Protein AF-A0A535IHQ9-F1 (afdb_monomer_lite)

Foldseek 3Di:
DDDDDDDDDDDDDDDDDDDDDDDDDDDDDDDDDDDDDDDDDDDPPPPDDPPPFAALVRQQVVLQVPFAAADKDKDFLVVLAQFFFAAFDFFQAWVVNAKWFQAFAKFAALVQQQAFFRKAFADEEFEAPGADPDAHDHRHIHGYHHNTHRHHPGFEGDHCVQWPNDRGMIGGHGGDHGNPRIDGTRPPHHGGDRPDGGQDGHHPVNSVVCVSRPCSMGMGGDAWEEEEEEEEPQEDDPPDDHDVSHDYDPLSVLLQVVSVVSVHHYDYQYYFYLDLVSVLVSVVVRVVTLAYEYEALLDPDPSNNPQVSQVVQFDWPDQAHQAPPAGGWTWTWGQDPVGTRIYIYTYNQRQNRVVCCLSRVQLSSCNNSSHPPRFFDKDKAFEAAKFFDDARHWYWAFWAADPVRRHIYGLPDRDSNPNVSNVSGQWTFTHDRHDRMDHGRDITMIGGNDPDDAAWKKKKWKKKKWKFFDPVLLVCQVVQVQPQGNLQVQLFVQLQVQLQCLCVPPPPDDRFDWPDWGWDWDRDNGTIMIMIMTIGGGSDYSHSSNLRSNVRSNVSSCVSCCVPTVPIDIGRTGIAWMADDPVGIDGDD

pLDDT: mean 87.18, std 18.91, range [25.48, 98.56]

Structure (mmCIF, N/CA/C/O backbone):
data_AF-A0A535IHQ9-F1
#
_entry.id   AF-A0A535IHQ9-F1
#
loop_
_atom_site.group_PDB
_atom_site.id
_atom_site.type_symbol
_atom_site.label_atom_id
_atom_site.label_alt_id
_atom_site.label_comp_id
_atom_site.label_asym_id
_atom_site.label_entity_id
_atom_site.label_seq_id
_atom_site.pdbx_PDB_ins_code
_atom_site.Cartn_x
_atom_site.Cartn_y
_atom_site.Cartn_z
_atom_site.occupancy
_atom_site.B_iso_or_equiv
_atom_site.auth_seq_id
_atom_site.auth_comp_id
_atom_site.auth_asym_id
_atom_site.auth_atom_id
_atom_site.pdbx_PDB_model_num
ATOM 1 N N . MET A 1 1 ? 28.008 -57.875 -1.494 1.00 35.19 1 MET A N 1
ATOM 2 C CA . MET A 1 1 ? 27.522 -58.321 -2.818 1.00 35.19 1 MET A CA 1
ATOM 3 C C . MET A 1 1 ? 26.692 -57.169 -3.356 1.00 35.19 1 MET A C 1
ATOM 5 O O . MET A 1 1 ? 25.655 -56.901 -2.782 1.00 35.19 1 MET A O 1
ATOM 9 N N . GLY A 1 2 ? 27.202 -56.251 -4.168 1.00 35.19 2 GLY A N 1
ATOM 10 C CA . GLY A 1 2 ? 27.721 -56.382 -5.535 1.00 35.19 2 GLY A CA 1
ATOM 11 C C . GLY A 1 2 ? 26.873 -55.397 -6.362 1.00 35.19 2 GLY A C 1
ATOM 12 O O . GLY A 1 2 ? 25.687 -55.282 -6.105 1.00 35.19 2 GLY A O 1
ATOM 13 N N . GLY A 1 3 ? 27.349 -54.578 -7.283 1.00 28.75 3 GLY A N 1
ATOM 14 C CA . GLY A 1 3 ? 28.657 -54.309 -7.848 1.00 28.75 3 GLY A CA 1
ATOM 15 C C . GLY A 1 3 ? 28.449 -53.149 -8.831 1.00 28.75 3 GLY A C 1
ATOM 16 O O . GLY A 1 3 ? 27.380 -53.005 -9.419 1.00 28.75 3 GLY A O 1
ATOM 17 N N . ARG A 1 4 ? 29.459 -52.289 -8.955 1.00 33.19 4 ARG A N 1
ATOM 18 C CA . ARG A 1 4 ? 29.530 -51.179 -9.914 1.00 33.19 4 ARG A CA 1
ATOM 19 C C . ARG A 1 4 ? 29.460 -51.688 -11.360 1.00 33.19 4 ARG A C 1
ATOM 21 O O . ARG A 1 4 ? 30.088 -52.696 -11.665 1.00 33.19 4 ARG A O 1
ATOM 28 N N . ALA A 1 5 ? 28.886 -50.895 -12.263 1.00 31.58 5 ALA A N 1
ATOM 29 C CA . ALA A 1 5 ? 29.270 -50.908 -13.674 1.00 31.58 5 ALA A CA 1
ATOM 30 C C . ALA A 1 5 ? 29.293 -49.475 -14.219 1.00 31.58 5 ALA A C 1
ATOM 32 O O . ALA A 1 5 ? 28.275 -48.795 -14.304 1.00 31.58 5 ALA A O 1
ATOM 33 N N . ALA A 1 6 ? 30.504 -49.022 -14.532 1.00 31.72 6 ALA A N 1
ATOM 34 C CA . ALA A 1 6 ? 30.798 -47.788 -15.234 1.00 31.72 6 ALA A CA 1
ATOM 35 C C . ALA A 1 6 ? 30.804 -48.062 -16.742 1.00 31.72 6 ALA A C 1
ATOM 37 O O . ALA A 1 6 ? 31.390 -49.054 -17.171 1.00 31.72 6 ALA A O 1
ATOM 38 N N . ALA A 1 7 ? 30.243 -47.159 -17.544 1.00 31.38 7 ALA A N 1
ATOM 39 C CA . ALA A 1 7 ? 30.438 -47.146 -18.989 1.00 31.38 7 ALA A CA 1
ATOM 40 C C . ALA A 1 7 ? 31.041 -45.797 -19.400 1.00 31.38 7 ALA A C 1
ATOM 42 O O . ALA A 1 7 ? 30.392 -44.755 -19.375 1.00 31.38 7 ALA A O 1
ATOM 43 N N . ARG A 1 8 ? 32.336 -45.838 -19.727 1.00 29.61 8 ARG A N 1
ATOM 44 C CA . ARG A 1 8 ? 33.086 -44.774 -20.398 1.00 29.61 8 ARG A CA 1
ATOM 45 C C . ARG A 1 8 ? 32.792 -44.852 -21.896 1.00 29.61 8 ARG A C 1
ATOM 47 O O . ARG A 1 8 ? 32.992 -45.911 -22.480 1.00 29.61 8 ARG A O 1
ATOM 54 N N . ALA A 1 9 ? 32.468 -43.726 -22.522 1.00 31.23 9 ALA A N 1
ATOM 55 C CA . ALA A 1 9 ? 32.582 -43.552 -23.966 1.00 31.23 9 ALA A CA 1
ATOM 56 C C . ALA A 1 9 ? 33.555 -42.398 -24.252 1.00 31.23 9 ALA A C 1
ATOM 58 O O . ALA A 1 9 ? 33.323 -41.253 -23.874 1.00 31.23 9 ALA A O 1
ATOM 59 N N . ARG A 1 10 ? 34.688 -42.735 -24.878 1.00 29.06 10 ARG A N 1
ATOM 60 C CA . ARG A 1 10 ? 35.610 -41.810 -25.549 1.00 29.06 10 ARG A CA 1
ATOM 61 C C . ARG A 1 10 ? 35.273 -41.835 -27.039 1.00 29.06 10 ARG A C 1
ATOM 63 O O . ARG A 1 10 ? 35.223 -42.928 -27.588 1.00 29.06 10 ARG A O 1
ATOM 70 N N . CYS A 1 11 ? 35.167 -40.676 -27.683 1.00 25.48 11 CYS A N 1
ATOM 71 C CA . CYS A 1 11 ? 35.679 -40.423 -29.040 1.00 25.48 11 CYS A CA 1
ATOM 72 C C . CYS A 1 11 ? 35.602 -38.911 -29.315 1.00 25.48 11 CYS A C 1
ATOM 74 O O . CYS A 1 11 ? 34.559 -38.310 -29.114 1.00 25.48 11 CYS A O 1
ATOM 76 N N . VAL A 1 12 ? 36.736 -38.219 -29.450 1.00 29.20 12 VAL A N 1
ATOM 77 C CA . VAL A 1 12 ? 37.518 -37.928 -30.676 1.00 29.20 12 VAL A CA 1
ATOM 78 C C . VAL A 1 12 ? 37.310 -36.455 -31.037 1.00 29.20 12 VAL A C 1
ATOM 80 O O . VAL A 1 12 ? 36.273 -36.045 -31.540 1.00 29.20 12 VAL A O 1
ATOM 83 N N . ALA A 1 13 ? 38.331 -35.658 -30.721 1.00 27.78 13 ALA A N 1
ATOM 84 C CA . ALA A 1 13 ? 38.450 -34.265 -31.114 1.00 27.78 13 ALA A CA 1
ATOM 85 C C . ALA A 1 13 ? 39.011 -34.183 -32.539 1.00 27.78 13 ALA A C 1
ATOM 87 O O . ALA A 1 13 ? 40.063 -34.757 -32.824 1.00 27.78 13 ALA A O 1
ATOM 88 N N . VAL A 1 14 ? 38.340 -33.426 -33.405 1.00 30.55 14 VAL A N 1
ATOM 89 C CA . VAL A 1 14 ? 38.831 -33.052 -34.736 1.00 30.55 14 VAL A CA 1
ATOM 90 C C . VAL A 1 14 ? 39.041 -31.538 -34.750 1.00 30.55 14 VAL A C 1
ATOM 92 O O . VAL A 1 14 ? 38.105 -30.763 -34.581 1.00 30.55 14 VAL A O 1
ATOM 95 N N . ARG A 1 15 ? 40.301 -31.119 -34.916 1.00 32.75 15 ARG A N 1
ATOM 96 C CA . ARG A 1 15 ? 40.694 -29.743 -35.262 1.00 32.75 15 ARG A CA 1
ATOM 97 C C . ARG A 1 15 ? 40.452 -29.499 -36.754 1.00 32.75 15 ARG A C 1
ATOM 99 O O . ARG A 1 15 ? 40.685 -30.415 -37.542 1.00 32.75 15 ARG A O 1
ATOM 106 N N . PRO A 1 16 ? 40.247 -28.233 -37.150 1.00 33.19 16 PRO A N 1
ATOM 107 C CA . PRO A 1 16 ? 40.935 -27.736 -38.333 1.00 33.19 16 PRO A CA 1
ATOM 108 C C . PRO A 1 16 ? 41.734 -26.445 -38.087 1.00 33.19 16 PRO A C 1
ATOM 110 O O . PRO A 1 16 ? 41.298 -25.464 -37.494 1.00 33.19 16 PRO A O 1
ATOM 113 N N . THR A 1 17 ? 42.969 -26.562 -38.554 1.00 29.91 17 THR A N 1
ATOM 114 C CA . THR A 1 17 ? 43.944 -25.626 -39.128 1.00 29.91 17 THR A CA 1
ATOM 115 C C . THR A 1 17 ? 43.605 -24.149 -39.390 1.00 29.91 17 THR A C 1
ATOM 117 O O . THR A 1 17 ? 42.585 -23.785 -39.964 1.00 29.91 17 THR A O 1
ATOM 120 N N . ARG A 1 18 ? 44.630 -23.335 -39.087 1.00 30.34 18 ARG A N 1
ATOM 121 C CA . ARG A 1 18 ? 44.902 -21.946 -39.497 1.00 30.34 18 ARG A CA 1
ATOM 122 C C . ARG A 1 18 ? 44.836 -21.725 -41.017 1.00 30.34 18 ARG A C 1
ATOM 124 O O . ARG A 1 18 ? 45.355 -22.539 -41.773 1.00 30.34 18 ARG A O 1
ATOM 131 N N . GLY A 1 19 ? 44.394 -20.533 -41.418 1.00 27.16 19 GLY A N 1
ATOM 132 C CA . GLY A 1 19 ? 44.641 -19.942 -42.736 1.00 27.16 19 GLY A CA 1
ATOM 133 C C . GLY A 1 19 ? 44.672 -18.415 -42.636 1.00 27.16 19 GLY A C 1
ATOM 134 O O . GLY A 1 19 ? 43.667 -17.790 -42.318 1.00 27.16 19 GLY A O 1
ATOM 135 N N . ALA A 1 20 ? 45.849 -17.828 -42.840 1.00 28.66 20 ALA A N 1
ATOM 136 C CA . ALA A 1 20 ? 46.103 -16.392 -42.824 1.00 28.66 20 ALA A CA 1
ATOM 137 C C . ALA A 1 20 ? 45.880 -15.776 -44.214 1.00 28.66 20 ALA A C 1
ATOM 139 O O . ALA A 1 20 ? 46.268 -16.379 -45.210 1.00 28.66 20 ALA A O 1
ATOM 140 N N . ALA A 1 21 ? 45.383 -14.538 -44.283 1.00 30.48 21 ALA A N 1
ATOM 141 C CA . ALA A 1 21 ? 45.615 -13.664 -45.434 1.00 30.48 21 ALA A CA 1
ATOM 142 C C . ALA A 1 21 ? 45.602 -12.189 -45.006 1.00 30.48 21 ALA A C 1
ATOM 144 O O . ALA A 1 21 ? 44.576 -11.583 -44.717 1.00 30.48 21 ALA A O 1
ATOM 145 N N . ARG A 1 22 ? 46.813 -11.641 -44.958 1.00 28.25 22 ARG A N 1
ATOM 146 C CA . ARG A 1 22 ? 47.191 -10.257 -44.683 1.00 28.25 22 ARG A CA 1
ATOM 147 C C . ARG A 1 22 ? 47.140 -9.491 -46.011 1.00 28.25 22 ARG A C 1
ATOM 149 O O . ARG A 1 22 ? 47.763 -9.932 -46.973 1.00 28.25 22 ARG A O 1
ATOM 156 N N . ARG A 1 23 ? 46.468 -8.338 -46.079 1.00 31.03 23 ARG A N 1
ATOM 157 C CA . ARG A 1 23 ? 46.669 -7.360 -47.165 1.00 31.03 23 ARG A CA 1
ATOM 158 C C . ARG A 1 23 ? 46.984 -5.988 -46.582 1.00 31.03 23 ARG A C 1
ATOM 160 O O . ARG A 1 23 ? 46.152 -5.354 -45.947 1.00 31.03 23 ARG A O 1
ATOM 167 N N . GLN A 1 24 ? 48.231 -5.578 -46.801 1.00 27.89 24 GLN A N 1
ATOM 168 C CA . GLN A 1 24 ? 48.733 -4.220 -46.640 1.00 27.89 24 GLN A CA 1
ATOM 169 C C . GLN A 1 24 ? 48.151 -3.329 -47.744 1.00 27.89 24 GLN A C 1
ATOM 171 O O . GLN A 1 24 ? 48.174 -3.719 -48.912 1.00 27.89 24 GLN A O 1
ATOM 176 N N . ARG A 1 25 ? 47.734 -2.108 -47.399 1.00 30.19 25 ARG A N 1
ATOM 177 C CA . ARG A 1 25 ? 47.840 -0.959 -48.303 1.00 30.19 25 ARG A CA 1
ATOM 178 C C . ARG A 1 25 ? 48.413 0.246 -47.553 1.00 30.19 25 ARG A C 1
ATOM 180 O O . ARG A 1 25 ? 47.956 0.628 -46.483 1.00 30.19 25 ARG A O 1
ATOM 187 N N . THR A 1 26 ? 49.510 0.689 -48.144 1.00 29.59 26 THR A N 1
ATOM 188 C CA . THR A 1 26 ? 50.309 1.912 -48.069 1.00 29.59 26 THR A CA 1
ATOM 189 C C . THR A 1 26 ? 49.689 3.159 -47.429 1.00 29.59 26 THR A C 1
ATOM 191 O O . THR A 1 26 ? 48.573 3.561 -47.736 1.00 29.59 26 THR A O 1
ATOM 194 N N . ARG A 1 27 ? 50.511 3.799 -46.583 1.00 27.56 27 ARG A N 1
ATOM 195 C CA . ARG A 1 27 ? 50.400 5.185 -46.111 1.00 27.56 27 ARG A CA 1
ATOM 196 C C . ARG A 1 27 ? 51.002 6.126 -47.157 1.00 27.56 27 ARG A C 1
ATOM 198 O O . ARG A 1 27 ? 52.147 5.912 -47.542 1.00 27.56 27 ARG A O 1
ATOM 205 N N . GLU A 1 28 ? 50.304 7.207 -47.477 1.00 29.30 28 GLU A N 1
ATOM 206 C CA . GLU A 1 28 ? 50.919 8.459 -47.924 1.00 29.30 28 GLU A CA 1
ATOM 207 C C . GLU A 1 28 ? 50.597 9.558 -46.910 1.00 29.30 28 GLU A C 1
ATOM 209 O O . GLU A 1 28 ? 49.537 9.578 -46.286 1.00 29.30 28 GLU A O 1
ATOM 214 N N . ARG A 1 29 ? 51.605 10.393 -46.671 1.00 27.22 29 ARG A N 1
ATOM 215 C CA . ARG A 1 29 ? 51.699 11.424 -45.640 1.00 27.22 29 ARG A CA 1
ATOM 216 C C . ARG A 1 29 ? 51.641 12.768 -46.364 1.00 27.22 29 ARG A C 1
ATOM 218 O O . ARG A 1 29 ? 52.508 13.022 -47.193 1.00 27.22 29 ARG A O 1
ATOM 225 N N . THR A 1 30 ? 50.725 13.642 -45.975 1.00 29.36 30 THR A N 1
ATOM 226 C CA . THR A 1 30 ? 50.836 15.087 -46.214 1.00 29.36 30 THR A CA 1
ATOM 227 C C . THR A 1 30 ? 50.338 15.836 -44.981 1.00 29.36 30 THR A C 1
ATOM 229 O O . THR A 1 30 ? 49.521 15.348 -44.205 1.00 29.36 30 THR A O 1
ATOM 232 N N . THR A 1 31 ? 50.990 16.960 -44.737 1.00 29.39 31 THR A N 1
ATOM 233 C CA . THR A 1 31 ? 51.220 17.654 -43.466 1.00 29.39 31 THR A CA 1
ATOM 234 C C . THR A 1 31 ? 50.299 18.858 -43.241 1.00 29.39 31 THR A C 1
ATOM 236 O O . THR A 1 31 ? 50.109 19.615 -44.184 1.00 29.39 31 THR A O 1
ATOM 239 N N . GLY A 1 32 ? 49.900 19.094 -41.975 1.00 26.98 32 GLY A N 1
ATOM 240 C CA . GLY A 1 32 ? 49.427 20.380 -41.399 1.00 26.98 32 GLY A CA 1
ATOM 241 C C . GLY A 1 32 ? 48.005 20.807 -41.804 1.00 26.98 32 GLY A C 1
ATOM 242 O O . GLY A 1 32 ? 47.636 20.633 -42.950 1.00 26.98 32 GLY A O 1
ATOM 243 N N . THR A 1 33 ? 47.115 21.361 -40.972 1.00 27.50 33 THR A N 1
ATOM 244 C CA . THR A 1 33 ? 47.187 22.036 -39.660 1.00 27.50 33 THR A CA 1
ATOM 245 C C . THR A 1 33 ? 45.757 22.186 -39.090 1.00 27.50 33 THR A C 1
ATOM 247 O O . THR A 1 33 ? 44.824 22.362 -39.861 1.00 27.50 33 THR A O 1
ATOM 250 N N . ASN A 1 34 ? 45.651 22.222 -37.754 1.00 28.62 34 ASN A N 1
ATOM 251 C CA . ASN A 1 34 ? 44.597 22.797 -36.892 1.00 28.62 34 ASN A CA 1
ATOM 252 C C . ASN A 1 34 ? 43.174 22.192 -36.811 1.00 28.62 34 ASN A C 1
ATOM 254 O O . ASN A 1 34 ? 42.307 22.438 -37.635 1.00 28.62 34 ASN A O 1
ATOM 258 N N . VAL A 1 35 ? 42.981 21.472 -35.696 1.00 38.12 35 VAL A N 1
ATOM 259 C CA . VAL A 1 35 ? 41.893 21.524 -34.693 1.00 38.12 35 VAL A CA 1
ATOM 260 C C . VAL A 1 35 ? 40.561 22.163 -35.117 1.00 38.12 35 VAL A C 1
ATOM 262 O O . VAL A 1 35 ? 40.419 23.377 -35.057 1.00 38.12 35 VAL A O 1
ATOM 265 N N . ASP A 1 36 ? 39.558 21.319 -35.372 1.00 29.98 36 ASP A N 1
ATOM 266 C CA . ASP A 1 36 ? 38.150 21.619 -35.099 1.00 29.98 36 ASP A CA 1
ATOM 267 C C . ASP A 1 36 ? 37.391 20.320 -34.780 1.00 29.98 36 ASP A C 1
ATOM 269 O O . ASP A 1 36 ? 37.625 19.263 -35.366 1.00 29.98 36 ASP A O 1
ATOM 273 N N . SER A 1 37 ? 36.523 20.385 -33.774 1.00 32.34 37 SER A N 1
ATOM 274 C CA . SER A 1 37 ? 35.766 19.267 -33.208 1.00 32.34 37 SER A CA 1
ATOM 275 C C . SER A 1 37 ? 34.711 18.730 -34.186 1.00 32.34 37 SER A C 1
ATOM 277 O O . SER A 1 37 ? 33.672 19.362 -34.395 1.00 32.34 37 SER A O 1
ATOM 279 N N . GLU A 1 38 ? 34.949 17.549 -34.760 1.00 28.08 38 GLU A N 1
ATOM 280 C CA . GLU A 1 38 ? 34.026 16.902 -35.697 1.00 28.08 38 GLU A CA 1
ATOM 281 C C . GLU A 1 38 ? 32.800 16.283 -35.004 1.00 28.08 38 GLU A C 1
ATOM 283 O O . GLU A 1 38 ? 32.883 15.419 -34.127 1.00 28.08 38 GLU A O 1
ATOM 288 N N . ARG A 1 39 ? 31.630 16.731 -35.472 1.00 33.38 39 ARG A N 1
ATOM 289 C CA . ARG A 1 39 ? 30.311 16.125 -35.277 1.00 33.38 39 ARG A CA 1
ATOM 290 C C . ARG A 1 39 ? 30.298 14.694 -35.821 1.00 33.38 39 ARG A C 1
ATOM 292 O O . ARG A 1 39 ? 30.749 14.446 -36.935 1.00 33.38 39 ARG A O 1
ATOM 299 N N . MET A 1 40 ? 29.676 13.775 -35.083 1.00 29.56 40 MET A N 1
ATOM 300 C CA . MET A 1 40 ? 29.355 12.443 -35.601 1.00 29.56 40 MET A CA 1
ATOM 301 C C . MET A 1 40 ? 28.367 12.519 -36.783 1.00 29.56 40 MET A C 1
ATOM 303 O O . MET A 1 40 ? 27.430 13.323 -36.738 1.00 29.56 40 MET A O 1
ATOM 307 N N . PRO A 1 41 ? 28.522 11.673 -37.818 1.00 30.28 41 PRO A N 1
ATOM 308 C CA . PRO A 1 41 ? 27.682 11.718 -39.007 1.00 30.28 41 PRO A CA 1
ATOM 309 C C . PRO A 1 41 ? 26.279 11.155 -38.740 1.00 30.28 41 PRO A C 1
ATOM 311 O O . PRO A 1 41 ? 26.104 10.027 -38.279 1.00 30.28 41 PRO A O 1
ATOM 314 N N . THR A 1 42 ? 25.260 11.937 -39.093 1.00 37.62 42 THR A N 1
ATOM 315 C CA . THR A 1 42 ? 23.876 11.482 -39.252 1.00 37.62 42 THR A CA 1
ATOM 316 C C . THR A 1 42 ? 23.776 10.608 -40.501 1.00 37.62 42 THR A C 1
ATOM 318 O O . THR A 1 42 ? 23.919 11.105 -41.616 1.00 37.62 42 THR A O 1
ATOM 321 N N . SER A 1 43 ? 23.539 9.306 -40.330 1.00 29.44 43 SER A N 1
ATOM 322 C CA . SER A 1 43 ? 23.306 8.395 -41.458 1.00 29.44 43 SER A CA 1
ATOM 323 C C . SER A 1 43 ? 21.946 8.678 -42.133 1.00 29.44 43 SER A C 1
ATOM 325 O O . SER A 1 43 ? 20.922 8.715 -41.440 1.00 29.44 43 SER A O 1
ATOM 327 N N . PRO A 1 44 ? 21.892 8.849 -43.470 1.00 33.81 44 PRO A N 1
ATOM 328 C CA . PRO A 1 44 ? 20.682 9.161 -44.227 1.00 33.81 44 PRO A CA 1
ATOM 329 C C . PRO A 1 44 ? 19.927 7.887 -44.650 1.00 33.81 44 PRO A C 1
ATOM 331 O O . PRO A 1 44 ? 19.829 7.564 -45.829 1.00 33.81 44 PRO A O 1
ATOM 334 N N . SER A 1 45 ? 19.357 7.170 -43.678 1.00 31.02 45 SER A N 1
ATOM 335 C CA . SER A 1 45 ? 18.345 6.117 -43.927 1.00 31.02 45 SER A CA 1
ATOM 336 C C . SER A 1 45 ? 17.010 6.392 -43.205 1.00 31.02 45 SER A C 1
ATOM 338 O O . SER A 1 45 ? 16.051 5.631 -43.278 1.00 31.02 45 SER A O 1
ATOM 340 N N . ALA A 1 46 ? 16.895 7.550 -42.549 1.00 35.06 46 ALA A N 1
ATOM 341 C CA . ALA A 1 46 ? 15.720 7.980 -41.788 1.00 35.06 46 ALA A CA 1
ATOM 342 C C . ALA A 1 46 ? 14.643 8.688 -42.642 1.00 35.06 46 ALA A C 1
ATOM 344 O O . ALA A 1 46 ? 14.051 9.669 -42.199 1.00 35.06 46 ALA A O 1
ATOM 345 N N . ALA A 1 47 ? 14.394 8.230 -43.873 1.00 31.00 47 ALA A N 1
ATOM 346 C CA . ALA A 1 47 ? 13.468 8.903 -44.793 1.00 31.00 47 ALA A CA 1
ATOM 347 C C . ALA A 1 47 ? 12.565 7.948 -45.594 1.00 31.00 47 ALA A C 1
ATOM 349 O O . ALA A 1 47 ? 12.309 8.169 -46.777 1.00 31.00 47 ALA A O 1
ATOM 350 N N . LYS A 1 48 ? 12.029 6.901 -44.954 1.00 25.91 48 LYS A N 1
ATOM 351 C CA . LYS A 1 48 ? 10.839 6.197 -45.459 1.00 25.91 48 LYS A CA 1
ATOM 352 C C . LYS A 1 48 ? 9.804 6.030 -44.345 1.00 25.91 48 LYS A C 1
ATOM 354 O O . LYS A 1 48 ? 10.024 5.289 -43.398 1.00 25.91 48 LYS A O 1
ATOM 359 N N . ALA A 1 49 ? 8.705 6.773 -44.508 1.00 30.52 49 ALA A N 1
ATOM 360 C CA . ALA A 1 49 ? 7.463 6.774 -43.733 1.00 30.52 49 ALA A CA 1
ATOM 361 C C . ALA A 1 49 ? 7.632 6.925 -42.210 1.00 30.52 49 ALA A C 1
ATOM 363 O O . ALA A 1 49 ? 7.569 5.958 -41.456 1.00 30.52 49 ALA A O 1
ATOM 364 N N . ALA A 1 50 ? 7.775 8.169 -41.740 1.00 35.47 50 ALA A N 1
ATOM 365 C CA . ALA A 1 50 ? 7.512 8.490 -40.343 1.00 35.47 50 ALA A CA 1
ATOM 366 C C . ALA A 1 50 ? 6.012 8.300 -40.070 1.00 35.47 50 ALA A C 1
ATOM 368 O O . ALA A 1 50 ? 5.221 9.237 -40.168 1.00 35.47 50 ALA A O 1
ATOM 369 N N . THR A 1 51 ? 5.610 7.079 -39.727 1.00 48.91 51 THR A N 1
ATOM 370 C CA . THR A 1 51 ? 4.416 6.877 -38.913 1.00 48.91 51 THR A CA 1
ATOM 371 C C . THR A 1 51 ? 4.635 7.736 -37.671 1.00 48.91 51 THR A C 1
ATOM 373 O O . THR A 1 51 ? 5.577 7.491 -36.915 1.00 48.91 51 THR A O 1
ATOM 376 N N . LYS A 1 52 ? 3.864 8.819 -37.521 1.00 71.44 52 LYS A N 1
ATOM 377 C CA . LYS A 1 52 ? 3.953 9.721 -36.366 1.00 71.44 52 LYS A CA 1
ATOM 378 C C . LYS A 1 52 ? 3.903 8.854 -35.101 1.00 71.44 52 LYS A C 1
ATOM 380 O O . LYS A 1 52 ? 2.922 8.140 -34.903 1.00 71.44 52 LYS A O 1
ATOM 385 N N . LEU A 1 53 ? 4.989 8.840 -34.320 1.00 83.19 53 LEU A N 1
ATOM 386 C CA . LEU A 1 53 ? 5.060 8.062 -33.080 1.00 83.19 53 LEU A CA 1
ATOM 387 C C . LEU A 1 53 ? 3.906 8.483 -32.171 1.00 83.19 53 LEU A C 1
ATOM 389 O O . LEU A 1 53 ? 3.607 9.673 -32.080 1.00 83.19 53 LEU A O 1
ATOM 393 N N . LEU A 1 54 ? 3.284 7.516 -31.497 1.00 92.12 54 LEU A N 1
ATOM 394 C CA . LEU A 1 54 ? 2.241 7.820 -30.524 1.00 92.12 54 LEU A CA 1
ATOM 395 C C . LEU A 1 54 ? 2.844 8.590 -29.354 1.00 92.12 54 LEU A C 1
ATOM 397 O O . LEU A 1 54 ? 3.882 8.192 -28.811 1.00 92.12 54 LEU A O 1
ATOM 401 N N . SER A 1 55 ? 2.180 9.666 -28.949 1.00 94.94 55 SER A N 1
ATOM 402 C CA . SER A 1 55 ? 2.479 10.318 -27.677 1.00 94.94 55 SER A CA 1
ATOM 403 C C . SER A 1 55 ? 2.158 9.385 -26.504 1.00 94.94 55 SER A C 1
ATOM 405 O O . SER A 1 55 ? 1.420 8.402 -26.628 1.00 94.94 55 SER A O 1
ATOM 407 N N . VAL A 1 56 ? 2.709 9.705 -25.333 1.00 95.12 56 VAL A N 1
ATOM 408 C CA . VAL A 1 56 ? 2.460 8.957 -24.089 1.00 95.12 56 VAL A CA 1
ATOM 409 C C . VAL A 1 56 ? 0.966 8.897 -23.758 1.00 95.12 56 VAL A C 1
ATOM 411 O O . VAL A 1 56 ? 0.459 7.832 -23.412 1.00 95.12 56 VAL A O 1
ATOM 414 N N . ASP A 1 57 ? 0.252 10.014 -23.912 1.00 95.38 57 ASP A N 1
ATOM 415 C CA . ASP A 1 57 ? -1.167 10.102 -23.559 1.00 95.38 57 ASP A CA 1
ATOM 416 C C . ASP A 1 57 ? -2.059 9.362 -24.574 1.00 95.38 57 ASP A C 1
ATOM 418 O O . ASP A 1 57 ? -3.016 8.691 -24.176 1.00 95.38 57 ASP A O 1
ATOM 422 N N . GLU A 1 58 ? -1.725 9.399 -25.872 1.00 96.25 58 GLU A N 1
ATOM 423 C CA . GLU A 1 58 ? -2.419 8.610 -26.904 1.00 96.25 58 GLU A CA 1
ATOM 424 C C . GLU A 1 58 ? -2.228 7.106 -26.685 1.00 96.25 58 GLU A C 1
ATOM 426 O O . GLU A 1 58 ? -3.202 6.353 -26.728 1.00 96.25 58 GLU A O 1
ATOM 431 N N . ALA A 1 59 ? -0.994 6.663 -26.423 1.00 96.50 59 ALA A N 1
ATOM 432 C CA . ALA A 1 59 ? -0.694 5.257 -26.171 1.00 96.50 59 ALA A CA 1
ATOM 433 C C . ALA A 1 59 ? -1.429 4.741 -24.926 1.00 96.50 59 ALA A C 1
ATOM 435 O O . ALA A 1 59 ? -2.085 3.700 -24.981 1.00 96.50 59 ALA A O 1
ATOM 436 N N . LEU A 1 60 ? -1.394 5.499 -23.824 1.00 97.00 60 LEU A N 1
ATOM 437 C CA . LEU A 1 60 ? -2.107 5.141 -22.599 1.00 97.00 60 LEU A CA 1
ATOM 438 C C . LEU A 1 60 ? -3.623 5.086 -22.819 1.00 97.00 60 LEU A C 1
ATOM 440 O O . LEU A 1 60 ? -4.272 4.142 -22.371 1.00 97.00 60 LEU A O 1
ATOM 444 N N . SER A 1 61 ? -4.190 6.050 -23.547 1.00 97.12 61 SER A N 1
ATOM 445 C CA . SER A 1 61 ? -5.624 6.068 -23.861 1.00 97.12 61 SER A CA 1
ATOM 446 C C . SER A 1 61 ? -6.047 4.862 -24.706 1.00 97.12 61 SER A C 1
ATOM 448 O O . SER A 1 61 ? -7.083 4.259 -24.426 1.00 97.12 61 SER A O 1
ATOM 450 N N . ARG A 1 62 ? -5.235 4.471 -25.700 1.00 97.06 62 ARG A N 1
ATOM 451 C CA . ARG A 1 62 ? -5.474 3.279 -26.536 1.00 97.06 62 ARG A CA 1
ATOM 452 C C . ARG A 1 62 ? -5.371 1.972 -25.762 1.00 97.06 62 ARG A C 1
ATOM 454 O O . ARG A 1 62 ? -6.183 1.081 -25.983 1.00 97.06 62 ARG A O 1
ATOM 461 N N . ILE A 1 63 ? -4.399 1.858 -24.857 1.00 97.94 63 ILE A N 1
ATOM 462 C CA . ILE A 1 63 ? -4.294 0.705 -23.956 1.00 97.94 63 ILE A CA 1
ATOM 463 C C . ILE A 1 63 ? -5.560 0.631 -23.105 1.00 97.94 63 ILE A C 1
ATOM 465 O O . ILE A 1 63 ? -6.277 -0.366 -23.118 1.00 97.94 63 ILE A O 1
ATOM 469 N N . LEU A 1 64 ? -5.874 1.711 -22.384 1.00 97.81 64 LEU A N 1
ATOM 470 C CA . LEU A 1 64 ? -6.975 1.704 -21.431 1.00 97.81 64 LEU A CA 1
ATOM 471 C C . LEU A 1 64 ? -8.328 1.482 -22.109 1.00 97.81 64 LEU A C 1
ATOM 473 O O . LEU A 1 64 ? -9.179 0.858 -21.486 1.00 97.81 64 LEU A O 1
ATOM 477 N N . SER A 1 65 ? -8.559 1.928 -23.346 1.00 97.19 65 SER A N 1
ATOM 478 C CA . SER A 1 65 ? -9.825 1.667 -24.051 1.00 97.19 65 SER A CA 1
ATOM 479 C C . SER A 1 65 ? -10.064 0.180 -24.346 1.00 97.19 65 SER A C 1
ATOM 481 O O . SER A 1 65 ? -11.218 -0.240 -24.418 1.00 97.19 65 SER A O 1
ATOM 483 N N . GLN A 1 66 ? -8.997 -0.616 -24.453 1.00 96.12 66 GLN A N 1
ATOM 484 C CA . GLN A 1 66 ? -9.053 -2.056 -24.726 1.00 96.12 66 GLN A CA 1
ATOM 485 C C . GLN A 1 66 ? -9.130 -2.897 -23.443 1.00 96.12 66 GLN A C 1
ATOM 487 O O . GLN A 1 66 ? -9.633 -4.018 -23.461 1.00 96.12 66 GLN A O 1
ATOM 492 N N . ILE A 1 67 ? -8.715 -2.337 -22.303 1.00 97.31 67 ILE A N 1
ATOM 493 C CA . ILE A 1 67 ? -8.797 -3.006 -21.003 1.00 97.31 67 ILE A CA 1
ATOM 494 C C . ILE A 1 67 ? -10.185 -2.847 -20.369 1.00 97.31 67 ILE A C 1
ATOM 496 O O . ILE A 1 67 ? -10.696 -1.731 -20.212 1.00 97.31 67 ILE A O 1
ATOM 500 N N . LYS A 1 68 ? -10.763 -3.969 -19.926 1.00 95.25 68 LYS A N 1
ATOM 501 C CA . LYS A 1 68 ? -12.028 -4.043 -19.181 1.00 95.25 68 LYS A CA 1
ATOM 502 C C . LYS A 1 68 ? -11.784 -4.544 -17.749 1.00 95.25 68 LYS A C 1
ATOM 504 O O . LYS A 1 68 ? -10.853 -5.325 -17.557 1.00 95.25 68 LYS A O 1
ATOM 509 N N . PRO A 1 69 ? -12.594 -4.116 -16.760 1.00 96.88 69 PRO A N 1
ATOM 510 C CA . PRO A 1 69 ? -12.602 -4.748 -15.447 1.00 96.88 69 PRO A CA 1
ATOM 511 C C . PRO A 1 69 ? -12.895 -6.244 -15.563 1.00 96.88 69 PRO A C 1
ATOM 513 O O . PRO A 1 69 ? -13.729 -6.647 -16.378 1.00 96.88 69 PRO A O 1
ATOM 516 N N . LEU A 1 70 ? -12.216 -7.039 -14.746 1.00 97.00 70 LEU A N 1
ATOM 517 C CA . LEU A 1 70 ? -12.469 -8.463 -14.604 1.00 97.00 70 LEU A CA 1
ATOM 518 C C . LEU A 1 70 ? -13.803 -8.699 -13.896 1.00 97.00 70 LEU A C 1
ATOM 520 O O . LEU A 1 70 ? -14.363 -7.813 -13.232 1.00 97.00 70 LEU A O 1
ATOM 524 N N . GLU A 1 71 ? -14.295 -9.921 -14.057 1.00 96.25 71 GLU A N 1
ATOM 525 C CA . GLU A 1 71 ? -15.475 -10.423 -13.381 1.00 96.25 71 GLU A CA 1
ATOM 526 C C . GLU A 1 71 ? -15.360 -10.293 -11.859 1.00 96.25 71 GLU A C 1
ATOM 528 O O . GLU A 1 71 ? -14.275 -10.198 -11.271 1.00 96.25 71 GLU A O 1
ATOM 533 N N . THR A 1 72 ? -16.516 -10.257 -11.214 1.00 98.06 72 THR A N 1
ATOM 534 C CA . THR A 1 72 ? -16.609 -10.142 -9.768 1.00 98.06 72 THR A CA 1
ATOM 535 C C . THR A 1 72 ? -16.537 -11.519 -9.116 1.00 98.06 72 THR A C 1
ATOM 537 O O . THR A 1 72 ? -16.859 -12.541 -9.721 1.00 98.06 72 THR A O 1
ATOM 540 N N . THR A 1 73 ? -16.093 -11.552 -7.866 1.00 97.06 73 THR A N 1
ATOM 541 C CA . THR A 1 73 ? -16.009 -12.758 -7.045 1.00 97.06 73 THR A CA 1
ATOM 542 C C . THR A 1 73 ? -16.351 -12.416 -5.603 1.00 97.06 73 THR A C 1
ATOM 544 O O . THR A 1 73 ? -16.042 -11.324 -5.125 1.00 97.06 73 THR A O 1
ATOM 547 N N . GLU A 1 74 ? -16.949 -13.359 -4.883 1.00 97.56 74 GLU A N 1
ATOM 548 C CA . GLU A 1 74 ? -17.094 -13.238 -3.435 1.00 97.56 74 GLU A CA 1
ATOM 549 C C . GLU A 1 74 ? -15.795 -13.623 -2.729 1.00 97.56 74 GLU A C 1
ATOM 551 O O . GLU A 1 74 ? -15.221 -14.681 -2.999 1.00 97.56 74 GLU A O 1
ATOM 556 N N . ALA A 1 75 ? -15.377 -12.810 -1.763 1.00 93.88 75 ALA A N 1
ATOM 557 C CA . ALA A 1 75 ? -14.224 -13.081 -0.911 1.00 93.88 75 ALA A CA 1
ATOM 558 C C . ALA A 1 75 ? -14.599 -12.952 0.576 1.00 93.88 75 ALA A C 1
ATOM 560 O O . ALA A 1 75 ? -15.462 -12.136 0.917 1.00 93.88 75 ALA A O 1
ATOM 561 N N . PRO A 1 76 ? -13.968 -13.728 1.478 1.00 96.31 76 PRO A N 1
ATOM 562 C CA . PRO A 1 76 ? -13.996 -13.442 2.910 1.00 96.31 76 PRO A CA 1
ATOM 563 C C . PRO A 1 76 ? -13.541 -12.006 3.189 1.00 96.31 76 PRO A C 1
ATOM 565 O O . PRO A 1 76 ? -12.615 -11.514 2.544 1.00 96.31 76 PRO A O 1
ATOM 568 N N . LEU A 1 77 ? -14.169 -11.340 4.161 1.00 95.06 77 LEU A N 1
ATOM 569 C CA . LEU A 1 77 ? -13.980 -9.905 4.385 1.00 95.06 77 LEU A CA 1
ATOM 570 C C . LEU A 1 77 ? -12.501 -9.501 4.528 1.00 95.06 77 LEU A C 1
ATOM 572 O O . LEU A 1 77 ? -12.048 -8.584 3.852 1.00 95.06 77 LEU A O 1
ATOM 576 N N . LEU A 1 78 ? -11.726 -10.201 5.363 1.00 88.69 78 LEU A N 1
ATOM 577 C CA . LEU A 1 78 ? -10.307 -9.874 5.566 1.00 88.69 78 LEU A CA 1
ATOM 578 C C . LEU A 1 78 ? -9.447 -10.129 4.318 1.00 88.69 78 LEU A C 1
ATOM 580 O O . LEU A 1 78 ? -8.511 -9.376 4.055 1.00 88.69 78 LEU A O 1
ATOM 584 N N . GLU A 1 79 ? -9.774 -11.150 3.524 1.00 86.69 79 GLU A N 1
ATOM 585 C CA . GLU A 1 79 ? -9.070 -11.457 2.270 1.00 86.69 79 GLU A CA 1
ATOM 586 C C . GLU A 1 79 ? -9.367 -10.423 1.171 1.00 86.69 79 GLU A C 1
ATOM 588 O O . GLU A 1 79 ? -8.584 -10.260 0.232 1.00 86.69 79 GLU A O 1
ATOM 593 N N . ALA A 1 80 ? -10.465 -9.675 1.311 1.00 92.19 80 ALA A N 1
ATOM 594 C CA . ALA A 1 80 ? -10.856 -8.606 0.403 1.00 92.19 80 ALA A CA 1
ATOM 595 C C . ALA A 1 80 ? -10.054 -7.300 0.592 1.00 92.19 80 ALA A C 1
ATOM 597 O O . ALA A 1 80 ? -10.231 -6.367 -0.194 1.00 92.19 80 ALA A O 1
ATOM 598 N N . LEU A 1 81 ? -9.152 -7.215 1.583 1.00 89.50 81 LEU A N 1
ATOM 599 C CA . LEU A 1 81 ? -8.293 -6.044 1.800 1.00 89.50 81 LEU A CA 1
ATOM 600 C C . LEU A 1 81 ? -7.518 -5.678 0.523 1.00 89.50 81 LEU A C 1
ATOM 602 O O . LEU A 1 81 ? -6.804 -6.500 -0.045 1.00 89.50 81 LEU A O 1
ATOM 606 N N . GLY A 1 82 ? -7.631 -4.426 0.090 1.00 85.50 82 GLY A N 1
ATOM 607 C CA . GLY A 1 82 ? -7.006 -3.887 -1.118 1.00 85.50 82 GLY A CA 1
ATOM 608 C C . GLY A 1 82 ? -7.789 -4.137 -2.410 1.00 85.50 82 GLY A C 1
ATOM 609 O O . GLY A 1 82 ? -7.443 -3.551 -3.432 1.00 85.50 82 GLY A O 1
ATOM 610 N N . SER A 1 83 ? -8.843 -4.957 -2.382 1.00 93.38 83 SER A N 1
ATOM 611 C CA . SER A 1 83 ? -9.712 -5.198 -3.539 1.00 93.38 83 SER A CA 1
ATOM 612 C C . SER A 1 83 ? -10.737 -4.071 -3.718 1.00 93.38 83 SER A C 1
ATOM 614 O O . SER A 1 83 ? -10.975 -3.267 -2.811 1.00 93.38 83 SER A O 1
ATOM 616 N N . VAL A 1 84 ? -11.358 -4.008 -4.898 1.00 96.06 84 VAL A N 1
ATOM 617 C CA . VAL A 1 84 ? -12.398 -3.020 -5.211 1.00 96.06 84 VAL A CA 1
ATOM 618 C C . VAL A 1 84 ? -13.780 -3.633 -5.044 1.00 96.06 84 VAL A C 1
ATOM 620 O O . VAL A 1 84 ? -14.082 -4.649 -5.669 1.00 96.06 84 VAL A O 1
ATOM 623 N N . LEU A 1 85 ? -14.621 -2.993 -4.234 1.00 97.62 85 LEU A N 1
ATOM 624 C CA . LEU A 1 85 ? -15.998 -3.402 -3.984 1.00 97.62 85 LEU A CA 1
ATOM 625 C C . LEU A 1 85 ? -16.829 -3.327 -5.272 1.00 97.62 85 LEU A C 1
ATOM 627 O O . LEU A 1 85 ? -16.824 -2.304 -5.957 1.00 97.62 85 LEU A O 1
ATOM 631 N N . ALA A 1 86 ? -17.541 -4.399 -5.606 1.00 97.38 86 ALA A N 1
ATOM 632 C CA . ALA A 1 86 ? -18.325 -4.478 -6.838 1.00 97.38 86 ALA A CA 1
ATOM 633 C C . ALA A 1 86 ? -19.768 -3.969 -6.682 1.00 97.38 86 ALA A C 1
ATOM 635 O O . ALA A 1 86 ? -20.420 -3.623 -7.669 1.00 97.38 86 ALA A O 1
ATOM 636 N N . GLU A 1 87 ? -20.258 -3.907 -5.447 1.00 96.06 87 GLU A N 1
ATOM 637 C CA . GLU A 1 87 ? -21.649 -3.618 -5.100 1.00 96.06 87 GLU A CA 1
ATOM 638 C C . GLU A 1 87 ? -21.712 -2.523 -4.030 1.00 96.06 87 GLU A C 1
ATOM 640 O O . GLU A 1 87 ? -20.747 -2.292 -3.309 1.00 96.06 87 GLU A O 1
ATOM 645 N N . ASP A 1 88 ? -22.833 -1.813 -3.938 1.00 97.00 88 ASP A N 1
ATOM 646 C CA . ASP A 1 88 ? -23.055 -0.882 -2.830 1.00 97.00 88 ASP A CA 1
ATOM 647 C C . ASP A 1 88 ? -23.318 -1.693 -1.548 1.00 97.00 88 ASP A C 1
ATOM 649 O O . ASP A 1 88 ? -24.109 -2.635 -1.563 1.00 97.00 88 ASP A O 1
ATOM 653 N N . ALA A 1 89 ? -22.681 -1.326 -0.436 1.00 96.19 89 ALA A N 1
ATOM 654 C CA . ALA A 1 89 ? -22.943 -1.916 0.872 1.00 96.19 89 ALA A CA 1
ATOM 655 C C . ALA A 1 89 ? -23.834 -0.974 1.683 1.00 96.19 89 ALA A C 1
ATOM 657 O O . ALA A 1 89 ? -23.483 0.192 1.895 1.00 96.19 89 ALA A O 1
ATOM 658 N N . ALA A 1 90 ? -24.980 -1.484 2.128 1.00 95.31 90 ALA A N 1
ATOM 659 C CA . ALA A 1 90 ? -25.927 -0.750 2.953 1.00 95.31 90 ALA A CA 1
ATOM 660 C C . ALA A 1 90 ? -25.971 -1.323 4.371 1.00 95.31 90 ALA A C 1
ATOM 662 O O . ALA A 1 90 ? -25.908 -2.538 4.547 1.00 95.31 90 ALA A O 1
ATOM 663 N N . ALA A 1 91 ? -26.093 -0.458 5.375 1.00 94.81 91 ALA A N 1
ATOM 664 C CA . ALA A 1 91 ? -26.149 -0.891 6.765 1.00 94.81 91 ALA A CA 1
ATOM 665 C C . ALA A 1 91 ? -27.453 -1.655 7.061 1.00 94.81 91 ALA A C 1
ATOM 667 O O . ALA A 1 91 ? -28.549 -1.155 6.796 1.00 94.81 91 ALA A O 1
ATOM 668 N N . ASP A 1 92 ? -27.347 -2.848 7.652 1.00 92.06 92 ASP A N 1
ATOM 669 C CA . ASP A 1 92 ? -28.507 -3.659 8.057 1.00 92.06 92 ASP A CA 1
ATOM 670 C C . ASP A 1 92 ? -29.238 -3.049 9.267 1.00 92.06 92 ASP A C 1
ATOM 672 O O . ASP A 1 92 ? -30.453 -3.175 9.421 1.00 92.06 92 ASP A O 1
ATOM 676 N N . ARG A 1 93 ? -28.504 -2.323 10.110 1.00 92.12 93 ARG A N 1
ATOM 677 C CA . ARG A 1 93 ? -28.981 -1.705 11.346 1.00 92.12 93 ARG A CA 1
ATOM 678 C C . ARG A 1 93 ? -28.261 -0.387 11.615 1.00 92.12 93 ARG A C 1
ATOM 680 O O . ARG A 1 93 ? -27.271 -0.050 10.977 1.00 92.12 93 ARG A O 1
ATOM 687 N N . ASN A 1 94 ? -28.744 0.331 12.620 1.00 94.38 94 ASN A N 1
ATOM 688 C CA . ASN A 1 94 ? -28.046 1.492 13.153 1.00 94.38 94 ASN A CA 1
ATOM 689 C C . ASN A 1 94 ? -26.716 1.088 13.811 1.00 94.38 94 ASN A C 1
ATOM 691 O O . ASN A 1 94 ? -26.667 0.119 14.569 1.00 94.38 94 ASN A O 1
ATOM 695 N N . VAL A 1 95 ? -25.663 1.872 13.602 1.00 92.75 95 VAL A N 1
ATOM 696 C CA . VAL A 1 95 ? -24.397 1.767 14.333 1.00 92.75 95 VAL A CA 1
ATOM 697 C C . VAL A 1 95 ? -24.163 3.098 15.059 1.00 92.75 95 VAL A C 1
ATOM 699 O O . VAL A 1 95 ? -24.112 4.137 14.403 1.00 92.75 95 VAL A O 1
ATOM 702 N N . PRO A 1 96 ? -24.098 3.112 16.404 1.00 92.62 96 PRO A N 1
ATOM 703 C CA . PRO A 1 96 ? -24.489 2.023 17.301 1.00 92.62 96 PRO A CA 1
ATOM 704 C C . PRO A 1 96 ? -26.006 1.724 17.218 1.00 92.62 96 PRO A C 1
ATOM 706 O O . PRO A 1 96 ? -26.786 2.597 16.836 1.00 92.62 96 PRO A O 1
ATOM 709 N N . PRO A 1 97 ? -26.460 0.516 17.599 1.00 91.88 97 PRO A N 1
ATOM 710 C CA . PRO A 1 97 ? -27.863 0.104 17.436 1.00 91.88 97 PRO A CA 1
ATOM 711 C C . PRO A 1 97 ? -28.833 0.745 18.435 1.00 91.88 97 PRO A C 1
ATOM 713 O O . PRO A 1 97 ? -30.037 0.784 18.194 1.00 91.88 97 PRO A O 1
ATOM 716 N N . PHE A 1 98 ? -28.321 1.259 19.547 1.00 93.31 98 PHE A N 1
ATOM 717 C CA . PHE A 1 98 ? -29.087 1.880 20.622 1.00 93.31 98 PHE A CA 1
ATOM 718 C C . PHE A 1 98 ? -28.297 3.043 21.224 1.00 93.31 98 PHE A C 1
ATOM 720 O O . PHE A 1 98 ? -27.082 3.156 21.029 1.00 93.31 98 PHE A O 1
ATOM 727 N N . ARG A 1 99 ? -28.994 3.886 21.994 1.00 96.00 99 ARG A N 1
ATOM 728 C CA . ARG A 1 99 ? -28.354 4.928 22.801 1.00 96.00 99 ARG A CA 1
ATOM 729 C C . ARG A 1 99 ? -27.436 4.271 23.825 1.00 96.00 99 ARG A C 1
ATOM 731 O O . ARG A 1 99 ? -27.884 3.382 24.545 1.00 96.00 99 ARG A O 1
ATOM 738 N N . ASN A 1 100 ? -26.174 4.679 23.891 1.00 96.38 100 ASN A N 1
ATOM 739 C CA . ASN A 1 100 ? -25.202 4.084 24.810 1.00 96.38 100 ASN A CA 1
ATOM 740 C C . ASN A 1 100 ? -24.291 5.127 25.453 1.00 96.38 100 ASN A C 1
ATOM 742 O O . ASN A 1 100 ? -24.226 6.277 25.013 1.00 96.38 100 ASN A O 1
ATOM 746 N N . SER A 1 101 ? -23.602 4.708 26.510 1.00 96.94 101 SER A N 1
ATOM 747 C CA . SER A 1 101 ? -22.658 5.568 27.213 1.00 96.94 101 SER A CA 1
ATOM 748 C C . SER A 1 101 ? -21.366 5.779 26.420 1.00 96.94 101 SER A C 1
ATOM 750 O O . SER A 1 101 ? -20.713 4.817 26.014 1.00 96.94 101 SER A O 1
ATOM 752 N N . ALA A 1 102 ? -20.940 7.031 26.260 1.00 95.81 102 ALA A N 1
ATOM 753 C CA . ALA A 1 102 ? -19.643 7.369 25.672 1.00 95.81 102 ALA A CA 1
ATOM 754 C C . ALA A 1 102 ? -18.473 7.246 26.667 1.00 95.81 102 ALA A C 1
ATOM 756 O O . ALA A 1 102 ? -17.322 7.254 26.236 1.00 95.81 102 ALA A O 1
ATOM 757 N N . MET A 1 103 ? -18.767 7.174 27.970 1.00 95.94 103 MET A N 1
ATOM 758 C CA . MET A 1 103 ? -17.796 7.225 29.068 1.00 95.94 103 MET A CA 1
ATOM 759 C C . MET A 1 103 ? -18.189 6.265 30.199 1.00 95.94 103 MET A C 1
ATOM 761 O O . MET A 1 103 ? -19.346 5.860 30.313 1.00 95.94 103 MET A O 1
ATOM 765 N N . ASP A 1 104 ? -17.253 5.952 31.090 1.00 97.19 104 ASP A N 1
ATOM 766 C CA . ASP A 1 104 ? -17.577 5.302 32.361 1.00 97.19 104 ASP A CA 1
ATOM 767 C C . ASP A 1 104 ? -18.109 6.346 33.350 1.00 97.19 104 ASP A C 1
ATOM 769 O O . ASP A 1 104 ? -17.565 7.450 33.455 1.00 97.19 104 ASP A O 1
ATOM 773 N N . GLY A 1 105 ? -19.165 6.016 34.093 1.00 97.56 105 GLY A N 1
ATOM 774 C CA . GLY A 1 105 ? -19.770 6.971 35.014 1.00 97.56 105 GLY A CA 1
ATOM 775 C C . GLY A 1 105 ? -21.154 6.582 35.514 1.00 97.56 105 GLY A C 1
ATOM 776 O O . GLY A 1 105 ? -21.376 5.444 35.929 1.00 97.56 105 GLY A O 1
ATOM 777 N N . TYR A 1 106 ? -22.077 7.543 35.496 1.00 98.12 106 TYR A N 1
ATOM 778 C CA . TYR A 1 106 ? -23.431 7.412 36.028 1.00 98.12 106 TYR A CA 1
ATOM 779 C C . TYR A 1 106 ? -24.459 7.910 35.012 1.00 98.12 106 TYR A C 1
ATOM 781 O O . TYR A 1 106 ? -24.450 9.082 34.640 1.00 98.12 106 TYR A O 1
ATOM 789 N N . ALA A 1 107 ? -25.353 7.020 34.580 1.00 98.00 107 ALA A N 1
ATOM 790 C CA . ALA A 1 107 ? -26.532 7.368 33.803 1.00 98.00 107 ALA A CA 1
ATOM 791 C C . ALA A 1 107 ? -27.558 8.038 34.721 1.00 98.00 107 ALA A C 1
ATOM 793 O O . ALA A 1 107 ? -27.953 7.468 35.743 1.00 98.00 107 ALA A O 1
ATOM 794 N N . VAL A 1 108 ? -27.961 9.251 34.355 1.00 97.94 108 VAL A N 1
ATOM 795 C CA . VAL A 1 108 ? -28.809 10.134 35.159 1.00 97.94 108 VAL A CA 1
ATOM 796 C C . VAL A 1 108 ? -29.845 10.838 34.286 1.00 97.94 108 VAL A C 1
ATOM 798 O O . VAL A 1 108 ? -29.757 10.861 33.051 1.00 97.94 108 VAL A O 1
ATOM 801 N N . ARG A 1 109 ? -30.813 11.476 34.943 1.00 98.00 109 ARG A N 1
ATOM 802 C CA . ARG A 1 109 ? -31.615 12.538 34.336 1.00 98.00 109 ARG A CA 1
ATOM 803 C C . ARG A 1 109 ? -30.809 13.831 34.357 1.00 98.00 109 ARG A C 1
ATOM 805 O O . ARG A 1 109 ? -30.384 14.281 35.417 1.00 98.00 109 ARG A O 1
ATOM 812 N N . GLY A 1 110 ? -30.623 14.463 33.207 1.00 96.31 110 GLY A N 1
ATOM 813 C CA . GLY A 1 110 ? -29.837 15.689 33.072 1.00 96.31 110 GLY A CA 1
ATOM 814 C C . GLY A 1 110 ? -30.385 16.847 33.907 1.00 96.31 110 GLY A C 1
ATOM 815 O O . GLY A 1 110 ? -29.615 17.683 34.372 1.00 96.31 110 GLY A O 1
ATOM 816 N N . SER A 1 111 ? -31.700 16.861 34.163 1.00 96.31 111 SER A N 1
ATOM 817 C CA . SER A 1 111 ? -32.355 17.820 35.064 1.00 96.31 111 SER A CA 1
ATOM 818 C C . SER A 1 111 ? -31.831 17.772 36.498 1.00 96.31 111 SER A C 1
ATOM 820 O O . SER A 1 111 ? -31.899 18.779 37.198 1.00 96.31 111 SER A O 1
ATOM 822 N N . ASP A 1 112 ? -31.299 16.628 36.930 1.00 95.81 112 ASP A N 1
ATOM 823 C CA . ASP A 1 112 ? -30.902 16.395 38.319 1.00 95.81 112 ASP A CA 1
ATOM 824 C C . ASP A 1 112 ? -29.437 16.801 38.568 1.00 95.81 112 ASP A C 1
ATOM 826 O O . ASP A 1 112 ? -28.992 16.857 39.713 1.00 95.81 112 ASP A O 1
ATOM 830 N N . VAL A 1 113 ? -28.682 17.110 37.503 1.00 95.06 113 VAL A N 1
ATOM 831 C CA . VAL A 1 113 ? -27.225 17.350 37.541 1.00 95.06 113 VAL A CA 1
ATOM 832 C C . VAL A 1 113 ? -26.793 18.672 36.892 1.00 95.06 113 VAL A C 1
ATOM 834 O O . VAL A 1 113 ? -25.611 18.885 36.609 1.00 95.06 113 VAL A O 1
ATOM 837 N N . GLY A 1 114 ? -27.737 19.597 36.692 1.00 85.69 114 GLY A N 1
ATOM 838 C CA . GLY A 1 114 ? -27.470 20.935 36.146 1.00 85.69 114 GLY A CA 1
ATOM 839 C C . GLY A 1 114 ? -26.610 21.832 37.051 1.00 85.69 114 GLY A C 1
ATOM 840 O O . GLY A 1 114 ? -26.049 22.823 36.585 1.00 85.69 114 GLY A O 1
ATOM 841 N N . SER A 1 115 ? -26.451 21.472 38.328 1.00 85.06 115 SER A N 1
ATOM 842 C CA . SER A 1 115 ? -25.610 22.160 39.316 1.00 85.06 115 SER A CA 1
ATOM 843 C C . SER A 1 115 ? -24.688 21.178 40.042 1.00 85.06 115 SER A C 1
ATOM 845 O O . SER A 1 115 ? -25.069 20.038 40.304 1.00 85.06 115 SER A O 1
ATOM 847 N N . ALA A 1 116 ? -23.490 21.631 40.416 1.00 88.69 116 ALA A N 1
ATOM 848 C CA . ALA A 1 116 ? -22.586 20.850 41.258 1.00 88.69 116 ALA A CA 1
ATOM 849 C C . ALA A 1 116 ? -23.184 20.610 42.660 1.00 88.69 116 ALA A C 1
ATOM 851 O O . ALA A 1 116 ? -23.945 21.432 43.169 1.00 88.69 116 ALA A O 1
ATOM 852 N N . GLY A 1 117 ? -22.816 19.493 43.288 1.00 90.62 117 GLY A N 1
ATOM 853 C CA . GLY A 1 117 ? -23.248 19.097 44.631 1.00 90.62 117 GLY A CA 1
ATOM 854 C C . GLY A 1 117 ? -24.515 18.236 44.684 1.00 90.62 117 GLY A C 1
ATOM 855 O O . GLY A 1 117 ? -24.931 17.858 45.779 1.00 90.62 117 GLY A O 1
ATOM 856 N N . ALA A 1 118 ? -25.125 17.902 43.541 1.00 94.06 118 ALA A N 1
ATOM 857 C CA . ALA A 1 118 ? -26.268 16.991 43.493 1.00 94.06 118 ALA A CA 1
ATOM 858 C C . ALA A 1 118 ? -25.897 15.611 44.066 1.00 94.06 118 ALA A C 1
ATOM 860 O O . ALA A 1 118 ? -24.820 15.086 43.781 1.00 94.06 118 ALA A O 1
ATOM 861 N N . ARG A 1 119 ? -26.790 15.023 44.871 1.00 96.75 119 ARG A N 1
ATOM 862 C CA . ARG A 1 119 ? -26.620 13.684 45.453 1.00 96.75 119 ARG A CA 1
ATOM 863 C C . ARG A 1 119 ? -27.710 12.768 44.925 1.00 96.75 119 ARG A C 1
ATOM 865 O O . ARG A 1 119 ? -28.887 13.066 45.111 1.00 96.75 119 ARG A O 1
ATOM 872 N N . LEU A 1 120 ? -27.312 11.679 44.276 1.00 97.62 120 LEU A N 1
ATOM 873 C CA . LEU A 1 120 ? -28.221 10.752 43.608 1.00 97.62 120 LEU A CA 1
ATOM 874 C C . LEU A 1 120 ? -28.063 9.346 44.175 1.00 97.62 120 LEU A C 1
ATOM 876 O O . LEU A 1 120 ? -26.943 8.875 44.387 1.00 97.62 120 LEU A O 1
ATOM 880 N N . ARG A 1 121 ? -29.182 8.656 44.401 1.00 98.25 121 ARG A N 1
ATOM 881 C CA . ARG A 1 121 ? -29.170 7.269 44.873 1.00 98.25 121 ARG A CA 1
ATOM 882 C C . ARG A 1 121 ? -28.755 6.347 43.735 1.00 98.25 121 ARG A C 1
ATOM 884 O O . ARG A 1 121 ? -29.397 6.335 42.691 1.00 98.25 121 ARG A O 1
ATOM 891 N N . VAL A 1 122 ? -27.727 5.539 43.952 1.00 97.69 122 VAL A N 1
ATOM 892 C CA . VAL A 1 122 ? -27.273 4.554 42.971 1.00 97.69 122 VAL A CA 1
ATOM 893 C C . VAL A 1 122 ? -28.153 3.314 43.084 1.00 97.69 122 VAL A C 1
ATOM 895 O O . VAL A 1 122 ? -28.138 2.621 44.098 1.00 97.69 122 VAL A O 1
ATOM 898 N N . VAL A 1 123 ? -28.960 3.053 42.057 1.00 96.81 123 VAL A N 1
ATOM 899 C CA . VAL A 1 123 ? -30.004 2.011 42.086 1.00 96.81 123 VAL A CA 1
ATOM 900 C C . VAL A 1 123 ? -29.667 0.765 41.270 1.00 96.81 123 VAL A C 1
ATOM 902 O O . VAL A 1 123 ? -30.441 -0.194 41.260 1.00 96.81 123 VAL A O 1
ATOM 905 N N . GLY A 1 124 ? -28.509 0.755 40.615 1.00 94.62 124 GLY A N 1
ATOM 906 C CA . GLY A 1 124 ? -28.030 -0.385 39.846 1.00 94.62 124 GLY A CA 1
ATOM 907 C C . GLY A 1 124 ? -26.725 -0.095 39.118 1.00 94.62 124 GLY A C 1
ATOM 908 O O . GLY A 1 124 ? -26.146 0.993 39.237 1.00 94.62 124 GLY A O 1
ATOM 909 N N . SER A 1 125 ? -26.279 -1.078 38.340 1.00 95.00 125 SER A N 1
ATOM 910 C CA . SER A 1 125 ? -25.140 -0.944 37.442 1.00 95.00 125 SER A CA 1
ATOM 911 C C . SER A 1 125 ? -25.380 -1.660 36.112 1.00 95.00 125 SER A C 1
ATOM 913 O O . SER A 1 125 ? -26.030 -2.700 36.069 1.00 95.00 125 SER A O 1
ATOM 915 N N . VAL A 1 126 ? -24.851 -1.105 35.020 1.00 94.94 126 VAL A N 1
ATOM 916 C CA . VAL A 1 126 ? -24.948 -1.689 33.675 1.00 94.94 126 VAL A CA 1
ATOM 917 C C . VAL A 1 126 ? -23.560 -1.734 33.046 1.00 94.94 126 VAL A C 1
ATOM 919 O O . VAL A 1 126 ? -22.919 -0.705 32.817 1.00 94.94 126 VAL A O 1
ATOM 922 N N . ALA A 1 127 ? -23.092 -2.952 32.779 1.00 91.94 127 ALA A N 1
ATOM 923 C CA . ALA A 1 127 ? -21.848 -3.213 32.065 1.00 91.94 127 ALA A CA 1
ATOM 924 C C . ALA A 1 127 ? -22.075 -3.273 30.544 1.00 91.94 127 ALA A C 1
ATOM 926 O O . ALA A 1 127 ? -23.193 -3.497 30.074 1.00 91.94 127 ALA A O 1
ATOM 927 N N . ALA A 1 128 ? -21.005 -3.119 29.761 1.00 84.94 128 ALA A N 1
ATOM 928 C CA . ALA A 1 128 ? -21.067 -3.341 28.319 1.00 84.94 128 ALA A CA 1
ATOM 929 C C . ALA A 1 128 ? -21.518 -4.784 28.014 1.00 84.94 128 ALA A C 1
ATOM 931 O O . ALA A 1 128 ? -21.009 -5.740 28.597 1.00 84.94 128 ALA A O 1
ATOM 932 N N . GLY A 1 129 ? -22.490 -4.935 27.111 1.00 85.62 129 GLY A N 1
ATOM 933 C CA . GLY A 1 129 ? -23.095 -6.228 26.769 1.00 85.62 129 GLY A CA 1
ATOM 934 C C . GLY A 1 129 ? -24.253 -6.673 27.674 1.00 85.62 129 GLY A C 1
ATOM 935 O O . GLY A 1 129 ? -24.912 -7.655 27.345 1.00 85.62 129 GLY A O 1
ATOM 936 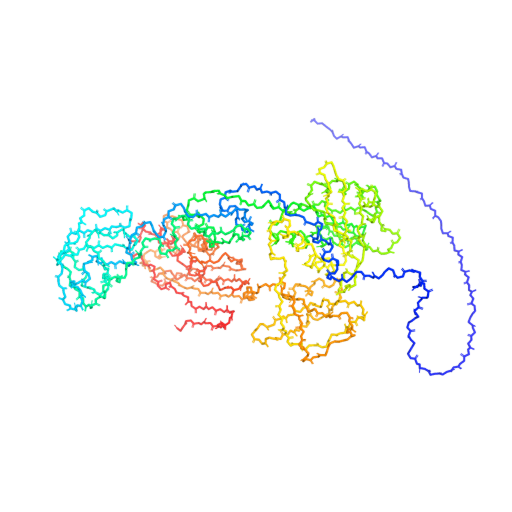N N . ALA A 1 130 ? -24.541 -5.956 28.766 1.00 90.50 130 ALA A N 1
ATOM 937 C CA . ALA A 1 130 ? -25.734 -6.170 29.586 1.00 90.50 130 ALA A CA 1
ATOM 938 C C . ALA A 1 130 ? -26.879 -5.237 29.159 1.00 90.50 130 ALA A C 1
ATOM 940 O O . ALA A 1 130 ? -26.649 -4.166 28.598 1.00 90.50 130 ALA A O 1
ATOM 941 N N . VAL A 1 131 ? -28.117 -5.638 29.448 1.00 89.44 131 VAL A N 1
ATOM 942 C CA . VAL A 1 131 ? -29.309 -4.802 29.254 1.00 89.44 131 VAL A CA 1
ATOM 943 C C . VAL A 1 131 ? -29.693 -4.191 30.604 1.00 89.44 131 VAL A C 1
ATOM 945 O O . VAL A 1 131 ? -29.720 -4.930 31.589 1.00 89.44 131 VAL A O 1
ATOM 948 N N . PRO A 1 132 ? -29.986 -2.879 30.678 1.00 90.56 132 PRO A N 1
ATOM 949 C CA . PRO A 1 132 ? -30.549 -2.276 31.880 1.00 90.56 132 PRO A CA 1
ATOM 950 C C . PRO A 1 132 ? -31.843 -2.983 32.300 1.00 90.56 132 PRO A C 1
ATOM 952 O O . PRO A 1 132 ? -32.763 -3.128 31.499 1.00 90.56 132 PRO A O 1
ATOM 955 N N . ASP A 1 133 ? -31.927 -3.398 33.559 1.00 91.00 133 ASP A N 1
ATOM 956 C CA . ASP A 1 133 ? -33.109 -4.027 34.163 1.00 91.00 133 ASP A CA 1
ATOM 957 C C . ASP A 1 133 ? -33.977 -3.027 34.947 1.00 91.00 133 ASP A C 1
ATOM 959 O O . ASP A 1 133 ? -35.076 -3.357 35.399 1.00 91.00 133 ASP A O 1
ATOM 963 N N . ARG A 1 134 ? -33.494 -1.788 35.100 1.00 93.00 134 ARG A N 1
ATOM 964 C CA . ARG A 1 134 ? -34.157 -0.707 35.833 1.00 93.00 134 ARG A CA 1
ATOM 965 C C . ARG A 1 134 ? -34.127 0.609 35.064 1.00 93.00 134 ARG A C 1
ATOM 967 O O . ARG A 1 134 ? -33.154 0.934 34.386 1.00 93.00 134 ARG A O 1
ATOM 974 N N . ARG A 1 135 ? -35.196 1.385 35.236 1.00 96.25 135 ARG A N 1
ATOM 975 C CA . ARG A 1 135 ? -35.296 2.791 34.831 1.00 96.25 135 ARG A CA 1
ATOM 976 C C . ARG A 1 135 ? -34.533 3.682 35.819 1.00 96.25 135 ARG A C 1
ATOM 978 O O . ARG A 1 135 ? -34.421 3.330 36.990 1.00 96.25 135 ARG A O 1
ATOM 985 N N . VAL A 1 136 ? -34.059 4.837 35.360 1.00 97.44 136 VAL A N 1
ATOM 986 C CA . VAL A 1 136 ? -33.581 5.933 36.213 1.00 97.44 136 VAL A CA 1
ATOM 987 C C . VAL A 1 136 ? -34.721 6.922 36.467 1.00 97.44 136 VAL A C 1
ATOM 989 O O . VAL A 1 136 ? -35.193 7.585 35.536 1.00 97.44 136 VAL A O 1
ATOM 992 N N . ASP A 1 137 ? -35.155 7.037 37.723 1.00 97.44 137 ASP A N 1
ATOM 993 C CA . ASP A 1 137 ? -36.133 8.040 38.155 1.00 97.44 137 ASP A CA 1
ATOM 994 C C . ASP A 1 137 ? -35.465 9.308 38.730 1.00 97.44 137 ASP A C 1
ATOM 996 O O . ASP A 1 137 ? -34.244 9.455 38.729 1.00 97.44 137 ASP A O 1
ATOM 1000 N N . ALA A 1 138 ? -36.273 10.290 39.152 1.00 97.06 138 ALA A N 1
ATOM 1001 C CA . ALA A 1 138 ? -35.766 11.542 39.727 1.00 97.06 138 ALA A CA 1
ATOM 1002 C C . ALA A 1 138 ? -34.912 11.283 40.979 1.00 97.06 138 ALA A C 1
ATOM 1004 O O . ALA A 1 138 ? -35.357 10.592 41.896 1.00 97.06 138 ALA A O 1
ATOM 1005 N N . GLY A 1 139 ? -33.726 11.887 41.048 1.00 96.69 139 GLY A N 1
ATOM 1006 C CA . GLY A 1 139 ? -32.813 11.722 42.180 1.00 96.69 139 GLY A CA 1
ATOM 1007 C C . GLY A 1 139 ? -32.089 10.372 42.208 1.00 96.69 139 GLY A C 1
ATOM 1008 O O . GLY A 1 139 ? -31.449 10.041 43.209 1.00 96.69 139 GLY A O 1
ATOM 1009 N N . GLU A 1 140 ? -32.183 9.583 41.137 1.00 98.06 140 GLU A N 1
ATOM 1010 C CA . GLU A 1 140 ? -31.518 8.290 41.005 1.00 98.06 140 GLU A CA 1
ATOM 1011 C C . GLU A 1 140 ? -30.398 8.329 39.961 1.00 98.06 140 GLU A C 1
ATOM 1013 O O . GLU A 1 140 ? -30.360 9.170 39.062 1.00 98.06 140 GLU A O 1
ATOM 1018 N N . ALA A 1 141 ? -29.469 7.390 40.089 1.00 97.88 141 ALA A N 1
ATOM 1019 C CA . ALA A 1 141 ? -28.379 7.163 39.160 1.00 97.88 141 ALA A CA 1
ATOM 1020 C C . ALA A 1 141 ? -28.165 5.659 38.965 1.00 97.88 141 ALA A C 1
ATOM 1022 O O . ALA A 1 141 ? -28.325 4.863 39.892 1.00 97.88 141 ALA A O 1
ATOM 1023 N N . ILE A 1 142 ? -27.741 5.256 37.773 1.00 98.12 142 ILE A N 1
ATOM 1024 C CA . ILE A 1 142 ? -27.260 3.896 37.508 1.00 98.12 142 ILE A CA 1
ATOM 1025 C C . ILE A 1 142 ? -25.803 3.988 37.086 1.00 98.12 142 ILE A C 1
ATOM 1027 O O . ILE A 1 142 ? -25.468 4.722 36.158 1.00 98.12 142 ILE A O 1
ATOM 1031 N N . ARG A 1 143 ? -24.923 3.241 37.753 1.00 97.44 143 ARG A N 1
ATOM 1032 C CA . ARG A 1 143 ? -23.508 3.204 37.376 1.00 97.44 143 ARG A CA 1
ATOM 1033 C C . ARG A 1 143 ? -23.371 2.518 36.019 1.00 97.44 143 ARG A C 1
ATOM 1035 O O . ARG A 1 143 ? -23.840 1.399 35.846 1.00 97.44 143 ARG A O 1
ATOM 1042 N N . ILE A 1 144 ? -22.739 3.161 35.054 1.00 97.56 144 ILE A N 1
ATOM 1043 C CA . ILE A 1 144 ? -22.724 2.705 33.665 1.00 97.56 144 ILE A CA 1
ATOM 1044 C C . ILE A 1 144 ? -21.298 2.662 33.124 1.00 97.56 144 ILE A C 1
ATOM 1046 O O . ILE A 1 144 ? -20.489 3.545 33.406 1.00 97.56 144 ILE A O 1
ATOM 1050 N N . MET A 1 145 ? -20.989 1.613 32.365 1.00 96.31 145 MET A N 1
ATOM 1051 C CA . MET A 1 145 ? -19.722 1.485 31.644 1.00 96.31 145 MET A CA 1
ATOM 1052 C C . MET A 1 145 ? -19.851 1.990 30.204 1.00 96.31 145 MET A C 1
ATOM 1054 O O . MET A 1 145 ? -20.932 1.986 29.612 1.00 96.31 145 MET A O 1
ATOM 1058 N N . THR A 1 146 ? -18.730 2.377 29.614 1.00 95.56 146 THR A N 1
ATOM 1059 C CA . THR A 1 146 ? -18.620 2.801 28.218 1.00 95.56 146 THR A CA 1
ATOM 1060 C C . THR A 1 146 ? -19.170 1.722 27.282 1.00 95.56 146 THR A C 1
ATOM 1062 O O . THR A 1 146 ? -18.845 0.542 27.402 1.00 95.56 146 THR A O 1
ATOM 1065 N N . GLY A 1 147 ? -20.018 2.123 26.335 1.00 93.69 147 GLY A N 1
ATOM 1066 C CA . GLY A 1 147 ? -20.677 1.241 25.371 1.00 93.69 147 GLY A CA 1
ATOM 1067 C C . GLY A 1 147 ? -21.913 0.506 25.902 1.00 93.69 147 GLY A C 1
ATOM 1068 O O . GLY A 1 147 ? -22.628 -0.104 25.107 1.00 93.69 147 GLY A O 1
ATOM 1069 N N . ALA A 1 148 ? -22.212 0.575 27.204 1.00 96.31 148 ALA A N 1
ATOM 1070 C CA . ALA A 1 148 ? -23.427 -0.017 27.754 1.00 96.31 148 ALA A CA 1
ATOM 1071 C C . ALA A 1 148 ? -24.689 0.732 27.272 1.00 96.31 148 ALA A C 1
ATOM 1073 O O . ALA A 1 148 ? -24.650 1.965 27.162 1.00 96.31 148 ALA A O 1
ATOM 1074 N N . PRO A 1 149 ? -25.804 0.024 26.995 1.00 96.81 149 PRO A N 1
ATOM 1075 C CA . PRO A 1 149 ? -27.070 0.659 26.647 1.00 96.81 149 PRO A CA 1
ATOM 1076 C C . PRO A 1 149 ? -27.520 1.624 27.742 1.00 96.81 149 PRO A C 1
ATOM 1078 O O . PRO A 1 149 ? -27.425 1.318 28.932 1.00 96.81 149 PRO A O 1
ATOM 1081 N N . LEU A 1 150 ? -28.022 2.787 27.336 1.00 96.81 150 LEU A N 1
ATOM 1082 C CA . LEU A 1 150 ? -28.521 3.779 28.274 1.00 96.81 150 LEU A CA 1
ATOM 1083 C C . LEU A 1 150 ? -29.857 3.292 28.879 1.00 96.81 150 LEU A C 1
ATOM 1085 O O . LEU A 1 150 ? -30.760 2.962 28.108 1.00 96.81 150 LEU A O 1
ATOM 1089 N N . PRO A 1 151 ? -30.006 3.249 30.217 1.00 96.81 151 PRO A N 1
ATOM 1090 C CA . PRO A 1 151 ? -31.259 2.885 30.868 1.00 96.81 151 PRO A CA 1
ATOM 1091 C C . PRO A 1 151 ? -32.406 3.828 30.507 1.00 96.81 151 PRO A C 1
ATOM 1093 O O . PRO A 1 151 ? -32.198 5.025 30.284 1.00 96.81 151 PRO A O 1
ATOM 1096 N N . ASP A 1 152 ? -33.632 3.311 30.538 1.00 95.69 152 ASP A N 1
ATOM 1097 C CA . ASP A 1 152 ? -34.822 4.143 30.385 1.00 95.69 152 ASP A CA 1
ATOM 1098 C C . ASP A 1 152 ? -34.844 5.261 31.435 1.00 95.69 152 ASP A C 1
ATOM 1100 O O . ASP A 1 152 ? -34.392 5.097 32.567 1.00 95.69 152 ASP A O 1
ATOM 1104 N N . GLY A 1 153 ? -35.386 6.421 31.067 1.00 95.44 153 GLY A N 1
ATOM 1105 C CA . GLY A 1 153 ? -35.433 7.595 31.944 1.00 95.44 153 GLY A CA 1
ATOM 1106 C C . GLY A 1 153 ? -34.131 8.395 32.006 1.00 95.44 153 GLY A C 1
ATOM 1107 O O . GLY A 1 153 ? -34.206 9.594 32.258 1.00 95.44 153 GLY A O 1
ATOM 1108 N N . ALA A 1 154 ? -32.974 7.803 31.689 1.00 97.25 154 ALA A N 1
ATOM 1109 C CA . ALA A 1 154 ? -31.721 8.540 31.585 1.00 97.25 154 ALA A CA 1
ATOM 1110 C C . ALA A 1 154 ? -31.576 9.248 30.226 1.00 97.25 154 ALA A C 1
ATOM 1112 O O . ALA A 1 154 ? -31.938 8.742 29.154 1.00 97.25 154 ALA A O 1
ATOM 1113 N N . ASP A 1 155 ? -30.994 10.443 30.268 1.00 97.19 155 ASP A N 1
ATOM 1114 C CA . ASP A 1 155 ? -30.658 11.226 29.079 1.00 97.19 155 ASP A CA 1
ATOM 1115 C C . ASP A 1 155 ? -29.220 11.747 29.066 1.00 97.19 155 ASP A C 1
ATOM 1117 O O . ASP A 1 155 ? -28.778 12.256 28.040 1.00 97.19 155 ASP A O 1
ATOM 1121 N N . THR A 1 156 ? -28.490 11.572 30.167 1.00 97.81 156 THR A N 1
ATOM 1122 C CA . THR A 1 156 ? -27.171 12.156 30.398 1.00 97.81 156 THR A CA 1
ATOM 1123 C C . THR A 1 156 ? -26.291 11.148 31.128 1.00 97.81 156 THR A C 1
ATOM 1125 O O . THR A 1 156 ? -26.779 10.403 31.980 1.00 97.81 156 THR A O 1
ATOM 1128 N N . VAL A 1 157 ? -24.994 11.131 30.823 1.00 98.25 157 VAL A N 1
ATOM 1129 C CA . VAL A 1 157 ? -23.997 10.386 31.597 1.00 98.25 157 VAL A CA 1
ATOM 1130 C C . VAL A 1 157 ? -23.022 11.367 32.235 1.00 98.25 157 VAL A C 1
ATOM 1132 O O . VAL A 1 157 ? -22.348 12.127 31.541 1.00 98.25 157 VAL A O 1
ATOM 1135 N N . VAL A 1 158 ? -22.922 11.335 33.564 1.00 98.00 158 VAL A N 1
ATOM 1136 C CA . VAL A 1 158 ? -21.857 12.037 34.291 1.00 98.00 158 VAL A CA 1
ATOM 1137 C C . VAL A 1 158 ? -20.652 11.115 34.360 1.00 98.00 158 VAL A C 1
ATOM 1139 O O . VAL A 1 158 ? -20.760 10.006 34.880 1.00 98.00 158 VAL A O 1
ATOM 1142 N N . ARG A 1 159 ? -19.512 11.558 33.832 1.00 97.50 159 ARG A N 1
ATOM 1143 C CA . ARG A 1 159 ? -18.258 10.795 33.867 1.00 97.50 159 ARG A CA 1
ATOM 1144 C C . ARG A 1 159 ? -17.798 10.561 35.307 1.00 97.50 159 ARG A C 1
ATOM 1146 O O . ARG A 1 159 ? -17.975 11.427 36.161 1.00 97.50 159 ARG A O 1
ATOM 1153 N N . VAL A 1 160 ? -17.197 9.405 35.580 1.00 97.12 160 VAL A N 1
ATOM 1154 C CA . VAL A 1 160 ? -16.807 9.005 36.944 1.00 97.12 160 VAL A CA 1
ATOM 1155 C C . VAL A 1 160 ? -15.899 10.033 37.632 1.00 97.12 160 VAL A C 1
ATOM 1157 O O . VAL A 1 160 ? -16.016 10.245 38.836 1.00 97.12 160 VAL A O 1
ATOM 1160 N N . GLU A 1 161 ? -15.048 10.728 36.876 1.00 97.12 161 GLU A N 1
ATOM 1161 C CA . GLU A 1 161 ? -14.112 11.734 37.391 1.00 97.12 161 GLU A CA 1
ATOM 1162 C C . GLU A 1 161 ? -14.792 13.031 37.852 1.00 97.12 161 GLU A C 1
ATOM 1164 O O . GLU A 1 161 ? -14.198 13.791 38.613 1.00 97.12 161 GLU A O 1
ATOM 1169 N N . ASP A 1 162 ? -16.034 13.271 37.426 1.00 97.00 162 ASP A N 1
ATOM 1170 C CA . ASP A 1 162 ? -16.871 14.391 37.873 1.00 97.00 162 ASP A CA 1
ATOM 1171 C C . ASP A 1 162 ? -17.802 13.968 39.034 1.00 97.00 162 ASP A C 1
ATOM 1173 O O . ASP A 1 162 ? -18.846 14.580 39.282 1.00 97.00 162 ASP A O 1
ATOM 1177 N N . THR A 1 163 ? -17.424 12.915 39.768 1.00 96.44 163 THR A N 1
ATOM 1178 C CA . THR A 1 163 ? -18.156 12.387 40.928 1.00 96.44 163 THR A CA 1
ATOM 1179 C C . THR A 1 163 ? -17.223 11.990 42.075 1.00 96.44 163 THR A C 1
ATOM 1181 O O . THR A 1 163 ? -16.004 11.963 41.920 1.00 96.44 163 THR A O 1
ATOM 1184 N N . ASP A 1 164 ? -17.790 11.642 43.231 1.00 95.94 164 ASP A N 1
ATOM 1185 C CA . ASP A 1 164 ? -17.082 10.987 44.343 1.00 95.94 164 ASP A CA 1
ATOM 1186 C C . ASP A 1 164 ? -16.961 9.454 44.192 1.00 95.94 164 ASP A C 1
ATOM 1188 O O . ASP A 1 164 ? -16.453 8.784 45.092 1.00 95.94 164 ASP A O 1
ATOM 1192 N N . ASN A 1 165 ? -17.412 8.893 43.060 1.00 95.69 165 ASN A N 1
ATOM 1193 C CA . ASN A 1 165 ? -17.430 7.459 42.757 1.00 95.69 165 ASN A CA 1
ATOM 1194 C C . ASN A 1 165 ? -18.228 6.609 43.777 1.00 95.69 165 ASN A C 1
ATOM 1196 O O . ASN A 1 165 ? -17.935 5.428 43.988 1.00 95.69 165 ASN A O 1
ATOM 1200 N N . GLY A 1 166 ? -19.242 7.198 44.421 1.00 94.94 166 GLY A N 1
ATOM 1201 C CA . GLY A 1 166 ? -20.093 6.509 45.389 1.00 94.94 166 GLY A CA 1
ATOM 1202 C C . GLY A 1 166 ? -20.905 5.344 44.800 1.00 94.94 166 GLY A C 1
ATOM 1203 O O . GLY A 1 166 ? -21.313 5.360 43.636 1.00 94.94 166 GLY A O 1
ATOM 1204 N N . THR A 1 167 ? -21.138 4.302 45.604 1.00 93.50 167 THR A N 1
ATOM 1205 C CA . THR A 1 167 ? -21.781 3.045 45.161 1.00 93.50 167 THR A CA 1
ATOM 1206 C C . THR A 1 167 ? -23.237 2.886 45.585 1.00 93.50 167 THR A C 1
ATOM 1208 O O . THR A 1 167 ? -23.967 2.157 44.927 1.00 93.50 167 THR A O 1
ATOM 1211 N N . GLU A 1 168 ? -23.660 3.550 46.661 1.00 95.62 168 GLU A N 1
ATOM 1212 C CA . GLU A 1 168 ? -25.063 3.597 47.118 1.00 95.62 168 GLU A CA 1
ATOM 1213 C C . GLU A 1 168 ? -25.674 4.988 46.914 1.00 95.62 168 GLU A C 1
ATOM 1215 O O . GLU A 1 168 ? -26.856 5.145 46.610 1.00 95.62 168 GLU A O 1
ATOM 1220 N N . MET A 1 169 ? -24.843 6.016 47.065 1.00 97.06 169 MET A N 1
ATOM 1221 C CA . MET A 1 169 ? -25.164 7.418 46.859 1.00 97.06 169 MET A CA 1
ATOM 1222 C C . MET A 1 169 ? -23.953 8.050 46.189 1.00 97.06 169 MET A C 1
ATOM 1224 O O . MET A 1 169 ? -22.849 7.900 46.707 1.00 97.06 169 MET A O 1
ATOM 1228 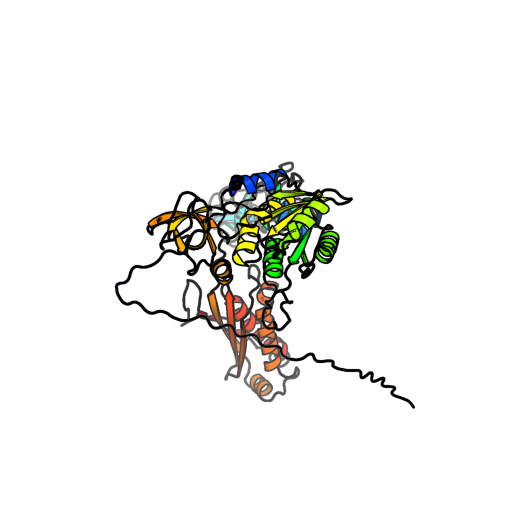N N . VAL A 1 170 ? -24.150 8.730 45.067 1.00 97.62 170 VAL A N 1
ATOM 1229 C CA . VAL A 1 170 ? -23.084 9.424 44.341 1.00 97.62 170 VAL A CA 1
ATOM 1230 C C . VAL A 1 170 ? -23.272 10.928 44.467 1.00 97.62 170 VAL A C 1
ATOM 1232 O O . VAL A 1 170 ? -24.389 11.434 44.330 1.00 97.62 170 VAL A O 1
ATOM 1235 N N . THR A 1 171 ? -22.183 11.644 44.730 1.00 97.62 171 THR A N 1
ATOM 1236 C CA . THR A 1 171 ? -22.150 13.107 44.718 1.00 97.62 171 THR A CA 1
ATOM 1237 C C . THR A 1 171 ? -21.539 13.590 43.412 1.00 97.62 171 THR A C 1
ATOM 1239 O O . THR A 1 171 ? -20.412 13.234 43.073 1.00 97.62 171 THR A O 1
ATOM 1242 N N . ILE A 1 172 ? -22.271 14.433 42.691 1.00 97.38 172 ILE A N 1
ATOM 1243 C CA . ILE A 1 172 ? -21.823 15.046 41.443 1.00 97.38 172 ILE A CA 1
ATOM 1244 C C . ILE A 1 172 ? -20.976 16.274 41.779 1.00 97.38 172 ILE A C 1
ATOM 1246 O O . ILE A 1 172 ? -21.479 17.252 42.332 1.00 97.38 172 ILE A O 1
ATOM 1250 N N . THR A 1 173 ? -19.682 16.239 41.471 1.00 96.56 173 THR A N 1
ATOM 1251 C CA . THR A 1 173 ? -18.736 17.303 41.852 1.00 96.56 173 THR A CA 1
ATOM 1252 C C . THR A 1 173 ? -18.694 18.441 40.833 1.00 96.56 173 THR A C 1
ATOM 1254 O O . THR A 1 173 ? -18.317 19.562 41.180 1.00 96.56 173 THR A O 1
ATOM 1257 N N . ARG A 1 174 ? -19.146 18.193 39.596 1.00 94.75 174 ARG A N 1
ATOM 1258 C CA . ARG A 1 174 ? -19.249 19.186 38.519 1.00 94.75 174 ARG A CA 1
ATOM 1259 C C . ARG A 1 174 ? -20.586 19.067 37.788 1.00 94.75 174 ARG A C 1
ATOM 1261 O O . ARG A 1 174 ? -21.028 17.965 37.481 1.00 94.75 174 ARG A O 1
ATOM 1268 N N . SER A 1 175 ? -21.223 20.199 37.483 1.00 93.88 175 SER A N 1
ATOM 1269 C CA . SER A 1 175 ? -22.452 20.200 36.681 1.00 93.88 175 SER A CA 1
ATOM 1270 C C . SER A 1 175 ? -22.220 19.573 35.305 1.00 93.88 175 SER A C 1
ATOM 1272 O O . SER A 1 175 ? -21.187 19.794 34.672 1.00 93.88 175 SER A O 1
ATOM 1274 N N . THR A 1 176 ? -23.197 18.802 34.833 1.00 94.44 176 THR A N 1
ATOM 1275 C CA . THR A 1 176 ? -23.134 18.125 33.533 1.00 94.44 176 THR A CA 1
ATOM 1276 C C . THR A 1 176 ? -24.328 18.553 32.679 1.00 94.44 176 THR A C 1
ATOM 1278 O O . THR A 1 176 ? -25.467 18.358 33.102 1.00 94.44 176 THR A O 1
ATOM 1281 N N . PRO A 1 177 ? -24.109 19.151 31.491 1.00 95.50 177 PRO A N 1
ATOM 1282 C CA . PRO A 1 177 ? -25.203 19.512 30.594 1.00 95.50 177 PRO A CA 1
ATOM 1283 C C . PRO A 1 177 ? -26.046 18.301 30.182 1.00 95.50 177 PRO A C 1
ATOM 1285 O O . PRO A 1 177 ? -25.523 17.204 29.979 1.00 95.50 177 PRO A O 1
ATOM 1288 N N . THR A 1 178 ? -27.349 18.514 30.002 1.00 96.69 178 THR A N 1
ATOM 1289 C CA . THR A 1 178 ? -28.265 17.470 29.531 1.00 96.69 178 THR A CA 1
ATOM 1290 C C . THR A 1 178 ? -27.831 16.919 28.171 1.00 96.69 178 THR A C 1
ATOM 1292 O O . THR A 1 178 ? -27.479 17.686 27.275 1.00 96.69 178 THR A O 1
ATOM 1295 N N . GLY A 1 179 ? -27.865 15.595 28.002 1.00 95.06 179 GLY A N 1
ATOM 1296 C CA . GLY A 1 179 ? -27.474 14.920 26.759 1.00 95.06 179 GLY A CA 1
ATOM 1297 C C . GLY A 1 179 ? -25.988 14.571 26.657 1.00 95.06 179 GLY A C 1
ATOM 1298 O O . GLY A 1 179 ? -25.582 13.909 25.701 1.00 95.06 179 GLY A O 1
ATOM 1299 N N . MET A 1 180 ? -25.159 14.999 27.613 1.00 96.69 180 MET A N 1
ATOM 1300 C CA . MET A 1 180 ? -23.714 14.774 27.553 1.00 96.69 180 MET A CA 1
ATOM 1301 C C . MET A 1 180 ? -23.331 13.306 27.729 1.00 96.69 180 MET A C 1
ATOM 1303 O O . MET A 1 180 ? -23.963 12.563 28.478 1.00 96.69 180 MET A O 1
ATOM 1307 N N . ALA A 1 181 ? -22.251 12.922 27.039 1.00 96.12 181 ALA A N 1
ATOM 1308 C CA . ALA A 1 181 ? -21.669 11.579 27.049 1.00 96.12 181 ALA A CA 1
ATOM 1309 C C . ALA A 1 181 ? -22.659 10.449 26.691 1.00 96.12 181 ALA A C 1
ATOM 1311 O O . ALA A 1 181 ? -22.468 9.299 27.085 1.00 96.12 181 ALA A O 1
ATOM 1312 N N . VAL A 1 182 ? -23.680 10.764 25.888 1.00 96.81 182 VAL A N 1
ATOM 1313 C CA . VAL A 1 182 ? -24.607 9.791 25.302 1.00 96.81 182 VAL A CA 1
ATOM 1314 C C . VAL A 1 182 ? -24.407 9.747 23.793 1.00 96.81 182 VAL A C 1
ATOM 1316 O O . VAL A 1 182 ? -24.605 10.750 23.109 1.00 96.81 182 VAL A O 1
ATOM 1319 N N . ARG A 1 183 ? -24.070 8.566 23.275 1.00 96.62 183 ARG A N 1
ATOM 1320 C CA . ARG A 1 183 ? -24.080 8.286 21.836 1.00 96.62 183 ARG A CA 1
ATOM 1321 C C . ARG A 1 183 ? -25.491 7.956 21.389 1.00 96.62 183 ARG A C 1
ATOM 1323 O O . ARG A 1 183 ? -26.177 7.183 22.062 1.00 96.62 183 ARG A O 1
ATOM 1330 N N . GLN A 1 184 ? -25.935 8.530 20.278 1.00 95.81 184 GLN A N 1
ATOM 1331 C CA . GLN A 1 184 ? -27.260 8.253 19.729 1.00 95.81 184 GLN A CA 1
ATOM 1332 C C . GLN A 1 184 ? -27.242 6.993 18.864 1.00 95.81 184 GLN A C 1
ATOM 1334 O O . GLN A 1 184 ? -26.232 6.645 18.254 1.00 95.81 184 GLN A O 1
ATOM 1339 N N . ALA A 1 185 ? -28.385 6.310 18.790 1.00 94.38 185 ALA A N 1
ATOM 1340 C CA . ALA A 1 185 ? -28.539 5.203 17.858 1.00 94.38 185 ALA A CA 1
ATOM 1341 C C . ALA A 1 185 ? -28.382 5.716 16.418 1.00 94.38 185 ALA A C 1
ATOM 1343 O O . ALA A 1 185 ? -29.056 6.666 16.021 1.00 94.38 185 ALA A O 1
ATOM 1344 N N . GLY A 1 186 ? -27.510 5.075 15.645 1.00 93.44 186 GLY A N 1
ATOM 1345 C CA . GLY A 1 186 ? -27.257 5.415 14.246 1.00 93.44 186 GLY A CA 1
ATOM 1346 C C . GLY A 1 186 ? -26.552 6.754 14.041 1.00 93.44 186 GLY A C 1
ATOM 1347 O O . GLY A 1 186 ? -26.762 7.396 13.012 1.00 93.44 186 GLY A O 1
ATOM 1348 N N . GLU A 1 187 ? -25.774 7.214 15.027 1.00 93.06 187 GLU A N 1
ATOM 1349 C CA . GLU A 1 187 ? -24.944 8.415 14.871 1.00 93.06 187 GLU A CA 1
ATOM 1350 C C . GLU A 1 187 ? -23.760 8.210 13.915 1.00 93.06 187 GLU A C 1
ATOM 1352 O O . GLU A 1 187 ? -23.319 9.185 13.313 1.00 93.06 187 GLU A O 1
ATOM 1357 N N . ASP A 1 188 ? -23.271 6.970 13.776 1.00 90.25 188 ASP A N 1
ATOM 1358 C CA . ASP A 1 188 ? -22.224 6.599 12.816 1.00 90.25 188 ASP A CA 1
ATOM 1359 C C . ASP A 1 188 ? -22.862 6.149 11.496 1.00 90.25 188 ASP A C 1
ATOM 1361 O O . ASP A 1 188 ? -22.668 6.790 10.468 1.00 90.25 188 ASP A O 1
ATOM 1365 N N . LEU A 1 189 ? -23.707 5.107 11.534 1.00 93.50 189 LEU A N 1
ATOM 1366 C CA . LEU A 1 189 ? -24.383 4.558 10.349 1.00 93.50 189 LEU A CA 1
ATOM 1367 C C . LEU A 1 189 ? -25.875 4.374 10.614 1.00 93.50 189 LEU A C 1
ATOM 1369 O O . LEU A 1 189 ? -26.256 3.822 11.650 1.00 93.50 189 LEU A O 1
ATOM 1373 N N . ARG A 1 190 ? -26.734 4.771 9.673 1.00 94.38 190 ARG A N 1
ATOM 1374 C CA . ARG A 1 190 ? -28.183 4.541 9.780 1.00 94.38 190 ARG A CA 1
ATOM 1375 C C . ARG A 1 190 ? -28.607 3.294 9.018 1.00 94.38 190 ARG A C 1
ATOM 1377 O O . ARG A 1 190 ? -28.123 3.036 7.923 1.00 94.38 190 ARG A O 1
ATOM 1384 N N . SER A 1 191 ? -29.568 2.549 9.560 1.00 94.31 191 SER A N 1
ATOM 1385 C CA . SER A 1 191 ? -30.157 1.404 8.854 1.00 94.31 191 SER A CA 1
ATOM 1386 C C . SER A 1 191 ? -30.672 1.821 7.467 1.00 94.31 191 SER A C 1
ATOM 1388 O O . SER A 1 191 ? -31.360 2.835 7.328 1.00 94.31 191 SER A O 1
ATOM 1390 N N . GLY A 1 192 ? -30.307 1.049 6.442 1.00 93.50 192 GLY A N 1
ATOM 1391 C CA . GLY A 1 192 ? -30.633 1.299 5.036 1.00 93.50 192 GLY A CA 1
ATOM 1392 C C . GLY A 1 192 ? -29.735 2.318 4.325 1.00 93.50 192 GLY A C 1
ATOM 1393 O O . GLY A 1 192 ? -29.844 2.473 3.109 1.00 93.50 192 GLY A O 1
ATOM 1394 N N . GLU A 1 193 ? -28.838 3.006 5.032 1.00 95.06 193 GLU A N 1
ATOM 1395 C CA . GLU A 1 193 ? -27.876 3.923 4.423 1.00 95.06 193 GLU A CA 1
ATOM 1396 C C . GLU A 1 193 ? -26.816 3.155 3.629 1.00 95.06 193 GLU A C 1
ATOM 1398 O O . GLU A 1 193 ? -26.260 2.173 4.118 1.00 95.06 193 GLU A O 1
ATOM 1403 N N . VAL A 1 194 ? -26.497 3.621 2.417 1.00 96.25 194 VAL A N 1
ATOM 1404 C CA . VAL A 1 194 ? -25.370 3.093 1.637 1.00 96.25 194 VAL A CA 1
ATOM 1405 C C . VAL A 1 194 ? -24.067 3.679 2.173 1.00 96.25 194 VAL A C 1
ATOM 1407 O O . VAL A 1 194 ? -23.711 4.812 1.845 1.00 96.25 194 VAL A O 1
ATOM 1410 N N . VAL A 1 195 ? -23.355 2.884 2.969 1.00 95.25 195 VAL A N 1
ATOM 1411 C CA . VAL A 1 195 ? -22.144 3.294 3.695 1.00 95.25 195 VAL A CA 1
ATOM 1412 C C . VAL A 1 195 ? -20.888 3.199 2.836 1.00 95.25 195 VAL A C 1
ATOM 1414 O O . VAL A 1 195 ? -19.952 3.977 3.003 1.00 95.25 195 VAL A O 1
ATOM 1417 N N . LEU A 1 196 ? -20.872 2.277 1.869 1.00 95.75 196 LEU A N 1
ATOM 1418 C CA . LEU A 1 196 ? -19.803 2.145 0.884 1.00 95.75 196 LEU A CA 1
ATOM 1419 C C . LEU A 1 196 ? -20.398 1.946 -0.502 1.00 95.75 196 LEU A C 1
ATOM 1421 O O . LEU A 1 196 ? -21.305 1.145 -0.700 1.00 95.75 196 LEU A O 1
ATOM 1425 N N . ARG A 1 197 ? -19.874 2.691 -1.475 1.00 95.75 197 ARG A N 1
ATOM 1426 C CA . ARG A 1 197 ? -20.291 2.594 -2.875 1.00 95.75 197 ARG A CA 1
ATOM 1427 C C . ARG A 1 197 ? -19.431 1.587 -3.625 1.00 95.75 197 ARG A C 1
ATOM 1429 O O . ARG A 1 197 ? -18.225 1.492 -3.377 1.00 95.75 197 ARG A O 1
ATOM 1436 N N . ARG A 1 198 ? -20.016 0.932 -4.626 1.00 95.88 198 ARG A N 1
ATOM 1437 C CA . ARG A 1 198 ? -19.277 0.185 -5.646 1.00 95.88 198 ARG A CA 1
ATOM 1438 C C . ARG A 1 198 ? -18.146 1.043 -6.219 1.00 95.88 198 ARG A C 1
ATOM 1440 O O . ARG A 1 198 ? -18.301 2.248 -6.440 1.00 95.88 198 ARG A O 1
ATOM 1447 N N . GLY A 1 199 ? -17.000 0.425 -6.471 1.00 92.88 199 GLY A N 1
ATOM 1448 C CA . GLY A 1 199 ? -15.770 1.105 -6.875 1.00 92.88 199 GLY A CA 1
ATOM 1449 C C . GLY A 1 199 ? -14.900 1.593 -5.708 1.00 92.88 199 GLY A C 1
ATOM 1450 O O . GLY A 1 199 ? -13.809 2.112 -5.957 1.00 92.88 199 GLY A O 1
ATOM 1451 N N . ALA A 1 200 ? -15.335 1.437 -4.451 1.00 92.75 200 ALA A N 1
ATOM 1452 C CA . ALA A 1 200 ? -14.506 1.722 -3.283 1.00 92.75 200 ALA A CA 1
ATOM 1453 C C . ALA A 1 200 ? -13.371 0.694 -3.140 1.00 92.75 200 ALA A C 1
ATOM 1455 O O . ALA A 1 200 ? -13.593 -0.511 -3.237 1.00 92.75 200 ALA A O 1
ATOM 1456 N N . VAL A 1 201 ? -12.152 1.174 -2.878 1.00 91.69 201 VAL A N 1
ATOM 1457 C CA . VAL A 1 201 ? -11.013 0.317 -2.516 1.00 91.69 201 VAL A CA 1
ATOM 1458 C C . VAL A 1 201 ? -11.109 0.000 -1.030 1.00 91.69 201 VAL A C 1
ATOM 1460 O O . VAL A 1 201 ? -11.155 0.920 -0.212 1.00 91.69 201 VAL A O 1
ATOM 1463 N N . LEU A 1 202 ? -11.104 -1.281 -0.679 1.00 90.44 202 LEU A N 1
ATOM 1464 C CA . LEU A 1 202 ? -11.256 -1.721 0.703 1.00 90.44 202 LEU A CA 1
ATOM 1465 C C . LEU A 1 202 ? -9.939 -1.567 1.474 1.00 90.44 202 LEU A C 1
ATOM 1467 O O . LEU A 1 202 ? -9.028 -2.376 1.317 1.00 90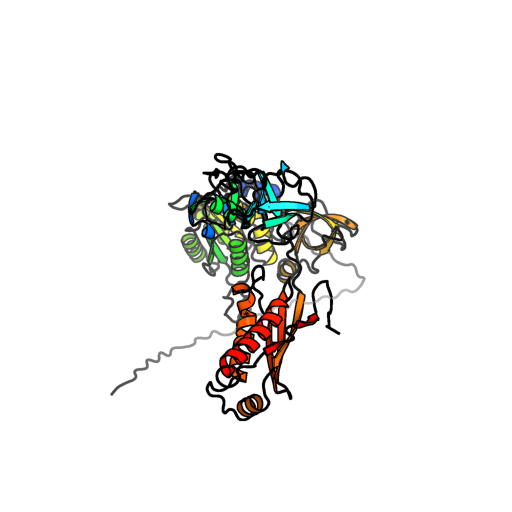.44 202 LEU A O 1
ATOM 1471 N N . ARG A 1 203 ? -9.814 -0.533 2.313 1.00 90.50 203 ARG A N 1
ATOM 1472 C CA . ARG A 1 203 ? -8.706 -0.382 3.276 1.00 90.50 203 ARG A CA 1
ATOM 1473 C C . ARG A 1 203 ? -9.164 -0.876 4.649 1.00 90.50 203 ARG A C 1
ATOM 1475 O O . ARG A 1 203 ? -10.309 -1.275 4.824 1.00 90.50 203 ARG A O 1
ATOM 1482 N N . ALA A 1 204 ? -8.288 -0.806 5.650 1.00 86.12 204 ALA A N 1
ATOM 1483 C CA . ALA A 1 204 ? -8.610 -1.244 7.011 1.00 86.12 204 ALA A CA 1
ATOM 1484 C C . ALA A 1 204 ? -9.900 -0.606 7.571 1.00 86.12 204 ALA A C 1
ATOM 1486 O O . ALA A 1 204 ? -10.691 -1.294 8.211 1.00 86.12 204 ALA A O 1
ATOM 1487 N N . ALA A 1 205 ? -10.1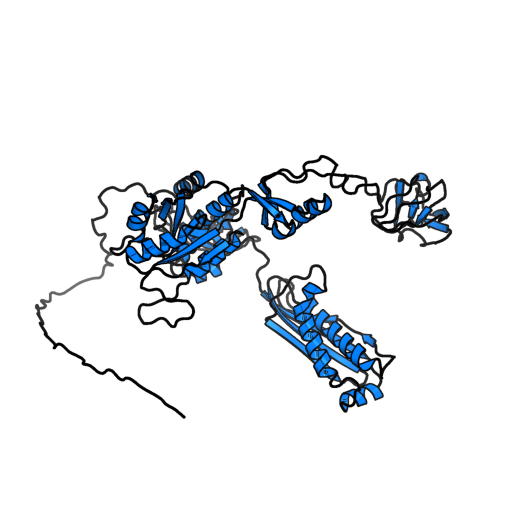39 0.680 7.288 1.00 87.12 205 ALA A N 1
ATOM 1488 C CA . ALA A 1 205 ? -11.348 1.378 7.723 1.00 87.12 205 ALA A CA 1
ATOM 1489 C C . ALA A 1 205 ? -12.609 0.840 7.029 1.00 87.12 205 ALA A C 1
ATOM 1491 O O . ALA A 1 205 ? -13.573 0.501 7.706 1.00 87.12 205 ALA A O 1
ATOM 1492 N N . GLU A 1 206 ? -12.591 0.699 5.699 1.00 93.25 206 GLU A N 1
ATOM 1493 C CA . GLU A 1 206 ? -13.718 0.133 4.946 1.00 93.25 206 GLU A CA 1
ATOM 1494 C C . GLU A 1 206 ? -14.029 -1.306 5.377 1.00 93.25 206 GLU A C 1
ATOM 1496 O O . GLU A 1 206 ? -15.194 -1.667 5.520 1.00 93.25 206 GLU A O 1
ATOM 1501 N N . ILE A 1 207 ? -12.996 -2.109 5.646 1.00 94.19 207 ILE A N 1
ATOM 1502 C CA . ILE A 1 207 ? -13.147 -3.452 6.215 1.00 94.19 207 ILE A CA 1
ATOM 1503 C C . ILE A 1 207 ? -13.847 -3.397 7.581 1.00 94.19 207 ILE A C 1
ATOM 1505 O O . ILE A 1 207 ? -14.773 -4.167 7.818 1.00 94.19 207 ILE A O 1
ATOM 1509 N N . GLY A 1 208 ? -13.455 -2.474 8.464 1.00 93.25 208 GLY A N 1
ATOM 1510 C CA . GLY A 1 208 ? -14.103 -2.288 9.767 1.00 93.25 208 GLY A CA 1
ATOM 1511 C C . GLY A 1 208 ? -15.573 -1.874 9.659 1.00 93.25 208 GLY A C 1
ATOM 1512 O O . GLY A 1 208 ? -16.409 -2.406 10.384 1.00 93.25 208 GLY A O 1
ATOM 1513 N N . VAL A 1 209 ? -15.897 -0.984 8.717 1.00 93.69 209 VAL A N 1
ATOM 1514 C CA . VAL A 1 209 ? -17.282 -0.574 8.430 1.00 93.69 209 VAL A CA 1
ATOM 1515 C C . VAL A 1 209 ? -18.109 -1.760 7.936 1.00 93.69 209 VAL A C 1
ATOM 1517 O O . VAL A 1 209 ? -19.187 -2.011 8.456 1.00 93.69 209 VAL A O 1
ATOM 1520 N N . LEU A 1 210 ? -17.603 -2.544 6.983 1.00 95.94 210 LEU A N 1
ATOM 1521 C CA . LEU A 1 210 ? -18.295 -3.744 6.494 1.00 95.94 210 LEU A CA 1
ATOM 1522 C C . LEU A 1 210 ? -18.497 -4.787 7.604 1.00 95.94 210 LEU A C 1
ATOM 1524 O O . LEU A 1 210 ? -19.555 -5.412 7.678 1.00 95.94 210 LEU A O 1
ATOM 1528 N N . ALA A 1 211 ? -17.509 -4.950 8.488 1.00 95.25 211 ALA A N 1
ATOM 1529 C CA . ALA A 1 211 ? -17.615 -5.833 9.645 1.00 95.25 211 ALA A CA 1
ATOM 1530 C C . ALA A 1 211 ? -18.695 -5.366 10.633 1.00 95.25 211 ALA A C 1
ATOM 1532 O O . ALA A 1 211 ? -19.440 -6.201 11.146 1.00 95.25 211 ALA A O 1
ATOM 1533 N N . SER A 1 212 ? -18.800 -4.056 10.893 1.00 92.31 212 SER A N 1
ATOM 1534 C CA . SER A 1 212 ? -19.760 -3.510 11.866 1.00 92.31 212 SER A CA 1
ATOM 1535 C C . SER A 1 212 ? -21.219 -3.708 11.445 1.00 92.31 212 SER A C 1
ATOM 1537 O O . SER A 1 212 ? -22.088 -3.808 12.311 1.00 92.31 212 SER A O 1
ATOM 1539 N N . ILE A 1 213 ? -21.472 -3.849 10.139 1.00 93.56 213 ILE A N 1
ATOM 1540 C CA . ILE A 1 213 ? -22.791 -4.146 9.554 1.00 93.56 213 ILE A CA 1
ATOM 1541 C C . ILE A 1 213 ? -22.951 -5.620 9.133 1.00 93.56 213 ILE A C 1
ATOM 1543 O O . ILE A 1 213 ? -23.882 -5.974 8.416 1.00 93.56 213 ILE A O 1
ATOM 1547 N N . GLY A 1 214 ? -22.045 -6.503 9.574 1.00 92.94 214 GLY A N 1
ATOM 1548 C CA . GLY A 1 214 ? -22.212 -7.956 9.468 1.00 92.94 214 GLY A CA 1
ATOM 1549 C C . GLY A 1 214 ? -21.809 -8.601 8.137 1.00 92.94 214 GLY A C 1
ATOM 1550 O O . GLY A 1 214 ? -22.106 -9.780 7.928 1.00 92.94 214 GLY A O 1
ATOM 1551 N N . HIS A 1 215 ? -21.102 -7.902 7.243 1.00 94.50 215 HIS A N 1
ATOM 1552 C CA . HIS A 1 215 ? -20.614 -8.506 5.999 1.00 94.50 215 HIS A CA 1
ATOM 1553 C C . HIS A 1 215 ? -19.408 -9.420 6.247 1.00 94.50 215 HIS A C 1
ATOM 1555 O O . HIS A 1 215 ? -18.259 -8.998 6.172 1.00 94.50 215 HIS A O 1
ATOM 1561 N N . ALA A 1 216 ? -19.651 -10.710 6.484 1.00 95.31 216 ALA A N 1
ATOM 1562 C CA . ALA A 1 216 ? -18.580 -11.710 6.580 1.00 95.31 216 ALA A CA 1
ATOM 1563 C C . ALA A 1 216 ? -17.877 -11.974 5.232 1.00 95.31 216 ALA A C 1
ATOM 1565 O O . ALA A 1 216 ? -16.714 -12.387 5.193 1.00 95.31 216 ALA A O 1
ATOM 1566 N N . ARG A 1 217 ? -18.592 -11.746 4.126 1.00 97.38 217 ARG A N 1
ATOM 1567 C CA . ARG A 1 217 ? -18.108 -11.864 2.748 1.00 97.38 217 ARG A CA 1
ATOM 1568 C C . ARG A 1 217 ? -18.581 -10.666 1.941 1.00 97.38 217 ARG A C 1
ATOM 1570 O O . ARG A 1 217 ? -19.630 -10.099 2.244 1.00 97.38 217 ARG A O 1
ATOM 1577 N N . VAL A 1 218 ? -17.805 -10.304 0.927 1.00 97.56 218 VAL A N 1
ATOM 1578 C CA . VAL A 1 218 ? -18.113 -9.186 0.032 1.00 97.56 218 VAL A CA 1
ATOM 1579 C C . VAL A 1 218 ? -17.817 -9.535 -1.417 1.00 97.56 218 VAL A C 1
ATOM 1581 O O . VAL A 1 218 ? -16.835 -10.224 -1.713 1.00 97.56 218 VAL A O 1
ATOM 1584 N N . THR A 1 219 ? -18.651 -9.024 -2.321 1.00 98.38 219 THR A N 1
ATOM 1585 C CA . THR A 1 219 ? -18.423 -9.107 -3.762 1.00 98.38 219 THR A CA 1
ATOM 1586 C C . THR A 1 219 ? -17.420 -8.037 -4.184 1.00 98.38 219 THR A C 1
ATOM 1588 O O . THR A 1 219 ? -17.654 -6.836 -4.028 1.00 98.38 219 THR A O 1
ATOM 1591 N N . VAL A 1 220 ? -16.293 -8.464 -4.746 1.00 97.94 220 VAL A N 1
ATOM 1592 C CA . VAL A 1 220 ? -15.213 -7.591 -5.224 1.00 97.94 220 VAL A CA 1
ATOM 1593 C C . VAL A 1 220 ? -14.823 -7.942 -6.652 1.00 97.94 220 VAL A C 1
ATOM 1595 O O . VAL A 1 220 ? -15.091 -9.043 -7.126 1.00 97.94 220 VAL A O 1
ATOM 1598 N N . HIS A 1 221 ? -14.163 -7.028 -7.355 1.00 97.88 221 HIS A N 1
ATOM 1599 C CA . HIS A 1 221 ? -13.514 -7.367 -8.622 1.00 97.88 221 HIS A CA 1
ATOM 1600 C C . HIS A 1 221 ? -12.367 -8.355 -8.394 1.00 97.88 221 HIS A C 1
ATOM 1602 O O . HIS A 1 221 ? -11.579 -8.205 -7.452 1.00 97.88 221 HIS A O 1
ATOM 1608 N N . ARG A 1 222 ? -12.259 -9.368 -9.261 1.00 95.62 222 ARG A N 1
ATOM 1609 C CA . ARG A 1 222 ? -11.176 -10.347 -9.176 1.00 95.62 222 ARG A CA 1
ATOM 1610 C C . ARG A 1 222 ? -9.821 -9.678 -9.412 1.00 95.62 222 ARG A C 1
ATOM 1612 O O . ARG A 1 222 ? -9.669 -8.791 -10.251 1.00 95.62 222 ARG A O 1
ATOM 1619 N N . ARG A 1 223 ? -8.809 -10.154 -8.685 1.00 92.38 223 ARG A N 1
ATOM 1620 C CA . ARG A 1 223 ? -7.413 -9.750 -8.876 1.00 92.38 223 ARG A CA 1
ATOM 1621 C C . ARG A 1 223 ? -6.856 -10.328 -10.187 1.00 92.38 223 ARG A C 1
ATOM 1623 O O . ARG A 1 223 ? -7.029 -11.528 -10.423 1.00 92.38 223 ARG A O 1
ATOM 1630 N N . PRO A 1 224 ? -6.170 -9.519 -11.013 1.00 96.75 224 PRO A N 1
ATOM 1631 C CA . PRO A 1 224 ? -5.544 -10.008 -12.234 1.00 96.75 224 PRO A CA 1
ATOM 1632 C C . PRO A 1 224 ? -4.444 -11.035 -11.959 1.00 96.75 224 PRO A C 1
ATOM 1634 O O . PRO A 1 224 ? -3.618 -10.852 -11.062 1.00 96.75 224 PRO A O 1
ATOM 1637 N N . ASN A 1 225 ? -4.403 -12.080 -12.779 1.00 97.31 225 ASN A N 1
ATOM 1638 C CA . ASN A 1 225 ? -3.297 -13.022 -12.885 1.00 97.31 225 ASN A CA 1
ATOM 1639 C C . ASN A 1 225 ? -2.396 -12.592 -14.044 1.00 97.31 225 ASN A C 1
ATOM 1641 O O . ASN A 1 225 ? -2.816 -12.615 -15.199 1.00 97.31 225 ASN A O 1
ATOM 1645 N N . VAL A 1 226 ? -1.156 -12.211 -13.753 1.00 98.25 226 VAL A N 1
ATOM 1646 C CA . VAL A 1 226 ? -0.219 -11.677 -14.747 1.00 98.25 226 VAL A CA 1
ATOM 1647 C C . VAL A 1 226 ? 0.915 -12.663 -14.966 1.00 98.25 226 VAL A C 1
ATOM 1649 O O . VAL A 1 226 ? 1.654 -12.976 -14.032 1.00 98.25 226 VAL A O 1
ATOM 1652 N N . ALA A 1 227 ? 1.074 -13.131 -16.198 1.00 97.44 227 ALA A N 1
ATOM 1653 C CA . ALA A 1 227 ? 2.221 -13.933 -16.599 1.00 97.44 227 ALA A CA 1
ATOM 1654 C C . ALA A 1 227 ? 3.403 -13.017 -16.947 1.00 97.44 227 ALA A C 1
ATOM 1656 O O . ALA A 1 227 ? 3.258 -12.106 -17.763 1.00 97.44 227 ALA A O 1
ATOM 1657 N N . VAL A 1 228 ? 4.564 -13.255 -16.337 1.00 97.00 228 VAL A N 1
ATOM 1658 C CA . VAL A 1 228 ? 5.783 -12.457 -16.524 1.00 97.00 228 VAL A CA 1
ATOM 1659 C C . VAL A 1 228 ? 6.888 -13.331 -17.108 1.00 97.00 228 VAL A C 1
ATOM 1661 O O . VAL A 1 228 ? 7.238 -14.367 -16.539 1.00 97.00 228 VAL A O 1
ATOM 1664 N N . LEU A 1 229 ? 7.444 -12.892 -18.235 1.00 94.25 229 LEU A N 1
ATOM 1665 C CA . LEU A 1 229 ? 8.473 -13.596 -19.000 1.00 94.25 229 LEU A CA 1
ATOM 1666 C C . LEU A 1 229 ? 9.614 -12.630 -19.350 1.00 94.25 229 LEU A C 1
ATOM 1668 O O . LEU A 1 229 ? 9.366 -11.485 -19.727 1.00 94.25 229 LEU A O 1
ATOM 1672 N N . SER A 1 230 ? 10.857 -13.089 -19.280 1.00 94.12 230 SER A N 1
ATOM 1673 C CA . SER A 1 230 ? 11.995 -12.376 -19.875 1.00 94.12 230 SER A CA 1
ATOM 1674 C C . SER A 1 230 ? 12.421 -13.042 -21.179 1.00 94.12 230 SER A C 1
ATOM 1676 O O . SER A 1 230 ? 12.232 -14.243 -21.347 1.00 94.12 230 SER A O 1
ATOM 1678 N N . THR A 1 231 ? 12.992 -12.276 -22.102 1.00 90.94 231 THR A N 1
ATOM 1679 C CA . THR A 1 231 ? 13.525 -12.794 -23.370 1.00 90.94 231 THR A CA 1
ATOM 1680 C C . THR A 1 231 ? 14.940 -12.275 -23.571 1.00 90.94 231 THR A C 1
ATOM 1682 O O . THR A 1 231 ? 15.163 -11.071 -23.394 1.00 90.94 231 THR A O 1
ATOM 1685 N N . GLY A 1 232 ? 15.863 -13.148 -23.955 1.00 89.75 232 GLY A N 1
ATOM 1686 C CA . GLY A 1 232 ? 17.222 -12.743 -24.294 1.00 89.75 232 GLY A CA 1
ATOM 1687 C C . GLY A 1 232 ? 18.242 -13.836 -24.027 1.00 89.75 232 GLY A C 1
ATOM 1688 O O . GLY A 1 232 ? 18.384 -14.315 -22.895 1.00 89.75 232 GLY A O 1
ATOM 1689 N N . ASP A 1 233 ? 19.014 -14.178 -25.051 1.00 90.19 233 ASP A N 1
ATOM 1690 C CA . ASP A 1 233 ? 20.116 -15.128 -24.945 1.00 90.19 233 ASP A CA 1
ATOM 1691 C C . ASP A 1 233 ? 21.280 -14.581 -24.108 1.00 90.19 233 ASP A C 1
ATOM 1693 O O . ASP A 1 233 ? 22.190 -15.327 -23.757 1.00 90.19 233 ASP A O 1
ATOM 1697 N N . GLU A 1 234 ? 21.297 -13.304 -23.732 1.00 91.50 234 GLU A N 1
ATOM 1698 C CA . GLU A 1 234 ? 22.247 -12.760 -22.763 1.00 91.50 234 GLU A CA 1
ATOM 1699 C C . GLU A 1 234 ? 21.878 -13.094 -21.309 1.00 91.50 234 GLU A C 1
ATOM 1701 O O . GLU A 1 234 ? 22.699 -12.905 -20.411 1.00 91.50 234 GLU A O 1
ATOM 1706 N N . LEU A 1 235 ? 20.668 -13.585 -21.039 1.00 94.50 235 LEU A N 1
ATOM 1707 C CA . LEU A 1 235 ? 20.167 -13.742 -19.676 1.00 94.50 235 LEU A CA 1
ATOM 1708 C C . LEU A 1 235 ? 20.577 -15.083 -19.039 1.00 94.50 235 LEU A C 1
ATOM 1710 O O . LEU A 1 235 ? 20.775 -16.101 -19.712 1.00 94.50 235 LEU A O 1
ATOM 1714 N N . VAL A 1 236 ? 20.718 -15.059 -17.713 1.00 95.88 236 VAL A N 1
ATOM 1715 C CA . VAL A 1 236 ? 20.816 -16.219 -16.806 1.00 95.88 236 VAL A CA 1
ATOM 1716 C C . VAL A 1 236 ? 19.978 -15.959 -15.550 1.00 95.88 236 VAL A C 1
ATOM 1718 O O . VAL A 1 236 ? 19.650 -14.800 -15.254 1.00 95.88 236 VAL A O 1
ATOM 1721 N N . ASP A 1 237 ? 19.642 -17.004 -14.789 1.00 93.06 237 ASP A N 1
ATOM 1722 C CA . ASP A 1 237 ? 18.907 -16.831 -13.534 1.00 93.06 237 ASP A CA 1
ATOM 1723 C C . ASP A 1 237 ? 19.735 -16.059 -12.484 1.00 93.06 237 ASP A C 1
ATOM 1725 O O . ASP A 1 237 ? 20.968 -15.997 -12.521 1.00 93.06 237 ASP A O 1
ATOM 1729 N N . ILE A 1 238 ? 19.055 -15.439 -11.516 1.00 93.12 238 ILE A N 1
ATOM 1730 C CA . ILE A 1 238 ? 19.693 -14.639 -10.462 1.00 93.12 238 ILE A CA 1
ATOM 1731 C C . ILE A 1 238 ? 20.655 -15.449 -9.585 1.00 93.12 238 ILE A C 1
ATOM 1733 O O . ILE A 1 238 ? 21.596 -14.875 -9.030 1.00 93.12 238 ILE A O 1
ATOM 1737 N N . THR A 1 239 ? 20.428 -16.759 -9.462 1.00 93.69 239 THR A N 1
ATOM 1738 C CA . THR A 1 239 ? 21.263 -17.674 -8.671 1.00 93.69 239 THR A CA 1
ATOM 1739 C C . THR A 1 239 ? 22.538 -18.094 -9.398 1.00 93.69 239 THR A C 1
ATOM 1741 O O . THR A 1 239 ? 23.498 -18.535 -8.763 1.00 93.69 239 THR A O 1
ATOM 1744 N N . GLU A 1 240 ? 22.592 -17.907 -10.715 1.00 94.25 240 GLU A N 1
ATOM 1745 C CA . GLU A 1 240 ? 23.726 -18.302 -11.535 1.00 94.25 240 GLU A CA 1
ATOM 1746 C C . GLU A 1 240 ? 24.851 -17.256 -11.501 1.00 94.25 240 GLU A C 1
ATOM 1748 O O . GLU A 1 240 ? 24.658 -16.055 -11.243 1.00 94.25 240 GLU A O 1
ATOM 1753 N N . GLN A 1 241 ? 26.074 -17.720 -11.765 1.00 95.06 241 GLN A N 1
ATOM 1754 C CA . GLN A 1 241 ? 27.219 -16.849 -12.005 1.00 95.06 241 GLN A CA 1
ATOM 1755 C C . GLN A 1 241 ? 27.310 -16.557 -13.510 1.00 95.06 241 GLN A C 1
ATOM 1757 O O . GLN A 1 241 ? 27.544 -17.489 -14.281 1.00 95.06 241 GLN A O 1
ATOM 1762 N N . PRO A 1 242 ? 27.145 -15.296 -13.954 1.00 95.81 242 PRO A N 1
ATOM 1763 C CA . PRO A 1 242 ? 27.137 -14.992 -15.380 1.00 95.81 242 PRO A CA 1
ATOM 1764 C C . PRO A 1 242 ? 28.493 -15.271 -16.036 1.00 95.81 242 PRO A C 1
ATOM 1766 O O . PRO A 1 242 ? 29.532 -14.785 -15.582 1.00 95.81 242 PRO A O 1
ATOM 1769 N N . ALA A 1 243 ? 28.472 -16.032 -17.130 1.00 95.75 243 ALA A N 1
ATOM 1770 C CA . ALA A 1 243 ? 29.610 -16.165 -18.033 1.00 95.75 243 ALA A CA 1
ATOM 1771 C C . ALA A 1 243 ? 29.879 -14.837 -18.781 1.00 95.75 243 ALA A C 1
ATOM 1773 O O . ALA A 1 243 ? 29.007 -13.965 -18.822 1.00 95.75 243 ALA A O 1
ATOM 1774 N N . PRO A 1 244 ? 31.056 -14.651 -19.409 1.00 96.56 244 PRO A N 1
ATOM 1775 C CA . PRO A 1 244 ? 31.304 -13.483 -20.254 1.00 96.56 244 PRO A CA 1
ATOM 1776 C C . PRO A 1 244 ? 30.209 -13.298 -21.316 1.00 96.56 244 PRO A C 1
ATOM 1778 O O . PRO A 1 244 ? 29.888 -14.233 -22.043 1.00 96.56 244 PRO A O 1
ATOM 1781 N N . GLY A 1 245 ? 29.640 -12.091 -21.395 1.00 93.69 245 GLY A N 1
ATOM 1782 C CA . GLY A 1 245 ? 28.523 -11.772 -22.294 1.00 93.69 245 GLY A CA 1
ATOM 1783 C C . GLY A 1 245 ? 27.132 -12.102 -21.742 1.00 93.69 245 GLY A C 1
ATOM 1784 O O . GLY A 1 245 ? 26.150 -11.751 -22.386 1.00 93.69 245 GLY A O 1
ATOM 1785 N N . LYS A 1 246 ? 27.035 -12.717 -20.555 1.00 95.94 246 LYS A N 1
ATOM 1786 C CA . LYS A 1 246 ? 25.771 -12.966 -19.858 1.00 95.94 246 LYS A CA 1
ATOM 1787 C C . LYS A 1 246 ? 25.534 -11.961 -18.730 1.00 95.94 246 LYS A C 1
ATOM 1789 O O . LYS A 1 246 ? 26.476 -11.485 -18.093 1.00 95.94 246 LYS A O 1
ATOM 1794 N N . ILE A 1 247 ? 24.269 -11.688 -18.436 1.00 95.19 247 ILE A N 1
ATOM 1795 C CA . ILE A 1 247 ? 23.807 -10.863 -17.315 1.00 95.19 247 ILE A CA 1
ATOM 1796 C C . ILE A 1 247 ? 22.637 -11.549 -16.603 1.00 95.19 247 ILE A C 1
ATOM 1798 O O . ILE A 1 247 ? 21.970 -12.411 -17.161 1.00 95.19 247 ILE A O 1
ATOM 1802 N N . ARG A 1 248 ? 22.380 -11.173 -15.348 1.00 96.06 248 ARG A N 1
ATOM 1803 C CA . ARG A 1 248 ? 21.243 -11.718 -14.590 1.00 96.06 248 ARG A CA 1
ATOM 1804 C C . ARG A 1 248 ? 19.930 -11.085 -15.033 1.00 96.06 248 ARG A C 1
ATOM 1806 O O . ARG A 1 248 ? 19.864 -9.867 -15.215 1.00 96.06 248 ARG A O 1
ATOM 1813 N N . ASP A 1 249 ? 18.882 -11.895 -15.099 1.00 95.25 249 ASP A N 1
ATOM 1814 C CA . ASP A 1 249 ? 17.512 -11.439 -15.329 1.00 95.25 249 ASP A CA 1
ATOM 1815 C C . ASP A 1 249 ? 16.988 -10.637 -14.125 1.00 95.25 249 ASP A C 1
ATOM 1817 O O . ASP A 1 249 ? 16.520 -11.183 -13.129 1.00 95.25 249 ASP A O 1
ATOM 1821 N N . THR A 1 250 ? 17.102 -9.311 -14.200 1.00 94.19 250 THR A N 1
ATOM 1822 C CA . THR A 1 250 ? 16.624 -8.384 -13.155 1.00 94.19 250 THR A CA 1
ATOM 1823 C C . THR A 1 250 ? 15.214 -7.862 -13.426 1.00 94.19 250 THR A C 1
ATOM 1825 O O . THR A 1 250 ? 14.490 -7.486 -12.495 1.00 94.19 250 THR A O 1
ATOM 1828 N N . ASN A 1 251 ? 14.794 -7.845 -14.691 1.00 95.44 251 ASN A N 1
ATOM 1829 C CA . ASN A 1 251 ? 13.512 -7.279 -15.087 1.00 95.44 251 ASN A CA 1
ATOM 1830 C C . ASN A 1 251 ? 12.356 -8.157 -14.622 1.00 95.44 251 ASN A C 1
ATOM 1832 O O . ASN A 1 251 ? 11.426 -7.623 -14.025 1.00 95.44 251 ASN A O 1
ATOM 1836 N N . ARG A 1 252 ? 12.431 -9.486 -14.782 1.00 94.62 252 ARG A N 1
ATOM 1837 C CA . ARG A 1 252 ? 11.365 -10.387 -14.314 1.00 94.62 252 ARG A CA 1
ATOM 1838 C C . ARG A 1 252 ? 11.030 -10.166 -12.844 1.00 94.62 252 ARG A C 1
ATOM 1840 O O . ARG A 1 252 ? 9.857 -10.042 -12.500 1.00 94.62 252 ARG A O 1
ATOM 1847 N N . TYR A 1 253 ? 12.042 -10.041 -11.988 1.00 94.50 253 TYR A N 1
ATOM 1848 C CA . TYR A 1 253 ? 11.856 -9.826 -10.550 1.00 94.50 253 TYR A CA 1
ATOM 1849 C C . TYR A 1 253 ? 11.288 -8.443 -10.236 1.00 94.50 253 TYR A C 1
ATOM 1851 O O . TYR A 1 253 ? 10.345 -8.325 -9.455 1.00 94.50 253 TYR A O 1
ATOM 1859 N N . SER A 1 254 ? 11.829 -7.392 -10.856 1.00 94.88 254 SER A N 1
ATOM 1860 C CA . SER A 1 254 ? 11.359 -6.027 -10.608 1.00 94.88 254 SER A CA 1
ATOM 1861 C C . SER A 1 254 ? 9.934 -5.793 -11.125 1.00 94.88 254 SER A C 1
ATOM 1863 O O . SER A 1 254 ? 9.118 -5.203 -10.418 1.00 94.88 254 SER A O 1
ATOM 1865 N N . ILE A 1 255 ? 9.590 -6.334 -12.296 1.00 97.31 255 ILE A N 1
ATOM 1866 C CA . ILE A 1 255 ? 8.234 -6.303 -12.852 1.00 97.31 255 ILE A CA 1
ATOM 1867 C C . ILE A 1 255 ? 7.278 -7.156 -12.019 1.00 97.31 255 ILE A C 1
ATOM 1869 O O . ILE A 1 255 ? 6.196 -6.685 -11.682 1.00 97.31 255 ILE A O 1
ATOM 1873 N N . SER A 1 256 ? 7.667 -8.367 -11.612 1.00 96.56 256 SER A N 1
ATOM 1874 C CA . SER A 1 256 ? 6.815 -9.219 -10.767 1.00 96.56 256 SER A CA 1
ATOM 1875 C C . SER A 1 256 ? 6.530 -8.577 -9.408 1.00 96.56 256 SER A C 1
ATOM 1877 O O . SER A 1 256 ? 5.397 -8.625 -8.927 1.00 96.56 256 SER A O 1
ATOM 1879 N N . ALA A 1 257 ? 7.523 -7.918 -8.804 1.00 93.62 257 ALA A N 1
ATOM 1880 C CA . ALA A 1 257 ? 7.325 -7.133 -7.588 1.00 93.62 257 ALA A CA 1
ATOM 1881 C C . ALA A 1 257 ? 6.357 -5.961 -7.824 1.00 93.62 257 ALA A C 1
ATOM 1883 O O . ALA A 1 257 ? 5.443 -5.751 -7.027 1.00 93.62 257 ALA A O 1
ATOM 1884 N N . ALA A 1 258 ? 6.503 -5.242 -8.942 1.00 95.31 258 ALA A N 1
ATOM 1885 C CA . ALA A 1 258 ? 5.626 -4.131 -9.294 1.00 95.31 258 ALA A CA 1
ATOM 1886 C C . ALA A 1 258 ? 4.179 -4.585 -9.579 1.00 95.31 258 ALA A C 1
ATOM 1888 O O . ALA A 1 258 ? 3.238 -3.921 -9.149 1.00 95.31 258 ALA A O 1
ATOM 1889 N N . VAL A 1 259 ? 3.981 -5.749 -10.213 1.00 96.00 259 VAL A N 1
ATOM 1890 C CA . VAL A 1 259 ? 2.667 -6.401 -10.369 1.00 96.00 259 VAL A CA 1
ATOM 1891 C C . VAL A 1 259 ? 2.056 -6.695 -9.002 1.00 96.00 259 VAL A C 1
ATOM 1893 O O . VAL A 1 259 ? 0.928 -6.274 -8.743 1.00 96.00 259 VAL A O 1
ATOM 1896 N N . ARG A 1 260 ? 2.795 -7.358 -8.102 1.00 92.06 260 ARG A N 1
ATOM 1897 C CA . ARG A 1 260 ? 2.309 -7.691 -6.750 1.00 92.06 260 ARG A CA 1
ATOM 1898 C C . ARG A 1 260 ? 1.942 -6.445 -5.945 1.00 92.06 260 ARG A C 1
ATOM 1900 O O . ARG A 1 260 ? 0.933 -6.450 -5.247 1.00 92.06 260 ARG A O 1
ATOM 1907 N N . ALA A 1 261 ? 2.688 -5.352 -6.104 1.00 89.06 261 ALA A N 1
ATOM 1908 C CA . ALA A 1 261 ? 2.391 -4.070 -5.464 1.00 89.06 261 ALA A CA 1
ATOM 1909 C C . ALA A 1 261 ? 1.059 -3.437 -5.924 1.00 89.06 261 ALA A C 1
ATOM 1911 O O . ALA A 1 261 ? 0.526 -2.571 -5.235 1.00 89.06 261 ALA A O 1
ATOM 1912 N N . THR A 1 262 ? 0.490 -3.870 -7.057 1.00 87.81 262 THR A N 1
ATOM 1913 C CA . THR A 1 262 ? -0.871 -3.475 -7.477 1.00 87.81 262 T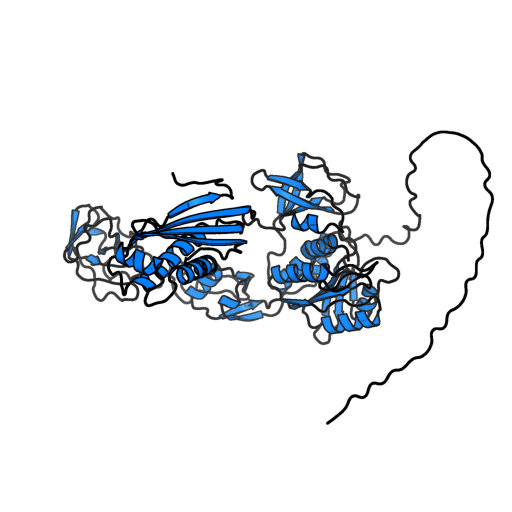HR A CA 1
ATOM 1914 C C . THR A 1 262 ? -1.983 -4.295 -6.815 1.00 87.81 262 THR A C 1
ATOM 1916 O O . THR A 1 262 ? -3.152 -4.006 -7.041 1.00 87.81 262 THR A O 1
ATOM 1919 N N . GLY A 1 263 ? -1.642 -5.328 -6.036 1.00 85.25 263 GLY A N 1
ATOM 1920 C CA . GLY A 1 263 ? -2.588 -6.325 -5.526 1.00 85.25 263 GLY A CA 1
ATOM 1921 C C . GLY A 1 263 ? -2.863 -7.481 -6.498 1.00 85.25 263 GLY A C 1
ATOM 1922 O O . GLY A 1 263 ? -3.620 -8.387 -6.161 1.00 85.25 263 GLY A O 1
ATOM 1923 N N . SER A 1 264 ? -2.243 -7.479 -7.681 1.00 92.00 264 SER A N 1
ATOM 1924 C CA . SER A 1 264 ? -2.361 -8.545 -8.688 1.00 92.00 264 SER A CA 1
ATOM 1925 C C . SER A 1 264 ? -1.431 -9.729 -8.385 1.00 92.00 264 SER A C 1
ATOM 1927 O O . SER A 1 264 ? -0.398 -9.574 -7.730 1.00 92.00 264 SER A O 1
ATOM 1929 N N . ALA A 1 265 ? -1.753 -10.917 -8.896 1.00 91.31 265 ALA A N 1
ATOM 1930 C CA . ALA A 1 265 ? -0.885 -12.088 -8.801 1.00 91.31 265 ALA A CA 1
ATOM 1931 C C . ALA A 1 265 ? 0.128 -12.105 -9.957 1.00 91.31 265 ALA A C 1
ATOM 1933 O O . ALA A 1 265 ? -0.246 -11.941 -11.115 1.00 91.31 265 ALA A O 1
ATOM 1934 N N . ALA A 1 266 ? 1.409 -12.324 -9.648 1.00 93.38 266 ALA A N 1
ATOM 1935 C CA . ALA A 1 266 ? 2.478 -12.438 -10.642 1.00 93.38 266 ALA A CA 1
ATOM 1936 C C . ALA A 1 266 ? 2.951 -13.893 -10.758 1.00 93.38 266 ALA A C 1
ATOM 1938 O O . ALA A 1 266 ? 3.393 -14.469 -9.759 1.00 93.38 266 ALA A O 1
ATOM 1939 N N . PHE A 1 267 ? 2.886 -14.447 -11.969 1.00 95.50 267 PHE A N 1
ATOM 1940 C CA . PHE A 1 267 ? 3.327 -15.795 -12.320 1.00 95.50 267 PHE A CA 1
ATOM 1941 C C . PHE A 1 267 ? 4.575 -15.713 -13.194 1.00 95.50 267 PHE A C 1
ATOM 1943 O O . PHE A 1 267 ? 4.529 -15.224 -14.320 1.00 95.50 267 PHE A O 1
ATOM 1950 N N . GLU A 1 268 ? 5.697 -16.183 -12.667 1.00 94.06 268 GLU A N 1
ATOM 1951 C CA . GLU A 1 268 ? 7.003 -16.081 -13.312 1.00 94.06 268 GLU A CA 1
ATOM 1952 C C . GLU A 1 268 ? 7.249 -17.306 -14.199 1.00 94.06 268 GLU A C 1
ATOM 1954 O O . GLU A 1 268 ? 7.287 -18.429 -13.701 1.00 94.06 268 GLU A O 1
ATOM 1959 N N . LEU A 1 269 ? 7.413 -17.093 -15.507 1.00 91.31 269 LEU A N 1
ATOM 1960 C CA . LEU A 1 269 ? 7.558 -18.172 -16.498 1.00 91.31 269 LEU A CA 1
ATOM 1961 C C . LEU A 1 269 ? 9.001 -18.396 -16.962 1.00 91.31 269 LEU A C 1
ATOM 1963 O O . LEU A 1 269 ? 9.252 -19.245 -17.810 1.00 91.31 269 LEU A O 1
ATOM 1967 N N . GLY A 1 270 ? 9.947 -17.663 -16.375 1.00 91.25 270 GLY A N 1
ATOM 1968 C CA . GLY A 1 270 ? 11.372 -17.792 -16.657 1.00 91.25 270 GLY A CA 1
ATOM 1969 C C . GLY A 1 270 ? 11.840 -16.941 -17.835 1.00 91.25 270 GLY A C 1
ATOM 1970 O O . GLY A 1 270 ? 11.337 -15.837 -18.062 1.00 91.25 270 GLY A O 1
ATOM 1971 N N . ILE A 1 271 ? 12.859 -17.452 -18.524 1.00 93.75 271 ILE A N 1
ATOM 1972 C CA . ILE A 1 271 ? 13.558 -16.795 -19.627 1.00 93.75 271 ILE A CA 1
ATOM 1973 C C . ILE A 1 271 ? 13.288 -17.612 -20.892 1.00 93.75 271 ILE A C 1
ATOM 1975 O O . ILE A 1 271 ? 13.612 -18.797 -20.917 1.00 93.75 271 ILE A O 1
ATOM 1979 N N . ALA A 1 272 ? 12.712 -16.984 -21.913 1.00 91.62 272 ALA A N 1
ATOM 1980 C CA . ALA A 1 272 ? 12.646 -17.544 -23.259 1.00 91.62 272 ALA A CA 1
ATOM 1981 C C . ALA A 1 272 ? 13.914 -17.175 -24.042 1.00 91.62 272 ALA A C 1
ATOM 1983 O O . ALA A 1 272 ? 14.425 -16.056 -23.910 1.00 91.62 272 ALA A O 1
ATOM 1984 N N . GLY A 1 273 ? 14.402 -18.109 -24.852 1.00 85.88 273 GLY A N 1
ATOM 1985 C CA . GLY A 1 273 ? 15.499 -17.886 -25.786 1.00 85.88 273 GLY A CA 1
ATOM 1986 C C . GLY A 1 273 ? 15.097 -17.009 -26.971 1.00 85.88 273 GLY A C 1
ATOM 1987 O O . GLY A 1 273 ? 13.912 -16.792 -27.249 1.00 85.88 273 GLY A O 1
ATOM 1988 N N . ASP A 1 274 ? 16.101 -16.525 -27.699 1.00 81.69 274 ASP A N 1
ATOM 1989 C CA . ASP A 1 274 ? 15.925 -15.661 -28.873 1.00 81.69 274 ASP A CA 1
ATOM 1990 C C . ASP A 1 274 ? 15.611 -16.459 -30.155 1.00 81.69 274 ASP A C 1
ATOM 1992 O O . ASP A 1 274 ? 16.176 -16.219 -31.222 1.00 81.69 274 ASP A O 1
ATOM 1996 N N . ASP A 1 275 ? 14.669 -17.405 -30.084 1.00 85.75 275 ASP A N 1
ATOM 1997 C CA . ASP A 1 275 ? 14.119 -18.078 -31.261 1.00 85.75 275 ASP A CA 1
ATOM 1998 C C . ASP A 1 275 ? 12.587 -18.070 -31.284 1.00 85.75 275 ASP A C 1
ATOM 2000 O O . ASP A 1 275 ? 11.889 -18.114 -30.268 1.00 85.75 275 ASP A O 1
ATOM 2004 N N . ALA A 1 276 ? 12.033 -18.010 -32.495 1.00 87.38 276 ALA A N 1
ATOM 2005 C CA . ALA A 1 276 ? 10.595 -17.872 -32.689 1.00 87.38 276 ALA A CA 1
ATOM 2006 C C . ALA A 1 276 ? 9.780 -19.075 -32.175 1.00 87.38 276 ALA A C 1
ATOM 2008 O O . ALA A 1 276 ? 8.582 -18.923 -31.920 1.00 87.38 276 ALA A O 1
ATOM 2009 N N . SER A 1 277 ? 10.377 -20.268 -32.069 1.00 90.00 277 SER A N 1
ATOM 2010 C CA . SER A 1 277 ? 9.674 -21.465 -31.601 1.00 90.00 277 SER A CA 1
ATOM 2011 C C . SER A 1 277 ? 9.561 -21.476 -30.079 1.00 90.00 277 SER A C 1
ATOM 2013 O O . SER A 1 277 ? 8.459 -21.687 -29.566 1.00 90.00 277 SER A O 1
ATOM 2015 N N . ASP A 1 278 ? 10.649 -21.155 -29.377 1.00 90.12 278 ASP A N 1
ATOM 2016 C CA . ASP A 1 278 ? 10.684 -21.103 -27.919 1.00 90.12 278 ASP A CA 1
ATOM 2017 C C . ASP A 1 278 ? 9.837 -19.944 -27.393 1.00 90.12 278 ASP A C 1
ATOM 2019 O O . ASP A 1 278 ? 9.014 -20.113 -26.488 1.00 90.12 278 ASP A O 1
ATOM 2023 N N . LEU A 1 279 ? 9.905 -18.785 -28.055 1.00 90.44 279 LEU A N 1
ATOM 2024 C CA . LEU A 1 279 ? 9.046 -17.659 -27.716 1.00 90.44 279 LEU A CA 1
ATOM 2025 C C . LEU A 1 279 ? 7.560 -17.977 -27.937 1.00 90.44 279 LEU A C 1
ATOM 2027 O O . LEU A 1 279 ? 6.726 -17.655 -27.091 1.00 90.44 279 LEU A O 1
ATOM 2031 N N . ARG A 1 280 ? 7.204 -18.644 -29.044 1.00 92.50 280 ARG A N 1
ATOM 2032 C CA . ARG A 1 280 ? 5.820 -19.084 -29.291 1.00 92.50 280 ARG A CA 1
ATOM 2033 C C . ARG A 1 280 ? 5.350 -20.060 -28.215 1.00 92.50 280 ARG A C 1
ATOM 2035 O O . ARG A 1 280 ? 4.209 -19.956 -27.763 1.00 92.50 280 ARG A O 1
ATOM 2042 N N . HIS A 1 281 ? 6.203 -21.002 -27.819 1.00 92.81 281 HIS A N 1
ATOM 2043 C CA . HIS A 1 281 ? 5.895 -21.958 -26.761 1.00 92.81 281 HIS A CA 1
ATOM 2044 C C . HIS A 1 281 ? 5.675 -21.245 -25.419 1.00 92.81 281 HIS A C 1
ATOM 2046 O O . HIS A 1 281 ? 4.634 -21.423 -24.784 1.00 92.81 281 HIS A O 1
ATOM 2052 N N . SER A 1 282 ? 6.600 -20.364 -25.042 1.00 93.12 282 SER A N 1
ATOM 2053 C CA . SER A 1 282 ? 6.554 -19.580 -23.808 1.00 93.12 282 SER A CA 1
ATOM 2054 C C . SER A 1 282 ? 5.331 -18.665 -23.741 1.00 93.12 282 SER A C 1
ATOM 2056 O O . SER A 1 282 ? 4.622 -18.656 -22.736 1.00 93.12 282 SER A O 1
ATOM 2058 N N . LEU A 1 283 ? 5.004 -17.955 -24.827 1.00 92.81 283 LEU A N 1
ATOM 2059 C CA . LEU A 1 283 ? 3.793 -17.131 -24.907 1.00 92.81 283 LEU A CA 1
ATOM 2060 C C . LEU A 1 283 ? 2.512 -17.974 -24.882 1.00 92.81 283 LEU A C 1
ATOM 2062 O O . LEU A 1 283 ? 1.519 -17.563 -24.284 1.00 92.81 283 LEU A O 1
ATOM 2066 N N . GLY A 1 284 ? 2.531 -19.169 -25.478 1.00 92.50 284 GLY A N 1
ATOM 2067 C CA . GLY A 1 284 ? 1.423 -20.121 -25.396 1.00 92.50 284 GLY A CA 1
ATOM 2068 C C . GLY A 1 284 ? 1.162 -20.568 -23.957 1.00 92.50 284 GLY A C 1
ATOM 2069 O O . GLY A 1 284 ? 0.011 -20.595 -23.520 1.00 92.50 284 GLY A O 1
ATOM 2070 N N . ASN A 1 285 ? 2.231 -20.830 -23.201 1.00 90.88 285 ASN A N 1
ATOM 2071 C CA . ASN A 1 285 ? 2.164 -21.147 -21.776 1.00 90.88 285 ASN A CA 1
ATOM 2072 C C . ASN A 1 285 ? 1.799 -19.928 -20.918 1.00 90.88 285 ASN A C 1
ATOM 2074 O O . ASN A 1 285 ? 1.249 -20.111 -19.842 1.00 90.88 285 ASN A O 1
ATOM 2078 N N . ALA A 1 286 ? 2.061 -18.700 -21.372 1.00 91.88 286 ALA A N 1
ATOM 2079 C CA . ALA A 1 286 ? 1.711 -17.467 -20.660 1.00 91.88 286 ALA A CA 1
ATOM 2080 C C . ALA A 1 286 ? 0.242 -17.059 -20.805 1.00 91.88 286 ALA A C 1
ATOM 2082 O O . ALA A 1 286 ? -0.309 -16.364 -19.950 1.00 91.88 286 ALA A O 1
ATOM 2083 N N . ALA A 1 287 ? -0.418 -17.532 -21.860 1.00 90.44 287 ALA A N 1
ATOM 2084 C CA . ALA A 1 287 ? -1.766 -17.135 -22.244 1.00 90.44 287 ALA A CA 1
ATOM 2085 C C . ALA A 1 287 ? -2.881 -17.598 -21.278 1.00 90.44 287 ALA A C 1
ATOM 2087 O O . ALA A 1 287 ? -4.064 -17.451 -21.592 1.00 90.44 287 ALA A O 1
ATOM 2088 N N . PHE A 1 288 ? -2.544 -18.187 -20.120 1.00 91.62 288 PHE A N 1
ATOM 2089 C CA . PHE A 1 288 ? -3.529 -18.446 -19.068 1.00 91.62 288 PHE A CA 1
ATOM 2090 C C . PHE A 1 288 ? -3.850 -17.242 -18.195 1.00 91.62 288 PHE A C 1
ATOM 2092 O O . PHE A 1 288 ? -4.903 -17.264 -17.554 1.00 91.62 288 PHE A O 1
ATOM 2099 N N . GLY A 1 289 ? -2.941 -16.268 -18.132 1.00 92.00 289 GLY A N 1
ATOM 2100 C CA . GLY A 1 289 ? -3.135 -15.047 -17.367 1.00 92.00 289 GLY A CA 1
ATOM 2101 C C . GLY A 1 289 ? -4.174 -14.131 -18.008 1.00 92.00 289 GLY A C 1
ATOM 2102 O O . GLY A 1 289 ? -4.515 -14.264 -19.181 1.00 92.00 289 GLY A O 1
ATOM 2103 N N . ASP A 1 290 ? -4.633 -13.159 -17.230 1.00 97.06 290 ASP A N 1
ATOM 2104 C CA . ASP A 1 290 ? -5.452 -12.043 -17.709 1.00 97.06 290 ASP A CA 1
ATOM 2105 C C . ASP A 1 290 ? -4.607 -11.004 -18.461 1.00 97.06 290 ASP A C 1
ATOM 2107 O O . ASP A 1 290 ? -5.137 -10.175 -19.196 1.00 97.06 290 ASP A O 1
ATOM 2111 N N . MET A 1 291 ? -3.286 -11.038 -18.269 1.00 98.12 291 MET A N 1
ATOM 2112 C CA . MET A 1 291 ? -2.308 -10.201 -18.954 1.00 98.12 291 MET A CA 1
ATOM 2113 C C . MET A 1 291 ? -0.968 -10.935 -19.057 1.00 98.12 291 MET A C 1
ATOM 2115 O O . MET A 1 291 ? -0.562 -11.633 -18.125 1.00 98.12 291 MET A O 1
ATOM 2119 N N . VAL A 1 292 ? -0.256 -10.727 -20.162 1.00 97.69 292 VAL A N 1
ATOM 2120 C CA . VAL A 1 292 ? 1.138 -11.155 -20.333 1.00 97.69 292 VAL A CA 1
ATOM 2121 C C . VAL A 1 292 ? 2.046 -9.928 -20.351 1.00 97.69 292 VAL A C 1
ATOM 2123 O O . VAL A 1 292 ? 1.763 -8.944 -21.031 1.00 97.69 292 VAL A O 1
ATOM 2126 N N . VAL A 1 293 ? 3.150 -9.973 -19.614 1.00 97.56 293 VAL A N 1
ATOM 2127 C CA . VAL A 1 293 ? 4.183 -8.935 -19.630 1.00 97.56 293 VAL A CA 1
ATOM 2128 C C . VAL A 1 293 ? 5.515 -9.587 -19.966 1.00 97.56 293 VAL A C 1
ATOM 2130 O O . VAL A 1 293 ? 6.016 -10.414 -19.203 1.00 97.56 293 VAL A O 1
ATOM 2133 N N . THR A 1 294 ? 6.091 -9.211 -21.103 1.00 94.81 294 THR A N 1
ATOM 2134 C CA . THR A 1 294 ? 7.445 -9.610 -21.482 1.00 94.81 294 THR A CA 1
ATOM 2135 C C . THR A 1 294 ? 8.431 -8.480 -21.215 1.00 94.81 294 THR A C 1
ATOM 2137 O O . THR A 1 294 ? 8.062 -7.304 -21.227 1.00 94.81 294 THR A O 1
ATOM 2140 N N . SER A 1 295 ? 9.694 -8.816 -20.961 1.00 90.69 295 SER A N 1
ATOM 2141 C CA . SER A 1 295 ? 10.774 -7.831 -20.890 1.00 90.69 295 SER A CA 1
ATOM 2142 C C . SER A 1 295 ? 11.991 -8.286 -21.687 1.00 90.69 295 SER A C 1
ATOM 2144 O O . SER A 1 295 ? 12.407 -9.437 -21.572 1.00 90.69 295 SER A O 1
ATOM 2146 N N . GLY A 1 296 ? 12.558 -7.375 -22.478 1.00 81.06 296 GLY A N 1
ATOM 2147 C CA . GLY A 1 296 ? 13.571 -7.735 -23.476 1.00 81.06 296 GLY A CA 1
ATOM 2148 C C . GLY A 1 296 ? 12.945 -8.051 -24.835 1.00 81.06 296 GLY A C 1
ATOM 2149 O O . GLY A 1 296 ? 11.726 -8.022 -24.978 1.00 81.06 296 GLY A O 1
ATOM 2150 N N . GLY A 1 297 ? 13.788 -8.255 -25.853 1.00 71.19 297 GLY A N 1
ATOM 2151 C CA . GLY A 1 297 ? 13.338 -8.719 -27.172 1.00 71.19 297 GLY A CA 1
ATOM 2152 C C . GLY A 1 297 ? 12.336 -7.820 -27.909 1.00 71.19 297 GLY A C 1
ATOM 2153 O O . GLY A 1 297 ? 11.603 -8.340 -28.731 1.00 71.19 297 GLY A O 1
ATOM 2154 N N . VAL A 1 298 ? 12.265 -6.515 -27.598 1.00 66.25 298 VAL A N 1
ATOM 2155 C CA . VAL A 1 298 ? 11.358 -5.530 -28.246 1.00 66.25 298 VAL A CA 1
ATOM 2156 C C . VAL A 1 298 ? 12.093 -4.385 -28.968 1.00 66.25 298 VAL A C 1
ATOM 2158 O O . VAL A 1 298 ? 11.607 -3.261 -29.086 1.00 66.25 298 VAL A O 1
ATOM 2161 N N . SER A 1 299 ? 13.326 -4.629 -29.398 1.00 67.00 299 SER A N 1
ATOM 2162 C CA . SER A 1 299 ? 14.176 -3.642 -30.066 1.00 67.00 299 SER A CA 1
ATOM 2163 C C . SER A 1 299 ? 13.902 -3.543 -31.582 1.00 67.00 299 SER A C 1
ATOM 2165 O O . SER A 1 299 ? 12.889 -3.983 -32.108 1.00 67.00 299 SER A O 1
ATOM 2167 N N . VAL A 1 300 ? 14.797 -2.876 -32.313 1.00 56.25 300 VAL A N 1
ATOM 2168 C CA . VAL A 1 300 ? 14.788 -2.782 -33.789 1.00 56.25 300 VAL A CA 1
ATOM 2169 C C . VAL A 1 300 ? 15.867 -3.668 -34.429 1.00 56.25 300 VAL A C 1
ATOM 2171 O O . VAL A 1 300 ? 16.308 -3.394 -35.540 1.00 56.25 300 VAL A O 1
ATOM 2174 N N . GLY A 1 301 ? 16.361 -4.669 -33.695 1.00 57.38 301 GLY A N 1
ATOM 2175 C CA . GLY A 1 301 ? 17.454 -5.542 -34.133 1.00 57.38 301 GLY A CA 1
ATOM 2176 C C . GLY A 1 301 ? 16.977 -6.742 -34.953 1.00 57.38 301 GLY A C 1
ATOM 2177 O O . GLY A 1 301 ? 15.822 -7.145 -34.862 1.00 57.38 301 GLY A O 1
ATOM 2178 N N . ASP A 1 302 ? 17.899 -7.353 -35.698 1.00 47.00 302 ASP A N 1
ATOM 2179 C CA . ASP A 1 302 ? 17.647 -8.478 -36.617 1.00 47.00 302 ASP A CA 1
ATOM 2180 C C . ASP A 1 302 ? 17.189 -9.788 -35.929 1.00 47.00 302 ASP A C 1
ATOM 2182 O O . ASP A 1 302 ? 16.873 -10.768 -36.604 1.00 47.00 302 ASP A O 1
ATOM 2186 N N . HIS A 1 303 ? 17.147 -9.823 -34.593 1.00 56.50 303 HIS A N 1
ATOM 2187 C CA . HIS A 1 303 ? 16.746 -10.976 -33.769 1.00 56.50 303 HIS A CA 1
ATOM 2188 C C . HIS A 1 303 ? 15.469 -10.718 -32.954 1.00 56.50 303 HIS A C 1
ATOM 2190 O O . HIS A 1 303 ? 15.165 -11.436 -32.007 1.00 56.50 303 HIS A O 1
ATOM 2196 N N . ASP A 1 304 ? 14.695 -9.688 -33.309 1.00 70.56 304 ASP A N 1
ATOM 2197 C CA . ASP A 1 304 ? 13.435 -9.401 -32.630 1.00 70.56 304 ASP A CA 1
ATOM 2198 C C . ASP A 1 304 ? 12.300 -10.315 -33.119 1.00 70.56 304 ASP A C 1
ATOM 2200 O O . ASP A 1 304 ? 11.619 -10.057 -34.118 1.00 70.56 304 ASP A O 1
ATOM 2204 N N . HIS A 1 305 ? 12.113 -11.426 -32.409 1.00 78.75 305 HIS A N 1
ATOM 2205 C CA . HIS A 1 305 ? 11.064 -12.397 -32.703 1.00 78.75 305 HIS A CA 1
ATOM 2206 C C . HIS A 1 305 ? 9.725 -12.079 -32.024 1.00 78.75 305 HIS A C 1
ATOM 2208 O O . HIS A 1 305 ? 8.715 -12.693 -32.376 1.00 78.75 305 HIS A O 1
ATOM 2214 N N . VAL A 1 306 ? 9.660 -11.108 -31.107 1.00 80.50 306 VAL A N 1
ATOM 2215 C CA . VAL A 1 306 ? 8.442 -10.842 -30.329 1.00 80.50 306 VAL A CA 1
ATOM 2216 C C . VAL A 1 306 ? 7.326 -10.301 -31.213 1.00 80.50 306 VAL A C 1
ATOM 2218 O O . VAL A 1 306 ? 6.225 -10.853 -31.187 1.00 80.50 306 VAL A O 1
ATOM 2221 N N . LYS A 1 307 ? 7.587 -9.305 -32.068 1.00 83.81 307 LYS A N 1
ATOM 2222 C CA . LYS A 1 307 ? 6.553 -8.781 -32.977 1.00 83.81 307 LYS A CA 1
ATOM 2223 C C . LYS A 1 307 ? 5.947 -9.857 -33.895 1.00 83.81 307 LYS A C 1
ATOM 2225 O O . LYS A 1 307 ? 4.730 -10.038 -33.845 1.00 83.81 307 LYS A O 1
ATOM 2230 N N . PRO A 1 308 ? 6.734 -10.588 -34.715 1.00 87.56 308 PRO A N 1
ATOM 2231 C CA . PRO A 1 308 ? 6.169 -11.570 -35.639 1.00 87.56 308 PRO A CA 1
ATOM 2232 C C . PRO A 1 308 ? 5.490 -12.743 -34.922 1.00 87.56 308 PRO A C 1
ATOM 2234 O O . PRO A 1 308 ? 4.501 -13.270 -35.431 1.00 87.56 308 PRO A O 1
ATOM 2237 N N . VAL A 1 309 ? 5.976 -13.160 -33.746 1.00 90.12 309 VAL A N 1
ATOM 2238 C CA . VAL A 1 309 ? 5.324 -14.224 -32.969 1.00 90.12 309 VAL A CA 1
ATOM 2239 C C . VAL A 1 309 ? 3.985 -13.746 -32.407 1.00 90.12 309 VAL A C 1
ATOM 2241 O O . VAL A 1 309 ? 3.000 -14.475 -32.527 1.00 90.12 309 VAL A O 1
ATOM 2244 N N . VAL A 1 310 ? 3.909 -12.526 -31.862 1.00 90.50 310 VAL A N 1
ATOM 2245 C CA . VAL A 1 310 ? 2.646 -11.966 -31.356 1.00 90.50 310 VAL A CA 1
ATOM 2246 C C . VAL A 1 310 ? 1.640 -11.750 -32.486 1.00 90.50 310 VAL A C 1
ATOM 2248 O O . VAL A 1 310 ? 0.498 -12.175 -32.339 1.00 90.50 310 VAL A O 1
ATOM 2251 N N . ASP A 1 311 ? 2.043 -11.194 -33.634 1.00 91.50 311 ASP A N 1
ATOM 2252 C CA . ASP A 1 311 ? 1.156 -11.046 -34.802 1.00 91.50 311 ASP A CA 1
ATOM 2253 C C . ASP A 1 311 ? 0.652 -12.407 -35.322 1.00 91.50 311 ASP A C 1
ATOM 2255 O O . ASP A 1 311 ? -0.490 -12.533 -35.754 1.00 91.50 311 ASP A O 1
ATOM 2259 N N . ALA A 1 312 ? 1.469 -13.462 -35.234 1.00 92.75 312 ALA A N 1
ATOM 2260 C CA . ALA A 1 312 ? 1.051 -14.813 -35.607 1.00 92.75 312 ALA A CA 1
ATOM 2261 C C . ALA A 1 312 ? 0.125 -15.484 -34.574 1.00 92.75 312 ALA A C 1
ATOM 2263 O O . ALA A 1 312 ? -0.572 -16.440 -34.911 1.00 92.75 312 ALA A O 1
ATOM 2264 N N . MET A 1 313 ? 0.159 -15.051 -33.312 1.00 94.44 313 MET A N 1
ATOM 2265 C CA . MET A 1 313 ? -0.658 -15.597 -32.218 1.00 94.44 313 MET A CA 1
ATOM 2266 C C . MET A 1 313 ? -1.876 -14.727 -31.889 1.00 94.44 313 MET A C 1
ATOM 2268 O O . MET A 1 313 ? -2.750 -15.157 -31.140 1.00 94.44 313 MET A O 1
ATOM 2272 N N . GLY A 1 314 ? -1.955 -13.518 -32.433 1.00 94.75 314 GLY A N 1
ATOM 2273 C CA . GLY A 1 314 ? -2.995 -12.543 -32.145 1.00 94.75 314 GLY A CA 1
ATOM 2274 C C . GLY A 1 314 ? -2.823 -11.291 -32.999 1.00 94.75 314 GLY A C 1
ATOM 2275 O O . GLY A 1 314 ? -2.965 -11.373 -34.215 1.00 94.75 314 GLY A O 1
ATOM 2276 N N . ALA A 1 315 ? -2.591 -10.136 -32.377 1.00 94.00 315 ALA A N 1
ATOM 2277 C CA . ALA A 1 315 ? -2.380 -8.878 -33.092 1.00 94.00 315 ALA A CA 1
ATOM 2278 C C . ALA A 1 315 ? -1.580 -7.871 -32.257 1.00 94.00 315 ALA A C 1
ATOM 2280 O O . ALA A 1 315 ? -1.926 -7.607 -31.103 1.00 94.00 315 ALA A O 1
ATOM 2281 N N . MET A 1 316 ? -0.554 -7.263 -32.853 1.00 92.31 316 MET A N 1
ATOM 2282 C CA . MET A 1 316 ? 0.130 -6.097 -32.296 1.00 92.31 316 MET A CA 1
ATOM 2283 C C . MET A 1 316 ? -0.625 -4.803 -32.641 1.00 92.31 316 MET A C 1
ATOM 2285 O O . MET A 1 316 ? -0.964 -4.579 -33.801 1.00 92.31 316 MET A O 1
ATOM 2289 N N . ASP A 1 317 ? -0.852 -3.923 -31.663 1.00 91.75 317 ASP A N 1
ATOM 2290 C CA . ASP A 1 317 ? -1.444 -2.592 -31.891 1.00 91.75 317 ASP A CA 1
ATOM 2291 C C . ASP A 1 317 ? -0.340 -1.580 -32.227 1.00 91.75 317 ASP A C 1
ATOM 2293 O O . ASP A 1 317 ? -0.284 -1.013 -33.321 1.00 91.75 317 ASP A O 1
ATOM 2297 N N . PHE A 1 318 ? 0.616 -1.413 -31.312 1.00 91.12 318 PHE A N 1
ATOM 2298 C CA . PHE A 1 318 ? 1.775 -0.556 -31.531 1.00 91.12 318 PHE A CA 1
ATOM 2299 C C . PHE A 1 318 ? 3.042 -1.150 -30.923 1.00 91.12 318 PHE A C 1
ATOM 2301 O O . PHE A 1 318 ? 3.004 -2.012 -30.051 1.00 91.12 318 PHE A O 1
ATOM 2308 N N . TRP A 1 319 ? 4.183 -0.651 -31.398 1.00 87.25 319 TRP A N 1
ATOM 2309 C CA . TRP A 1 319 ? 5.513 -1.169 -31.061 1.00 87.25 319 TRP A CA 1
ATOM 2310 C C . TRP A 1 319 ? 6.486 -0.092 -30.556 1.00 87.25 319 TRP A C 1
ATOM 2312 O O . TRP A 1 319 ? 7.612 -0.374 -30.157 1.00 87.25 319 TRP A O 1
ATOM 2322 N N . SER A 1 320 ? 6.097 1.183 -30.628 1.00 89.44 320 SER A N 1
ATOM 2323 C CA . SER A 1 320 ? 6.942 2.271 -30.137 1.00 89.44 320 SER A CA 1
ATOM 2324 C C . SER A 1 320 ? 6.152 3.542 -29.859 1.00 89.44 320 SER A C 1
ATOM 2326 O O . SER A 1 320 ? 5.140 3.809 -30.509 1.00 89.44 320 SER A O 1
ATOM 2328 N N . ILE A 1 321 ? 6.656 4.335 -28.913 1.00 93.06 321 ILE A N 1
ATOM 2329 C CA . ILE A 1 321 ? 6.031 5.576 -28.441 1.00 93.06 321 ILE A CA 1
ATOM 2330 C C . ILE A 1 321 ? 7.074 6.688 -28.238 1.00 93.06 321 ILE A C 1
ATOM 2332 O O . ILE A 1 321 ? 8.267 6.423 -28.067 1.00 93.06 321 ILE A O 1
ATOM 2336 N N . ALA A 1 322 ? 6.638 7.947 -28.235 1.00 93.81 322 ALA A N 1
ATOM 2337 C CA . ALA A 1 322 ? 7.485 9.135 -28.099 1.00 93.81 322 ALA A CA 1
ATOM 2338 C C . ALA A 1 322 ? 7.898 9.426 -26.635 1.00 93.81 322 ALA A C 1
ATOM 2340 O O . ALA A 1 322 ? 7.658 10.509 -26.100 1.00 93.81 322 ALA A O 1
ATOM 2341 N N . ILE A 1 323 ? 8.541 8.456 -25.973 1.00 95.19 323 ILE A N 1
ATOM 2342 C CA . ILE A 1 323 ? 8.969 8.543 -24.565 1.00 95.19 323 ILE A CA 1
ATOM 2343 C C . ILE A 1 323 ? 10.479 8.331 -24.388 1.00 95.19 323 ILE A C 1
ATOM 2345 O O . ILE A 1 323 ? 11.133 7.623 -25.161 1.00 95.19 323 ILE A O 1
ATOM 2349 N N . ARG A 1 324 ? 11.039 8.895 -23.315 1.00 94.12 324 ARG A N 1
ATOM 2350 C CA . ARG A 1 324 ? 12.381 8.580 -22.819 1.00 94.12 324 ARG A CA 1
ATOM 2351 C C . ARG A 1 324 ? 12.420 8.492 -21.283 1.00 94.12 324 ARG A C 1
ATOM 2353 O O . ARG A 1 324 ? 11.971 9.419 -20.619 1.00 94.12 324 ARG A O 1
ATOM 2360 N N . PRO A 1 325 ? 13.086 7.478 -20.708 1.00 92.62 325 PRO A N 1
ATOM 2361 C CA . PRO A 1 325 ? 13.432 6.190 -21.319 1.00 92.62 325 PRO A CA 1
ATOM 2362 C C . PRO A 1 325 ? 12.178 5.372 -21.697 1.00 92.62 325 PRO A C 1
ATOM 2364 O O . PRO A 1 325 ? 11.088 5.672 -21.229 1.00 92.62 325 PRO A O 1
ATOM 2367 N N . GLY A 1 326 ? 12.332 4.340 -22.536 1.00 91.44 326 GLY A N 1
ATOM 2368 C CA . GLY A 1 326 ? 11.249 3.384 -22.826 1.00 91.44 326 GLY A CA 1
ATOM 2369 C C . GLY A 1 326 ? 10.536 3.494 -24.175 1.00 91.44 326 GLY A C 1
ATOM 2370 O O . GLY A 1 326 ? 9.438 2.973 -24.312 1.00 91.44 326 GLY A O 1
ATOM 2371 N N . ARG A 1 327 ? 11.157 4.125 -25.181 1.00 90.88 327 ARG A N 1
ATOM 2372 C CA . ARG A 1 327 ? 10.631 4.189 -26.560 1.00 90.88 327 ARG A CA 1
ATOM 2373 C C . ARG A 1 327 ? 10.110 2.848 -27.123 1.00 90.88 327 ARG A C 1
ATOM 2375 O O . ARG A 1 327 ? 9.035 2.891 -27.721 1.00 90.88 327 ARG A O 1
ATOM 2382 N N . PRO A 1 328 ? 10.817 1.704 -26.992 1.00 90.38 328 PRO A N 1
ATOM 2383 C CA . PRO A 1 328 ? 10.329 0.417 -27.493 1.00 90.38 328 PRO A CA 1
ATOM 2384 C C . PRO A 1 328 ? 9.344 -0.226 -26.505 1.00 90.38 328 PRO A C 1
ATOM 2386 O O . PRO A 1 328 ? 9.673 -1.186 -25.816 1.00 90.38 328 PRO A O 1
ATOM 2389 N N . LEU A 1 329 ? 8.155 0.363 -26.385 1.00 92.94 329 LEU A N 1
ATOM 2390 C CA . LEU A 1 329 ? 7.022 -0.244 -25.693 1.00 92.94 329 LEU A CA 1
ATOM 2391 C C . LEU A 1 329 ? 6.086 -0.851 -26.734 1.00 92.94 329 LEU A C 1
ATOM 2393 O O . LEU A 1 329 ? 5.569 -0.128 -27.590 1.00 92.94 329 LEU A O 1
ATOM 2397 N N . ALA A 1 330 ? 5.842 -2.150 -26.612 1.00 92.88 330 ALA A N 1
ATOM 2398 C CA . ALA A 1 330 ? 4.883 -2.873 -27.427 1.00 92.88 330 ALA A CA 1
ATOM 2399 C C . ALA A 1 330 ? 3.595 -3.161 -26.650 1.00 92.88 330 ALA A C 1
ATOM 2401 O O . ALA A 1 330 ? 3.633 -3.472 -25.457 1.00 92.88 330 ALA A O 1
ATOM 2402 N N . PHE A 1 331 ? 2.461 -3.086 -27.340 1.00 96.31 331 PHE A N 1
ATOM 2403 C CA . PHE A 1 331 ? 1.158 -3.478 -26.816 1.00 96.31 331 PHE A CA 1
ATOM 2404 C C . PHE A 1 331 ? 0.353 -4.187 -27.901 1.00 96.31 331 PHE A C 1
ATOM 2406 O O . PHE A 1 331 ? 0.291 -3.729 -29.044 1.00 96.31 331 PHE A O 1
ATOM 2413 N N . GLY A 1 332 ? -0.284 -5.291 -27.532 1.00 95.75 332 GLY A N 1
ATOM 2414 C CA . GLY A 1 332 ? -1.117 -6.086 -28.422 1.00 95.75 332 GLY A CA 1
ATOM 2415 C C . GLY A 1 332 ? -1.949 -7.095 -27.647 1.00 95.75 332 GLY A C 1
ATOM 2416 O O . GLY A 1 332 ? -2.116 -6.980 -26.434 1.00 95.75 332 GLY A O 1
ATOM 2417 N N . HIS A 1 333 ? -2.448 -8.105 -28.351 1.00 96.19 333 HIS A N 1
ATOM 2418 C CA . HIS A 1 333 ? -3.248 -9.179 -27.776 1.00 96.19 333 HIS A CA 1
ATOM 2419 C C . HIS A 1 333 ? -2.802 -10.535 -28.316 1.00 96.19 333 HIS A C 1
ATOM 2421 O O . HIS A 1 333 ? -2.461 -10.663 -29.491 1.00 96.19 333 HIS A O 1
ATOM 2427 N N . LEU A 1 334 ? -2.855 -11.556 -27.466 1.00 96.12 334 LEU A N 1
ATOM 2428 C CA . LEU A 1 334 ? -2.763 -12.960 -27.843 1.00 96.12 334 LEU A CA 1
ATOM 2429 C C . LEU A 1 334 ? -4.175 -13.522 -27.969 1.00 96.12 334 LEU A C 1
ATOM 2431 O O . LEU A 1 334 ? -4.977 -13.399 -27.043 1.00 96.12 334 LEU A O 1
ATOM 2435 N N . ARG A 1 335 ? -4.485 -14.173 -29.089 1.00 95.12 335 ARG A N 1
ATOM 2436 C CA . ARG A 1 335 ? -5.785 -14.810 -29.281 1.00 95.12 335 ARG A CA 1
ATOM 2437 C C . ARG A 1 335 ? -5.781 -16.184 -28.632 1.00 95.12 335 ARG A C 1
ATOM 2439 O O . ARG A 1 335 ? -5.019 -17.069 -29.018 1.00 95.12 335 ARG A O 1
ATOM 2446 N N . THR A 1 336 ? -6.668 -16.388 -27.667 1.00 92.00 336 THR A N 1
ATOM 2447 C CA . THR A 1 336 ? -6.812 -17.668 -26.966 1.00 92.00 336 THR A CA 1
ATOM 2448 C C . THR A 1 336 ? -8.218 -18.228 -27.146 1.00 92.00 336 THR A C 1
ATOM 2450 O O . THR A 1 336 ? -9.143 -17.525 -27.548 1.00 92.00 336 THR A O 1
ATOM 2453 N N . LYS A 1 337 ? -8.421 -19.498 -26.777 1.00 88.12 337 LYS A N 1
ATOM 2454 C CA . LYS A 1 337 ? -9.767 -20.099 -26.742 1.00 88.12 337 LYS A CA 1
ATOM 2455 C C . LYS A 1 337 ? -10.717 -19.404 -25.752 1.00 88.12 337 LYS A C 1
ATOM 2457 O O . LYS A 1 337 ? -11.923 -19.563 -25.881 1.00 88.12 337 LYS A O 1
ATOM 2462 N N . ARG A 1 338 ? -10.183 -18.673 -24.765 1.00 85.44 338 ARG A N 1
ATOM 2463 C CA . ARG A 1 338 ? -10.945 -17.942 -23.737 1.00 85.44 338 ARG A CA 1
ATOM 2464 C C . ARG A 1 338 ? -11.219 -16.481 -24.109 1.00 85.44 338 ARG A C 1
ATOM 2466 O O . ARG A 1 338 ? -11.923 -15.801 -23.374 1.00 85.44 338 ARG A O 1
ATOM 2473 N N . GLY A 1 339 ? -10.681 -16.013 -25.235 1.00 89.62 339 GLY A N 1
ATOM 2474 C CA . GLY A 1 339 ? -10.712 -14.613 -25.646 1.00 89.62 339 GLY A CA 1
ATOM 2475 C C . GLY A 1 339 ? -9.312 -14.037 -25.840 1.00 89.62 339 GLY A C 1
ATOM 2476 O O . GLY A 1 339 ? -8.306 -14.745 -25.734 1.00 89.62 339 GLY A O 1
ATOM 2477 N N . ASP A 1 340 ? -9.267 -12.749 -26.154 1.00 94.25 340 ASP A N 1
ATOM 2478 C CA . ASP A 1 340 ? -8.025 -12.014 -26.370 1.00 94.25 340 ASP A CA 1
ATOM 2479 C C . ASP A 1 340 ? -7.387 -11.638 -25.020 1.00 94.25 340 ASP A C 1
ATOM 2481 O O . ASP A 1 340 ? -8.040 -11.047 -24.159 1.00 94.25 340 ASP A O 1
ATOM 2485 N N . VAL A 1 341 ? -6.109 -11.982 -24.838 1.00 97.00 341 VAL A N 1
ATOM 2486 C CA . VAL A 1 341 ? -5.315 -11.668 -23.639 1.00 97.00 341 VAL A CA 1
ATOM 2487 C C . VAL A 1 341 ? -4.330 -10.547 -23.979 1.00 97.00 341 VAL A C 1
ATOM 2489 O O . VAL A 1 341 ? -3.497 -10.745 -24.866 1.00 97.00 341 VAL A O 1
ATOM 2492 N N . PRO A 1 342 ? -4.383 -9.378 -23.320 1.00 97.62 342 PRO A N 1
ATOM 2493 C CA . PRO A 1 342 ? -3.457 -8.287 -23.593 1.00 97.62 342 PRO A CA 1
ATOM 2494 C C . PRO A 1 342 ? -2.020 -8.671 -23.241 1.00 97.62 342 PRO A C 1
ATOM 2496 O O . PRO A 1 342 ? -1.748 -9.275 -22.199 1.00 97.62 342 PRO A O 1
ATOM 2499 N N . ILE A 1 343 ? -1.097 -8.270 -24.107 1.00 96.94 343 ILE A N 1
ATOM 2500 C CA . ILE A 1 343 ? 0.338 -8.460 -23.938 1.00 96.94 343 ILE A CA 1
ATOM 2501 C C . ILE A 1 343 ? 1.065 -7.119 -24.006 1.00 96.94 343 ILE A C 1
ATOM 2503 O O . ILE A 1 343 ? 0.842 -6.317 -24.915 1.00 96.94 343 ILE A O 1
ATOM 2507 N N . PHE A 1 344 ? 1.958 -6.897 -23.045 1.00 97.12 344 PHE A N 1
ATOM 2508 C CA . PHE A 1 344 ? 2.897 -5.782 -23.029 1.00 97.12 344 PHE A CA 1
ATOM 2509 C C . PHE A 1 344 ? 4.305 -6.300 -23.275 1.00 97.12 344 PHE A C 1
ATOM 2511 O O . PHE A 1 344 ? 4.776 -7.166 -22.542 1.00 97.12 344 PHE A O 1
ATOM 2518 N N . GLY A 1 345 ? 4.983 -5.734 -24.268 1.00 95.12 345 GLY A N 1
ATOM 2519 C CA . GLY A 1 345 ? 6.403 -5.959 -24.492 1.00 95.12 345 GLY A CA 1
ATOM 2520 C C . GLY A 1 345 ? 7.212 -4.783 -23.966 1.00 95.12 345 GLY A C 1
ATOM 2521 O O . GLY A 1 345 ? 7.201 -3.701 -24.557 1.00 95.12 345 GLY A O 1
ATOM 2522 N N . LEU A 1 346 ? 7.877 -4.980 -22.829 1.00 95.31 346 LEU A N 1
ATOM 2523 C CA . LEU A 1 346 ? 8.647 -3.942 -22.156 1.00 95.31 346 LEU A CA 1
ATOM 2524 C C . LEU A 1 346 ? 10.109 -3.919 -22.639 1.00 95.31 346 LEU A C 1
ATOM 2526 O O . LEU A 1 346 ? 10.705 -4.972 -22.878 1.00 95.31 346 LEU A O 1
ATOM 2530 N N . PRO A 1 347 ? 10.740 -2.733 -22.715 1.00 92.75 347 PRO A N 1
ATOM 2531 C CA . PRO A 1 347 ? 12.148 -2.604 -23.083 1.00 92.75 347 PRO A CA 1
ATOM 2532 C C . PRO A 1 347 ? 13.084 -3.449 -22.202 1.00 92.75 347 PRO A C 1
ATOM 2534 O O . PRO A 1 347 ? 12.905 -3.494 -20.990 1.00 92.75 347 PRO A O 1
ATOM 2537 N N . GLY A 1 348 ? 14.165 -3.999 -22.767 1.00 91.94 348 GLY A N 1
ATOM 2538 C CA . GLY A 1 348 ? 15.148 -4.788 -21.997 1.00 91.94 348 GLY A CA 1
ATOM 2539 C C . GLY A 1 348 ? 15.967 -3.990 -20.970 1.00 91.94 348 GLY A C 1
ATOM 2540 O O . GLY A 1 348 ? 16.439 -4.535 -19.978 1.00 91.94 348 GLY A O 1
ATOM 2541 N N . ASN A 1 349 ? 16.109 -2.673 -21.152 1.00 93.50 349 ASN A N 1
ATOM 2542 C CA . ASN A 1 349 ? 16.819 -1.823 -20.193 1.00 93.50 349 ASN A CA 1
ATOM 2543 C C . ASN A 1 349 ? 16.023 -1.670 -18.877 1.00 93.50 349 ASN A C 1
ATOM 2545 O O . ASN A 1 349 ? 14.906 -1.147 -18.936 1.00 93.50 349 ASN A O 1
ATOM 2549 N N . PRO A 1 350 ? 16.597 -1.962 -17.692 1.00 93.56 350 PRO A N 1
ATOM 2550 C CA . PRO A 1 350 ? 15.835 -2.029 -16.439 1.00 93.56 350 PRO A CA 1
ATOM 2551 C C . PRO A 1 350 ? 15.037 -0.780 -16.057 1.00 93.56 350 PRO A C 1
ATOM 2553 O O . PRO A 1 350 ? 13.881 -0.877 -15.649 1.00 93.56 350 PRO A O 1
ATOM 2556 N N . VAL A 1 351 ? 15.604 0.420 -16.238 1.00 95.88 351 VAL A N 1
ATOM 2557 C CA . VAL A 1 351 ? 14.859 1.660 -15.949 1.00 95.88 351 VAL A CA 1
ATOM 2558 C C . VAL A 1 351 ? 13.700 1.833 -16.923 1.00 95.88 351 VAL A C 1
ATOM 2560 O O . VAL A 1 351 ? 12.639 2.313 -16.548 1.00 95.88 351 VAL A O 1
ATOM 2563 N N . SER A 1 352 ? 13.904 1.447 -18.182 1.00 95.44 352 SER A N 1
ATOM 2564 C CA . SER A 1 352 ? 12.883 1.572 -19.222 1.00 95.44 352 SER A CA 1
ATOM 2565 C C . SER A 1 352 ? 11.725 0.604 -18.973 1.00 95.44 352 SER A C 1
ATOM 2567 O O . SER A 1 352 ? 10.575 1.009 -19.115 1.00 95.44 352 SER A O 1
ATOM 2569 N N . ALA A 1 353 ? 12.022 -0.632 -18.556 1.00 95.69 353 ALA A N 1
ATOM 2570 C CA . ALA A 1 353 ? 11.025 -1.638 -18.197 1.00 95.69 353 ALA A CA 1
ATOM 2571 C C . ALA A 1 353 ? 10.130 -1.160 -17.046 1.00 95.69 353 ALA A C 1
ATOM 2573 O O . ALA A 1 353 ? 8.919 -1.055 -17.209 1.00 95.69 353 ALA A O 1
ATOM 2574 N N . LEU A 1 354 ? 10.716 -0.781 -15.906 1.00 95.44 354 LEU A N 1
ATOM 2575 C CA . LEU A 1 354 ? 9.942 -0.330 -14.744 1.00 95.44 354 LEU A CA 1
ATOM 2576 C C . LEU A 1 354 ? 9.189 0.979 -14.993 1.00 95.44 354 LEU A C 1
ATOM 2578 O O . LEU A 1 354 ? 8.062 1.137 -14.533 1.00 95.44 354 LEU A O 1
ATOM 2582 N N . LEU A 1 355 ? 9.781 1.917 -15.733 1.00 95.94 355 LEU A N 1
ATOM 2583 C CA . LEU A 1 355 ? 9.116 3.179 -16.048 1.00 95.94 355 LEU A CA 1
ATOM 2584 C C . LEU A 1 355 ? 7.904 2.963 -16.958 1.00 95.94 355 LEU A C 1
ATOM 2586 O O . LEU A 1 355 ? 6.839 3.528 -16.717 1.00 95.94 355 LEU A O 1
ATOM 2590 N N . THR A 1 356 ? 8.046 2.130 -17.990 1.00 96.25 356 THR A N 1
ATOM 2591 C CA . THR A 1 356 ? 6.918 1.790 -18.868 1.00 96.25 356 THR A CA 1
ATOM 2592 C C . THR A 1 356 ? 5.878 0.932 -18.146 1.00 96.25 356 THR A C 1
ATOM 2594 O O . THR A 1 356 ? 4.681 1.134 -18.348 1.00 96.25 356 THR A O 1
ATOM 2597 N N . PHE A 1 357 ? 6.289 0.066 -17.218 1.00 97.31 357 PHE A N 1
ATOM 2598 C CA . PHE A 1 357 ? 5.355 -0.594 -16.312 1.00 97.31 357 PHE A CA 1
ATOM 2599 C C . PHE A 1 357 ? 4.529 0.427 -15.520 1.00 97.31 357 PHE A C 1
ATOM 2601 O O . PHE A 1 357 ? 3.301 0.390 -15.565 1.00 97.31 357 PHE A O 1
ATOM 2608 N N . GLU A 1 358 ? 5.185 1.367 -14.840 1.00 96.06 358 GLU A N 1
ATOM 2609 C CA . GLU A 1 358 ? 4.527 2.342 -13.964 1.00 96.06 358 GLU A CA 1
ATOM 2610 C C . GLU A 1 358 ? 3.533 3.236 -14.722 1.00 96.06 358 GLU A C 1
ATOM 2612 O O . GLU A 1 358 ? 2.441 3.522 -14.224 1.00 96.06 358 GLU A O 1
ATOM 2617 N N . LEU A 1 359 ? 3.886 3.656 -15.940 1.00 96.31 359 LEU A N 1
ATOM 2618 C CA . LEU A 1 359 ? 3.062 4.563 -16.739 1.00 96.31 359 LEU A CA 1
ATOM 2619 C C . LEU A 1 359 ? 1.946 3.867 -17.529 1.00 96.31 359 LEU A C 1
ATOM 2621 O O . LEU A 1 359 ? 0.930 4.511 -17.790 1.00 96.31 359 LEU A O 1
ATOM 2625 N N . PHE A 1 360 ? 2.108 2.593 -17.906 1.00 97.81 360 PHE A N 1
ATOM 2626 C CA . PHE A 1 360 ? 1.200 1.913 -18.842 1.00 97.81 360 PHE A CA 1
ATOM 2627 C C . PHE A 1 360 ? 0.604 0.616 -18.289 1.00 97.81 360 PHE A C 1
ATOM 2629 O O . PHE A 1 360 ? -0.617 0.455 -18.287 1.00 97.81 360 PHE A O 1
ATOM 2636 N N . VAL A 1 361 ? 1.436 -0.292 -17.775 1.00 98.31 361 VAL A N 1
ATOM 2637 C CA . VAL A 1 361 ? 0.977 -1.602 -17.279 1.00 98.31 361 VAL A CA 1
ATOM 2638 C C . VAL A 1 361 ? 0.220 -1.454 -15.961 1.00 98.31 361 VAL A C 1
ATOM 2640 O O . VAL A 1 361 ? -0.878 -1.981 -15.810 1.00 98.31 361 VAL A O 1
ATOM 2643 N N . ARG A 1 362 ? 0.753 -0.680 -15.011 1.00 97.94 362 ARG A N 1
ATOM 2644 C CA . ARG A 1 362 ? 0.120 -0.422 -13.713 1.00 97.94 362 ARG A CA 1
ATOM 2645 C C . ARG A 1 362 ? -1.310 0.129 -13.849 1.00 97.94 362 ARG A C 1
ATOM 2647 O O . ARG A 1 362 ? -2.207 -0.463 -13.251 1.00 97.94 362 ARG A O 1
ATOM 2654 N N . PRO A 1 363 ? -1.586 1.221 -14.592 1.00 97.94 363 PRO A N 1
ATOM 2655 C CA . PRO A 1 363 ? -2.960 1.703 -14.744 1.00 97.94 363 PRO A CA 1
ATOM 2656 C C . PRO A 1 363 ? -3.865 0.709 -15.488 1.00 97.94 363 PRO A C 1
ATOM 2658 O O . PRO A 1 363 ? -5.053 0.649 -15.175 1.00 97.94 363 PRO A O 1
ATOM 2661 N N . ALA A 1 364 ? -3.331 -0.098 -16.413 1.00 98.50 364 ALA A N 1
ATOM 2662 C CA . ALA A 1 364 ? -4.081 -1.186 -17.042 1.00 98.50 364 ALA A CA 1
ATOM 2663 C C . ALA A 1 364 ? -4.489 -2.263 -16.019 1.00 98.50 364 ALA A C 1
ATOM 2665 O O . ALA A 1 364 ? -5.664 -2.617 -15.951 1.00 98.50 364 ALA A O 1
ATOM 2666 N N . LEU A 1 365 ? -3.566 -2.717 -15.166 1.00 98.38 365 LEU A N 1
ATOM 2667 C CA . LEU A 1 365 ? -3.850 -3.681 -14.095 1.00 98.38 365 LEU A CA 1
ATOM 2668 C C . LEU A 1 365 ? -4.862 -3.143 -13.081 1.00 98.38 365 LEU A C 1
ATOM 2670 O O . LEU A 1 365 ? -5.808 -3.840 -12.729 1.00 98.38 365 LEU A O 1
ATOM 2674 N N . LEU A 1 366 ? -4.717 -1.884 -12.662 1.00 97.38 366 LEU A N 1
ATOM 2675 C CA . LEU A 1 366 ? -5.685 -1.243 -11.770 1.00 97.38 366 LEU A CA 1
ATOM 2676 C C . LEU A 1 366 ? -7.081 -1.190 -12.402 1.00 97.38 366 LEU A C 1
ATOM 2678 O O . LEU A 1 366 ? -8.067 -1.471 -11.725 1.00 97.38 366 LEU A O 1
ATOM 2682 N N . LYS A 1 367 ? -7.175 -0.888 -13.704 1.00 98.19 367 LYS A N 1
ATOM 2683 C CA . LYS A 1 367 ? -8.454 -0.893 -14.422 1.00 98.19 367 LYS A CA 1
ATOM 2684 C C . LYS A 1 367 ? -9.054 -2.298 -14.501 1.00 98.19 367 LYS A C 1
ATOM 2686 O O . LYS A 1 367 ? -10.255 -2.442 -14.281 1.00 98.19 367 LYS A O 1
ATOM 2691 N N . MET A 1 368 ? -8.241 -3.322 -14.778 1.00 97.94 368 MET A N 1
ATOM 2692 C CA . MET A 1 368 ? -8.677 -4.725 -14.733 1.00 97.94 368 MET A CA 1
ATOM 2693 C C . MET A 1 368 ? -9.206 -5.111 -13.351 1.00 97.94 368 MET A C 1
ATOM 2695 O O . MET A 1 368 ? -10.241 -5.753 -13.251 1.00 97.94 368 MET A O 1
ATOM 2699 N N . ALA A 1 369 ? -8.551 -4.659 -12.284 1.00 96.69 369 ALA A N 1
ATOM 2700 C CA . ALA A 1 369 ? -8.971 -4.893 -10.904 1.00 96.69 369 ALA A CA 1
ATOM 2701 C C . ALA A 1 369 ? -10.156 -4.007 -10.450 1.00 96.69 369 ALA A C 1
ATOM 2703 O O . ALA A 1 369 ? -10.486 -3.981 -9.268 1.00 96.69 369 ALA A O 1
ATOM 2704 N N . GLY A 1 370 ? -10.792 -3.255 -11.358 1.00 97.00 370 GLY A N 1
ATOM 2705 C CA . GLY A 1 370 ? -11.986 -2.451 -11.072 1.00 97.00 370 GLY A CA 1
ATOM 2706 C C . GLY A 1 370 ? -11.724 -1.061 -10.487 1.00 97.00 370 GLY A C 1
ATOM 2707 O O . GLY A 1 370 ? -12.674 -0.339 -10.185 1.00 97.00 370 GLY A O 1
ATOM 2708 N N . HIS A 1 371 ? -10.467 -0.630 -10.343 1.00 95.12 371 HIS A N 1
ATOM 2709 C CA . HIS A 1 371 ? -10.171 0.705 -9.824 1.00 95.12 371 HIS A CA 1
ATOM 2710 C C . HIS A 1 371 ? -10.636 1.794 -10.797 1.00 95.12 371 HIS A C 1
ATOM 2712 O O . HIS A 1 371 ? -10.481 1.695 -12.013 1.00 95.12 371 HIS A O 1
ATOM 2718 N N . THR A 1 372 ? -11.117 2.903 -10.241 1.00 89.94 372 THR A N 1
ATOM 2719 C CA . THR A 1 372 ? -11.468 4.115 -11.003 1.00 89.94 372 THR A CA 1
ATOM 2720 C C . THR A 1 372 ? -10.346 5.156 -10.992 1.00 89.94 372 THR A C 1
ATOM 2722 O O . THR A 1 372 ? -10.202 5.940 -11.927 1.00 89.94 372 THR A O 1
ATOM 2725 N N . ARG A 1 373 ? -9.501 5.149 -9.952 1.00 90.12 373 ARG A N 1
ATOM 2726 C CA . ARG A 1 373 ? -8.323 6.019 -9.820 1.00 90.12 373 ARG A CA 1
ATOM 2727 C C . ARG A 1 373 ? -7.070 5.285 -10.295 1.00 90.12 373 ARG A C 1
ATOM 2729 O O . ARG A 1 373 ? -6.417 4.593 -9.521 1.00 90.12 373 ARG A O 1
ATOM 2736 N N . LEU A 1 374 ? -6.752 5.434 -11.579 1.00 93.62 374 LEU A N 1
ATOM 2737 C CA . LEU A 1 374 ? -5.689 4.665 -12.244 1.00 93.62 374 LEU A CA 1
ATOM 2738 C C . LEU A 1 374 ? -4.304 5.321 -12.144 1.00 93.62 374 LEU A C 1
ATOM 2740 O O . LEU A 1 374 ? -3.281 4.646 -12.014 1.00 93.62 374 LEU A O 1
ATOM 2744 N N . HIS A 1 375 ? -4.260 6.650 -12.207 1.00 91.19 375 HIS A N 1
ATOM 2745 C CA . HIS A 1 375 ? -3.008 7.398 -12.287 1.00 91.19 375 HIS A CA 1
ATOM 2746 C C . HIS A 1 375 ? -2.417 7.682 -10.907 1.00 91.19 375 HIS A C 1
ATOM 2748 O O . HIS A 1 375 ? -3.138 7.861 -9.923 1.00 91.19 375 HIS A O 1
ATOM 2754 N N . ARG A 1 376 ? -1.086 7.767 -10.848 1.00 91.25 376 ARG A N 1
ATOM 2755 C CA . ARG A 1 376 ? -0.391 8.297 -9.674 1.00 91.25 376 ARG A CA 1
ATOM 2756 C C . ARG A 1 376 ? -0.729 9.777 -9.467 1.00 91.25 376 ARG A C 1
ATOM 2758 O O . ARG A 1 376 ? -0.939 10.494 -10.452 1.00 91.25 376 ARG A O 1
ATOM 2765 N N . PRO A 1 377 ? -0.737 10.252 -8.212 1.00 91.50 377 PRO A N 1
ATOM 2766 C CA . PRO A 1 377 ? -0.809 11.674 -7.923 1.00 91.50 377 PRO A CA 1
ATOM 2767 C C . PRO A 1 377 ? 0.335 12.437 -8.590 1.00 91.50 377 PRO A C 1
ATOM 2769 O O . PRO A 1 377 ? 1.454 11.932 -8.721 1.00 91.50 377 PRO A O 1
ATOM 2772 N N . ARG A 1 378 ? 0.035 13.668 -8.992 1.00 93.81 378 ARG A N 1
ATOM 2773 C CA . ARG A 1 378 ? 1.001 14.610 -9.547 1.00 93.81 378 ARG A CA 1
ATOM 2774 C C . ARG A 1 378 ? 1.101 15.826 -8.639 1.00 93.81 378 ARG A C 1
ATOM 2776 O O . ARG A 1 378 ? 0.106 16.207 -8.027 1.00 93.81 378 ARG A O 1
ATOM 2783 N N . ALA A 1 379 ? 2.283 16.417 -8.574 1.00 94.56 379 ALA A N 1
ATOM 2784 C CA . ALA A 1 379 ? 2.532 17.672 -7.877 1.00 94.56 379 ALA A CA 1
ATOM 2785 C C . ALA A 1 379 ? 3.365 18.603 -8.762 1.00 94.56 379 ALA A C 1
ATOM 2787 O O . ALA A 1 379 ? 4.009 18.153 -9.713 1.00 94.56 379 ALA A O 1
ATOM 2788 N N . THR A 1 380 ? 3.352 19.890 -8.437 1.00 97.31 380 THR A N 1
ATOM 2789 C CA . THR A 1 380 ? 4.287 20.869 -8.997 1.00 97.31 380 THR A CA 1
ATOM 2790 C C . THR A 1 380 ? 5.458 21.007 -8.034 1.00 97.31 380 THR A C 1
ATOM 2792 O O . THR A 1 380 ? 5.256 21.023 -6.822 1.00 97.31 380 THR A O 1
ATOM 2795 N N . ALA A 1 381 ? 6.677 21.070 -8.561 1.00 97.06 381 ALA A N 1
ATOM 2796 C CA . ALA A 1 381 ? 7.880 21.240 -7.759 1.00 97.06 381 ALA A CA 1
ATOM 2797 C C . ALA A 1 381 ? 8.889 22.133 -8.479 1.00 97.06 381 ALA A C 1
ATOM 2799 O O . ALA A 1 381 ? 9.022 22.058 -9.702 1.00 97.06 381 ALA A O 1
ATOM 2800 N N . ARG A 1 382 ? 9.649 22.924 -7.722 1.00 98.31 382 ARG A N 1
ATOM 2801 C CA . ARG A 1 382 ? 10.749 23.720 -8.272 1.00 98.31 382 ARG A CA 1
ATOM 2802 C C . ARG A 1 382 ? 11.965 22.835 -8.528 1.00 98.31 382 ARG A C 1
ATOM 2804 O O . ARG A 1 382 ? 12.488 22.203 -7.608 1.00 98.31 382 ARG A O 1
ATOM 2811 N N . LEU A 1 383 ? 12.425 22.789 -9.774 1.00 98.25 383 LEU A N 1
ATOM 2812 C CA . LEU A 1 383 ? 13.579 21.989 -10.175 1.00 98.25 383 LEU A CA 1
ATOM 2813 C C . LEU A 1 383 ? 14.888 22.605 -9.657 1.00 98.25 383 LEU A C 1
ATOM 2815 O O . LEU A 1 383 ? 15.123 23.797 -9.831 1.00 98.25 383 LEU A O 1
ATOM 2819 N N . LEU A 1 384 ? 15.763 21.797 -9.059 1.00 97.56 384 LEU A N 1
ATOM 2820 C CA . LEU A 1 384 ? 17.047 22.262 -8.514 1.00 97.56 384 LEU A CA 1
ATOM 2821 C C . LEU A 1 384 ? 18.243 22.039 -9.448 1.00 97.56 384 LEU A C 1
ATOM 2823 O O . LEU A 1 384 ? 19.257 22.716 -9.302 1.00 97.56 384 LEU A O 1
ATOM 2827 N N . ASP A 1 385 ? 18.133 21.114 -10.402 1.00 93.44 385 ASP A N 1
ATOM 2828 C CA . ASP A 1 385 ? 19.223 20.745 -11.309 1.00 93.44 385 ASP A CA 1
ATOM 2829 C C . ASP A 1 385 ? 18.837 21.013 -12.765 1.00 93.44 385 ASP A C 1
ATOM 2831 O O . ASP A 1 385 ? 17.679 20.867 -13.143 1.00 93.44 385 ASP A O 1
ATOM 2835 N N . ARG A 1 386 ? 19.810 21.333 -13.620 1.00 95.88 386 ARG A N 1
ATOM 2836 C CA . ARG A 1 386 ? 19.566 21.407 -15.064 1.00 95.88 386 ARG A CA 1
ATOM 2837 C C . ARG A 1 386 ? 19.360 20.000 -15.626 1.00 95.88 386 ARG A C 1
ATOM 2839 O O . ARG A 1 386 ? 20.156 19.105 -15.342 1.00 95.88 386 ARG A O 1
ATOM 2846 N N . ILE A 1 387 ? 18.336 19.808 -16.457 1.00 94.88 387 ILE A N 1
ATOM 2847 C CA . ILE A 1 387 ? 18.086 18.530 -17.141 1.00 94.88 387 ILE A CA 1
ATOM 2848 C C . ILE A 1 387 ? 18.081 18.748 -18.650 1.00 94.88 387 ILE A C 1
ATOM 2850 O O . ILE A 1 387 ? 17.265 19.504 -19.166 1.00 94.88 387 ILE A O 1
ATOM 2854 N N . GLU A 1 388 ? 18.955 18.042 -19.362 1.00 92.81 388 GLU A N 1
ATOM 2855 C CA . GLU A 1 388 ? 18.985 18.011 -20.826 1.00 92.81 388 GLU A CA 1
ATOM 2856 C C . GLU A 1 388 ? 18.252 16.784 -21.372 1.00 92.81 388 GLU A C 1
ATOM 2858 O O . GLU A 1 388 ? 18.320 15.685 -20.805 1.00 92.81 388 GLU A O 1
ATOM 2863 N N . LYS A 1 389 ? 17.566 16.948 -22.508 1.00 90.25 389 LYS A N 1
ATOM 2864 C CA . LYS A 1 389 ? 16.871 15.852 -23.183 1.00 90.25 389 LYS A CA 1
ATOM 2865 C C . LYS A 1 389 ? 16.804 16.032 -24.706 1.00 90.25 389 LYS A C 1
ATOM 2867 O O . LYS A 1 389 ? 16.879 17.149 -25.208 1.00 90.25 389 LYS A O 1
ATOM 2872 N N . PRO A 1 390 ? 16.578 14.951 -25.471 1.00 85.88 390 PRO A N 1
ATOM 2873 C CA . PRO A 1 390 ? 16.237 15.066 -26.883 1.00 85.88 390 PRO A CA 1
ATOM 2874 C C . PRO A 1 390 ? 14.907 15.796 -27.069 1.00 85.88 390 PRO A C 1
ATOM 2876 O O . PRO A 1 390 ? 13.950 15.569 -26.319 1.00 85.88 390 PRO A O 1
ATOM 2879 N N . THR A 1 391 ? 14.822 16.621 -28.105 1.00 86.88 391 THR A N 1
ATOM 2880 C CA . THR A 1 391 ? 13.559 17.204 -28.564 1.00 86.88 391 THR A CA 1
ATOM 2881 C C . THR A 1 391 ? 12.650 16.121 -29.157 1.00 86.88 391 THR A C 1
ATOM 2883 O O . THR A 1 391 ? 13.119 15.101 -29.663 1.00 86.88 391 THR A O 1
ATOM 2886 N N . GLY A 1 392 ? 11.332 16.308 -29.049 1.00 87.69 392 GLY A N 1
ATOM 2887 C CA . GLY A 1 392 ? 10.336 15.399 -29.635 1.00 87.69 392 GLY A CA 1
ATOM 2888 C C . GLY A 1 392 ? 10.060 14.111 -28.848 1.00 87.69 392 GLY A C 1
ATOM 2889 O O . GLY A 1 392 ? 9.311 13.266 -29.323 1.00 87.69 392 GLY A O 1
ATOM 2890 N N . LEU A 1 393 ? 10.646 13.945 -27.656 1.00 92.94 393 LEU A N 1
ATOM 2891 C CA . LEU A 1 393 ? 10.327 12.851 -26.729 1.00 92.94 393 LEU A CA 1
ATOM 2892 C C . LEU A 1 393 ? 9.932 13.415 -25.366 1.00 92.94 393 LEU A C 1
ATOM 2894 O O . LEU A 1 393 ? 10.671 14.232 -24.801 1.00 92.94 393 LEU A O 1
ATOM 2898 N N . ARG A 1 394 ? 8.816 12.941 -24.803 1.00 95.88 394 ARG A N 1
ATOM 2899 C CA . ARG A 1 394 ? 8.449 13.226 -23.413 1.00 95.88 394 ARG A CA 1
ATOM 2900 C C . ARG A 1 394 ? 9.403 12.456 -22.515 1.00 95.88 394 ARG A C 1
ATOM 2902 O O . ARG A 1 394 ? 9.568 11.247 -22.680 1.00 95.88 394 ARG A O 1
ATOM 2909 N N . THR A 1 395 ? 10.095 13.153 -21.624 1.00 96.69 395 THR A N 1
ATOM 2910 C CA . THR A 1 395 ? 11.125 12.539 -20.782 1.00 96.69 395 THR A CA 1
ATOM 2911 C C . THR A 1 395 ? 10.670 12.465 -19.342 1.00 96.69 395 THR A C 1
ATOM 2913 O O . THR A 1 395 ? 10.269 13.470 -18.773 1.00 96.69 395 THR A O 1
ATOM 2916 N N . PHE A 1 396 ? 10.798 11.282 -18.753 1.00 97.19 396 PHE A N 1
ATOM 2917 C CA . PHE A 1 396 ? 10.556 11.043 -17.339 1.00 97.19 396 PHE A CA 1
ATOM 2918 C C . PHE A 1 396 ? 11.898 10.805 -16.644 1.00 97.19 396 PHE A C 1
ATOM 2920 O O . PHE A 1 396 ? 12.452 9.700 -16.671 1.00 97.19 396 PHE A O 1
ATOM 2927 N N . ALA A 1 397 ? 12.465 11.866 -16.070 1.00 96.88 397 ALA A N 1
ATOM 2928 C CA . ALA A 1 397 ? 13.695 11.768 -15.287 1.00 96.88 397 ALA A CA 1
ATOM 2929 C C . ALA A 1 397 ? 13.375 11.273 -13.869 1.00 96.88 397 ALA A C 1
ATOM 2931 O O . ALA A 1 397 ? 12.327 11.581 -13.317 1.00 96.88 397 ALA A O 1
ATOM 2932 N N . ARG A 1 398 ? 14.265 10.495 -13.259 1.00 97.00 398 ARG A N 1
ATOM 2933 C CA . ARG A 1 398 ? 14.077 9.983 -11.897 1.00 97.00 398 ARG A CA 1
ATOM 2934 C C . ARG A 1 398 ? 14.488 11.049 -10.898 1.00 97.00 398 ARG A C 1
ATOM 2936 O O . ARG A 1 398 ? 15.650 11.471 -10.926 1.00 97.00 398 ARG A O 1
ATOM 2943 N N . GLY A 1 399 ? 13.571 11.439 -10.018 1.00 96.38 399 GLY A N 1
ATOM 2944 C CA . GLY A 1 399 ? 13.766 12.542 -9.086 1.00 96.38 399 GLY A CA 1
ATOM 2945 C C . GLY A 1 399 ? 13.540 12.185 -7.620 1.00 96.38 399 GLY A C 1
ATOM 2946 O O . GLY A 1 399 ? 12.869 11.210 -7.281 1.00 96.38 399 GLY A O 1
ATOM 2947 N N . VAL A 1 400 ? 14.099 13.029 -6.758 1.00 96.62 400 VAL A N 1
ATOM 2948 C CA . VAL A 1 400 ? 13.812 13.093 -5.326 1.00 96.62 400 VAL A CA 1
ATOM 2949 C C . VAL A 1 400 ? 13.027 14.375 -5.081 1.00 96.62 400 VAL A C 1
ATOM 2951 O O . VAL A 1 400 ? 13.581 15.469 -5.182 1.00 96.62 400 VAL A O 1
ATOM 2954 N N . TYR A 1 401 ? 11.733 14.223 -4.829 1.00 95.50 401 TYR A N 1
ATOM 2955 C CA . TYR A 1 401 ? 10.802 15.281 -4.467 1.00 95.50 401 TYR A CA 1
ATOM 2956 C C . TYR A 1 401 ? 10.808 15.483 -2.951 1.00 95.50 401 TYR A C 1
ATOM 2958 O O . TYR A 1 401 ? 10.597 14.532 -2.191 1.00 95.50 401 TYR A O 1
ATOM 2966 N N . ASP A 1 402 ? 11.036 16.723 -2.534 1.00 94.25 402 ASP A N 1
ATOM 2967 C CA . ASP A 1 402 ? 10.864 17.195 -1.167 1.00 94.25 402 ASP A CA 1
ATOM 2968 C C . ASP A 1 402 ? 9.508 17.901 -1.068 1.00 94.25 402 ASP A C 1
ATOM 2970 O O . ASP A 1 402 ? 9.286 18.937 -1.696 1.00 94.25 402 ASP A O 1
ATOM 2974 N N . ARG A 1 403 ? 8.594 17.313 -0.292 1.00 87.12 403 ARG A N 1
ATOM 2975 C CA . ARG A 1 403 ? 7.237 17.836 -0.109 1.00 87.12 403 ARG A CA 1
ATOM 2976 C C . ARG A 1 403 ? 7.214 19.120 0.714 1.00 87.12 403 ARG A C 1
ATOM 2978 O O . ARG A 1 403 ? 6.391 19.977 0.426 1.00 87.12 403 ARG A O 1
ATOM 2985 N N . ASP A 1 404 ? 8.072 19.233 1.723 1.00 87.19 404 ASP A N 1
ATOM 2986 C CA . ASP A 1 404 ? 8.044 20.362 2.657 1.00 87.19 404 ASP A CA 1
ATOM 2987 C C . ASP A 1 404 ? 8.639 21.611 1.987 1.00 87.19 404 ASP A C 1
ATOM 2989 O O . ASP A 1 404 ? 8.144 22.720 2.173 1.00 87.19 404 ASP A O 1
ATOM 2993 N N . ALA A 1 405 ? 9.671 21.421 1.159 1.00 91.62 405 ALA A N 1
ATOM 2994 C CA . ALA A 1 405 ? 10.282 22.495 0.377 1.00 91.62 405 ALA A CA 1
ATOM 2995 C C . ALA A 1 405 ? 9.619 22.726 -0.996 1.00 91.62 405 ALA A C 1
ATOM 2997 O O . ALA A 1 405 ? 9.963 23.690 -1.676 1.00 91.62 405 ALA A O 1
ATOM 2998 N N . GLU A 1 406 ? 8.732 21.827 -1.436 1.00 94.06 406 GLU A N 1
ATOM 2999 C CA . GLU A 1 406 ? 8.159 21.790 -2.792 1.00 94.06 406 GLU A CA 1
ATOM 3000 C C . GLU A 1 406 ? 9.228 21.849 -3.902 1.00 94.06 406 GLU A C 1
ATOM 3002 O O . GLU A 1 406 ? 9.065 22.487 -4.945 1.00 94.06 406 GLU A O 1
ATOM 3007 N N . THR A 1 407 ? 10.352 21.162 -3.688 1.00 97.31 407 THR A N 1
ATOM 3008 C CA . THR A 1 407 ? 11.472 21.121 -4.640 1.00 97.31 407 THR A CA 1
ATOM 3009 C C . THR A 1 407 ? 11.717 19.715 -5.162 1.00 97.31 407 THR A C 1
ATOM 3011 O O . THR A 1 407 ? 11.318 18.721 -4.557 1.00 97.31 407 THR A O 1
ATOM 3014 N N . VAL A 1 408 ? 12.383 19.612 -6.311 1.00 97.94 408 VAL A N 1
ATOM 3015 C CA . VAL A 1 408 ? 12.795 18.324 -6.869 1.00 97.94 408 VAL A CA 1
ATOM 3016 C C . VAL A 1 408 ? 14.197 18.394 -7.450 1.00 97.94 408 VAL A C 1
ATOM 3018 O O . VAL A 1 408 ? 14.588 19.374 -8.087 1.00 97.94 408 VAL A O 1
ATOM 3021 N N . ARG A 1 409 ? 14.956 17.317 -7.263 1.00 97.31 409 ARG A N 1
ATOM 3022 C CA . ARG A 1 409 ? 16.264 17.116 -7.892 1.00 97.31 409 ARG A CA 1
ATOM 3023 C C . ARG A 1 409 ? 16.361 15.783 -8.598 1.00 97.31 409 ARG A C 1
ATOM 3025 O O . ARG A 1 409 ? 15.701 14.827 -8.199 1.00 97.31 409 ARG A O 1
ATOM 3032 N N . ALA A 1 410 ? 17.197 15.698 -9.623 1.00 96.38 410 ALA A N 1
ATOM 3033 C CA . ALA A 1 410 ? 17.470 14.430 -10.279 1.00 96.38 410 ALA A CA 1
ATOM 3034 C C . ALA A 1 410 ? 18.275 13.508 -9.348 1.00 96.38 410 ALA A C 1
ATOM 3036 O O . ALA A 1 410 ? 19.097 13.943 -8.546 1.00 96.38 410 ALA A O 1
ATOM 3037 N N . THR A 1 411 ? 18.103 12.200 -9.508 1.00 95.31 411 THR A N 1
ATOM 3038 C CA . THR A 1 411 ? 18.847 11.160 -8.765 1.00 95.31 411 THR A CA 1
ATOM 3039 C C . THR A 1 411 ? 20.312 10.995 -9.210 1.00 95.31 411 THR A C 1
ATOM 3041 O O . THR A 1 411 ? 20.953 9.989 -8.907 1.00 95.31 411 THR A O 1
ATOM 3044 N N . GLY A 1 412 ? 20.858 11.960 -9.958 1.00 93.06 412 GLY A N 1
ATOM 3045 C CA . GLY A 1 412 ? 22.154 11.859 -10.628 1.00 93.06 412 GLY A CA 1
ATOM 3046 C C . GLY A 1 412 ? 22.034 11.257 -12.039 1.00 93.06 412 GLY A C 1
ATOM 3047 O O . GLY A 1 412 ? 21.097 11.609 -12.763 1.00 93.06 412 GLY A O 1
ATOM 3048 N N . PRO A 1 413 ? 22.959 10.373 -12.473 1.00 92.94 413 PRO A N 1
ATOM 3049 C CA . PRO A 1 413 ? 22.992 9.843 -13.839 1.00 92.94 413 PRO A CA 1
ATOM 3050 C C . PRO A 1 413 ? 21.668 9.227 -14.322 1.00 92.94 413 PRO A C 1
ATOM 3052 O O . PRO A 1 413 ? 21.145 8.280 -13.736 1.00 92.94 413 PRO A O 1
ATOM 3055 N N . GLN A 1 414 ? 21.161 9.726 -15.457 1.00 94.38 414 GLN A N 1
ATOM 3056 C CA . GLN A 1 414 ? 19.841 9.374 -15.997 1.00 94.38 414 GLN A CA 1
ATOM 3057 C C . GLN A 1 414 ? 19.849 8.247 -17.056 1.00 94.38 414 GLN A C 1
ATOM 3059 O O . GLN A 1 414 ? 18.864 8.064 -17.775 1.00 94.38 414 GLN A O 1
ATOM 3064 N N . GLY A 1 415 ? 20.913 7.445 -17.150 1.00 92.50 415 GLY A N 1
ATOM 3065 C CA . GLY A 1 415 ? 20.998 6.319 -18.097 1.00 92.50 415 GLY A CA 1
ATOM 3066 C C . GLY A 1 415 ? 19.910 5.255 -17.878 1.00 92.50 415 GLY A C 1
ATOM 3067 O O . GLY A 1 415 ? 19.521 4.997 -16.739 1.00 92.50 415 GLY A O 1
ATOM 3068 N N . SER A 1 416 ? 19.418 4.626 -18.954 1.00 91.38 416 SER A N 1
ATOM 3069 C CA . SER A 1 416 ? 18.329 3.632 -18.905 1.00 91.38 416 SER A CA 1
ATOM 3070 C C . SER A 1 416 ? 18.730 2.275 -18.307 1.00 91.38 416 SER A C 1
ATOM 3072 O O . SER A 1 416 ? 17.860 1.507 -17.904 1.00 91.38 416 SER A O 1
ATOM 3074 N N . GLY A 1 417 ? 20.028 1.973 -18.234 1.00 90.62 417 GLY A N 1
ATOM 3075 C CA . GLY A 1 417 ? 20.552 0.772 -17.569 1.00 90.62 417 GLY A CA 1
ATOM 3076 C C . GLY A 1 417 ? 20.816 0.949 -16.068 1.00 90.62 417 GLY A C 1
ATOM 3077 O O . GLY A 1 417 ? 21.138 -0.010 -15.376 1.00 90.62 417 GLY A O 1
ATOM 3078 N N . ILE A 1 418 ? 20.698 2.172 -15.538 1.00 91.81 418 ILE A N 1
ATOM 3079 C CA . ILE A 1 418 ? 21.122 2.506 -14.172 1.00 91.81 418 ILE A CA 1
ATOM 3080 C C . ILE A 1 418 ? 19.957 2.291 -13.202 1.00 91.81 418 ILE A C 1
ATOM 3082 O O . ILE A 1 418 ? 19.354 3.249 -12.717 1.00 91.81 418 ILE A O 1
ATOM 3086 N N . LEU A 1 419 ? 19.630 1.031 -12.906 1.00 90.81 419 LEU A N 1
ATOM 3087 C CA . LEU A 1 419 ? 18.486 0.671 -12.054 1.00 90.81 419 LEU A CA 1
ATOM 3088 C C . LEU A 1 419 ? 18.513 1.364 -10.678 1.00 90.81 419 LEU A C 1
ATOM 3090 O O . LEU A 1 419 ? 17.474 1.801 -10.189 1.00 90.81 419 LEU A O 1
ATOM 3094 N N . ARG A 1 420 ? 19.706 1.570 -10.099 1.00 90.50 420 ARG A N 1
ATOM 3095 C CA . ARG A 1 420 ? 19.896 2.288 -8.822 1.00 90.50 420 ARG A CA 1
ATOM 3096 C C . ARG A 1 420 ? 19.208 3.657 -8.791 1.00 90.50 420 ARG A C 1
ATOM 3098 O O . ARG A 1 420 ? 18.733 4.066 -7.743 1.00 90.50 420 ARG A O 1
ATOM 3105 N N . SER A 1 421 ? 19.124 4.351 -9.926 1.00 91.69 421 SER A N 1
ATOM 3106 C CA . SER A 1 421 ? 18.449 5.653 -10.000 1.00 91.69 421 SER A CA 1
ATOM 3107 C C . SER A 1 421 ? 16.952 5.583 -9.677 1.00 91.69 421 SER A C 1
ATOM 3109 O O . SER A 1 421 ? 16.431 6.537 -9.122 1.00 91.69 421 SER A O 1
ATOM 3111 N N . LEU A 1 422 ? 16.266 4.472 -9.978 1.00 91.19 422 LEU A N 1
ATOM 3112 C CA . LEU A 1 422 ? 14.870 4.267 -9.572 1.00 91.19 422 LEU A CA 1
ATOM 3113 C C . LEU A 1 422 ? 14.763 3.944 -8.083 1.00 91.19 422 LEU A C 1
ATOM 3115 O O . LEU A 1 422 ? 13.875 4.458 -7.427 1.00 91.19 422 LEU A O 1
ATOM 3119 N N . SER A 1 423 ? 15.701 3.167 -7.535 1.00 89.94 423 SER A N 1
ATOM 3120 C CA . SER A 1 423 ? 15.736 2.871 -6.094 1.00 89.94 423 SER A CA 1
ATOM 3121 C C . SER A 1 423 ? 15.968 4.111 -5.223 1.00 89.94 423 SER A C 1
ATOM 3123 O O . SER A 1 423 ? 15.626 4.087 -4.047 1.00 89.94 423 SER A O 1
ATOM 3125 N N . LEU A 1 424 ? 16.594 5.159 -5.766 1.00 91.62 424 LEU A N 1
ATOM 3126 C CA . LEU A 1 424 ? 16.798 6.434 -5.073 1.00 91.62 424 LEU A CA 1
ATOM 3127 C C . LEU A 1 424 ? 15.639 7.416 -5.287 1.00 91.62 424 LEU A C 1
ATOM 3129 O O . LEU A 1 424 ? 15.576 8.429 -4.597 1.00 91.62 424 LEU A O 1
ATOM 3133 N N . ALA A 1 425 ? 14.778 7.171 -6.274 1.00 94.12 425 ALA A N 1
ATOM 3134 C CA . ALA A 1 425 ? 13.726 8.093 -6.667 1.00 94.12 425 ALA A CA 1
ATOM 3135 C C . ALA A 1 425 ? 12.450 7.846 -5.869 1.00 94.12 425 ALA A C 1
ATOM 3137 O O . ALA A 1 425 ? 12.044 6.706 -5.695 1.00 94.12 425 ALA A O 1
ATOM 3138 N N . ASN A 1 426 ? 11.768 8.923 -5.489 1.00 93.19 426 ASN A N 1
ATOM 3139 C CA . ASN A 1 426 ? 10.393 8.873 -4.981 1.00 93.19 426 ASN A CA 1
ATOM 3140 C C . ASN A 1 426 ? 9.389 9.488 -5.980 1.00 93.19 426 ASN A C 1
ATOM 3142 O O . ASN A 1 426 ? 8.180 9.510 -5.732 1.00 93.19 426 ASN A O 1
ATOM 3146 N N . CYS A 1 427 ? 9.883 10.006 -7.112 1.00 95.88 427 CYS A N 1
ATOM 3147 C CA . CYS A 1 427 ? 9.067 10.571 -8.176 1.00 95.88 427 CYS A CA 1
ATOM 3148 C C . CYS A 1 427 ? 9.723 10.458 -9.564 1.00 95.88 427 CYS A C 1
ATOM 3150 O O . CYS A 1 427 ? 10.932 10.242 -9.709 1.00 95.88 427 CYS A O 1
ATOM 3152 N N . LEU A 1 428 ? 8.911 10.673 -10.600 1.00 97.44 428 LEU A N 1
ATOM 3153 C CA . LEU A 1 428 ? 9.356 10.928 -11.967 1.00 97.44 428 LEU A CA 1
ATOM 3154 C C . LEU A 1 428 ? 9.099 12.397 -12.318 1.00 97.44 428 LEU A C 1
ATOM 3156 O O . LEU A 1 428 ? 7.966 12.860 -12.244 1.00 97.44 428 LEU A O 1
ATOM 3160 N N . ILE A 1 429 ? 10.134 13.117 -12.732 1.00 97.69 429 ILE A N 1
ATOM 3161 C CA . ILE A 1 429 ? 10.051 14.479 -13.261 1.00 97.69 429 ILE A CA 1
ATOM 3162 C C . ILE A 1 429 ? 9.573 14.386 -14.710 1.00 97.69 429 ILE A C 1
ATOM 3164 O O . ILE A 1 429 ? 10.268 13.819 -15.555 1.00 97.69 429 ILE A O 1
ATOM 3168 N N . ASP A 1 430 ? 8.390 14.922 -14.981 1.00 97.06 430 ASP A N 1
ATOM 3169 C CA . ASP A 1 430 ? 7.708 14.859 -16.270 1.00 97.06 430 ASP A CA 1
ATOM 3170 C C . ASP A 1 430 ? 8.066 16.080 -17.126 1.00 97.06 430 ASP A C 1
ATOM 3172 O O . ASP A 1 430 ? 7.658 17.207 -16.838 1.00 97.06 430 ASP A O 1
ATOM 3176 N N . ILE A 1 431 ? 8.864 15.853 -18.171 1.00 96.12 431 ILE A N 1
ATOM 3177 C CA . ILE A 1 431 ? 9.377 16.895 -19.061 1.00 96.12 431 ILE A CA 1
ATOM 3178 C C . ILE A 1 431 ? 8.718 16.761 -20.447 1.00 96.12 431 ILE A C 1
ATOM 3180 O O . ILE A 1 431 ? 8.996 15.786 -21.161 1.00 96.12 431 ILE A O 1
ATOM 3184 N N . PRO A 1 432 ? 7.902 17.745 -20.877 1.00 92.88 432 PRO A N 1
ATOM 3185 C CA . PRO A 1 432 ? 7.181 17.718 -22.152 1.00 92.88 432 PRO A CA 1
ATOM 3186 C C . PRO A 1 432 ? 8.066 17.608 -23.403 1.00 92.88 432 PRO A C 1
ATOM 3188 O O . PRO A 1 432 ? 9.220 18.036 -23.420 1.00 92.88 432 PRO A O 1
ATOM 3191 N N . GLU A 1 433 ? 7.499 17.091 -24.496 1.00 88.81 433 GLU A N 1
ATOM 3192 C CA . GLU A 1 433 ? 8.189 16.838 -25.775 1.00 88.81 433 GLU A CA 1
ATOM 3193 C C . GLU A 1 433 ? 8.973 18.029 -26.365 1.00 88.81 433 GLU A C 1
ATOM 3195 O O . GLU A 1 433 ? 10.124 17.803 -26.767 1.00 88.81 433 GLU A O 1
ATOM 3200 N N . PRO A 1 434 ? 8.441 19.273 -26.408 1.00 87.62 434 PRO A N 1
ATOM 3201 C CA . PRO A 1 434 ? 9.077 20.375 -27.140 1.00 87.62 434 PRO A CA 1
ATOM 3202 C C . PRO A 1 434 ? 10.402 20.856 -26.541 1.00 87.62 434 PRO A C 1
ATOM 3204 O O . PRO A 1 434 ? 11.213 21.451 -27.246 1.00 87.62 434 PRO A O 1
ATOM 3207 N N . LEU A 1 435 ? 10.631 20.613 -25.249 1.00 87.56 435 LEU A N 1
ATOM 3208 C CA . LEU A 1 435 ? 11.785 21.156 -24.535 1.00 87.56 435 LEU A CA 1
ATOM 3209 C C . LEU A 1 435 ? 13.078 20.409 -24.899 1.00 87.56 435 LEU A C 1
ATOM 3211 O O . LEU A 1 435 ? 13.080 19.190 -25.047 1.00 87.56 435 LEU A O 1
ATOM 3215 N N . ALA A 1 436 ? 14.195 21.124 -25.017 1.00 89.62 436 ALA A N 1
ATOM 3216 C CA . ALA A 1 436 ? 15.530 20.523 -25.151 1.00 89.62 436 ALA A CA 1
ATOM 3217 C C . ALA A 1 436 ? 16.273 20.469 -23.804 1.00 89.62 436 ALA A C 1
ATOM 3219 O O . ALA A 1 436 ? 17.080 19.574 -23.557 1.00 89.62 436 ALA A O 1
ATOM 3220 N N . SER A 1 437 ? 15.960 21.398 -22.903 1.00 93.06 437 SER A N 1
ATOM 3221 C CA . SER A 1 437 ? 16.414 21.395 -21.518 1.00 93.06 437 SER A CA 1
ATOM 3222 C C . SER A 1 437 ? 15.363 22.015 -20.602 1.00 93.06 437 SER A C 1
ATOM 3224 O O . SER A 1 437 ? 14.430 22.676 -21.064 1.00 93.06 437 SER A O 1
ATOM 3226 N N . VAL A 1 438 ? 15.521 21.782 -19.303 1.00 95.44 438 VAL A N 1
ATOM 3227 C CA . VAL A 1 438 ? 14.821 22.498 -18.236 1.00 95.44 438 VAL A CA 1
ATOM 3228 C C . VAL A 1 438 ? 15.876 23.067 -17.297 1.00 95.44 438 VAL A C 1
ATOM 3230 O O . VAL A 1 438 ? 16.763 22.336 -16.850 1.00 95.44 438 VAL A O 1
ATOM 3233 N N . GLU A 1 439 ? 15.798 24.369 -17.033 1.00 97.06 439 GLU A N 1
ATOM 3234 C CA . GLU A 1 439 ? 16.769 25.080 -16.201 1.00 97.06 439 GLU A CA 1
ATOM 3235 C C . GLU A 1 439 ? 16.383 25.024 -14.711 1.00 97.06 439 GLU A C 1
ATOM 3237 O O . GLU A 1 439 ? 15.186 24.962 -14.390 1.00 97.06 439 GLU A O 1
ATOM 3242 N N . PRO A 1 440 ? 17.361 25.077 -13.786 1.00 97.44 440 PRO A N 1
ATOM 3243 C CA . PRO A 1 440 ? 17.092 25.218 -12.360 1.00 97.44 440 PRO A CA 1
ATOM 3244 C C . PRO A 1 440 ? 16.176 26.409 -12.068 1.00 97.44 440 PRO A C 1
ATOM 3246 O O . PRO A 1 440 ? 16.246 27.448 -12.719 1.00 97.44 440 PRO A O 1
ATOM 3249 N N . GLY A 1 441 ? 15.315 26.260 -11.070 1.00 96.81 441 GLY A N 1
ATOM 3250 C CA . GLY A 1 441 ? 14.305 27.245 -10.707 1.00 96.81 441 GLY A CA 1
ATOM 3251 C C . GLY A 1 441 ? 13.013 27.146 -11.517 1.00 96.81 441 GLY A C 1
ATOM 3252 O O . GLY A 1 441 ? 12.045 27.791 -11.130 1.00 96.81 441 GLY A O 1
ATOM 3253 N N . THR A 1 442 ? 12.951 26.337 -12.579 1.00 97.25 442 THR A N 1
ATOM 3254 C CA . THR A 1 442 ? 11.707 26.106 -13.332 1.00 97.25 442 THR A CA 1
ATOM 3255 C C . THR A 1 442 ? 10.752 25.222 -12.534 1.00 97.25 442 THR A C 1
ATOM 3257 O O . THR A 1 442 ? 11.169 24.210 -11.966 1.00 97.25 442 THR A O 1
ATOM 3260 N N . ASP A 1 443 ? 9.467 25.568 -12.526 1.00 97.81 443 ASP A N 1
ATOM 3261 C CA . ASP A 1 443 ? 8.435 24.712 -11.948 1.00 97.81 443 ASP A CA 1
ATOM 3262 C C . ASP A 1 443 ? 8.106 23.570 -12.920 1.00 97.81 443 ASP A C 1
ATOM 3264 O O . ASP A 1 443 ? 7.788 23.785 -14.092 1.00 97.81 443 ASP A O 1
ATOM 3268 N N . VAL A 1 444 ? 8.214 22.335 -12.434 1.00 97.44 444 VAL A N 1
ATOM 3269 C CA . VAL A 1 444 ? 8.007 21.108 -13.210 1.00 97.44 444 VAL A CA 1
ATOM 3270 C C . VAL A 1 444 ? 6.917 20.251 -12.584 1.00 97.44 444 VAL A C 1
ATOM 3272 O O . VAL A 1 444 ? 6.678 20.294 -11.378 1.00 97.44 444 VAL A O 1
ATOM 3275 N N . THR A 1 445 ? 6.262 19.434 -13.407 1.00 97.69 445 THR A N 1
ATOM 3276 C CA . THR A 1 445 ? 5.343 18.408 -12.906 1.00 97.69 445 THR A CA 1
ATOM 3277 C C . THR A 1 445 ? 6.136 17.183 -12.464 1.00 97.69 445 THR A C 1
ATOM 3279 O O . THR A 1 445 ? 6.993 16.689 -13.196 1.00 97.69 445 THR A O 1
ATOM 3282 N N . VAL A 1 446 ? 5.820 16.658 -11.284 1.00 97.25 446 VAL A N 1
ATOM 3283 C CA . VAL A 1 446 ? 6.356 15.392 -10.779 1.00 97.25 446 VAL A CA 1
ATOM 3284 C C . VAL A 1 446 ? 5.233 14.373 -10.609 1.00 97.25 446 VAL A C 1
ATOM 3286 O O . VAL A 1 446 ? 4.165 14.683 -10.084 1.00 97.25 446 VAL A O 1
ATOM 3289 N N . VAL A 1 447 ? 5.467 13.144 -11.062 1.00 96.56 447 VAL A N 1
ATOM 3290 C CA . VAL A 1 447 ? 4.608 11.979 -10.828 1.00 96.56 447 VAL A CA 1
ATOM 3291 C C . VAL A 1 447 ? 5.130 11.262 -9.590 1.00 96.56 447 VAL A C 1
ATOM 3293 O O . VAL A 1 447 ? 6.259 10.778 -9.595 1.00 96.56 447 VAL A O 1
ATOM 3296 N N . LEU A 1 448 ? 4.334 11.195 -8.527 1.00 93.81 448 LEU A N 1
ATOM 3297 C CA . LEU A 1 448 ? 4.762 10.615 -7.253 1.00 93.81 448 LEU A CA 1
ATOM 3298 C C . LEU A 1 448 ? 4.680 9.084 -7.326 1.00 93.81 448 LEU A C 1
ATOM 3300 O O . LEU A 1 448 ? 3.581 8.525 -7.369 1.00 93.81 448 LEU A O 1
ATOM 3304 N N . THR A 1 449 ? 5.829 8.408 -7.381 1.00 88.12 449 THR A N 1
ATOM 3305 C CA . THR A 1 449 ? 5.910 6.938 -7.495 1.00 88.12 449 THR A CA 1
ATOM 3306 C C . THR A 1 449 ? 5.854 6.263 -6.134 1.00 88.12 449 THR A C 1
ATOM 3308 O O . THR A 1 449 ? 5.239 5.204 -6.015 1.00 88.12 449 THR A O 1
ATOM 3311 N N . ASP A 1 450 ? 6.354 6.952 -5.110 1.00 75.19 450 ASP A N 1
ATOM 3312 C CA . ASP A 1 450 ? 6.096 6.641 -3.713 1.00 75.19 450 ASP A CA 1
ATOM 3313 C C . ASP A 1 450 ? 5.173 7.713 -3.130 1.00 75.19 450 ASP A C 1
ATOM 3315 O O . ASP A 1 450 ? 5.407 8.916 -3.263 1.00 75.19 450 ASP A O 1
ATOM 3319 N N . LEU A 1 451 ? 4.098 7.286 -2.467 1.00 50.47 451 LEU A N 1
ATOM 3320 C CA . LEU A 1 451 ? 3.465 8.141 -1.470 1.00 50.47 451 LEU A CA 1
ATOM 3321 C C . LEU A 1 451 ? 4.329 7.976 -0.223 1.00 50.47 451 LEU A C 1
ATOM 3323 O O . LEU A 1 451 ? 4.368 6.863 0.293 1.00 50.47 451 LEU A O 1
ATOM 3327 N N . PRO A 1 452 ? 5.079 8.999 0.215 1.00 40.97 452 PRO A N 1
ATOM 3328 C CA . PRO A 1 452 ? 6.089 8.789 1.233 1.00 40.97 452 PRO A CA 1
ATOM 3329 C C . PRO A 1 452 ? 5.429 8.352 2.542 1.00 40.97 452 PRO A C 1
ATOM 3331 O O . PRO A 1 452 ? 4.824 9.156 3.251 1.00 40.97 452 PRO A O 1
ATOM 3334 N N . GLU A 1 453 ? 5.604 7.079 2.886 1.00 47.19 453 GLU A N 1
ATOM 3335 C CA . GLU A 1 453 ? 5.885 6.733 4.270 1.00 47.19 453 GLU A CA 1
ATOM 3336 C C . GLU A 1 453 ? 7.206 7.412 4.649 1.00 47.19 453 GLU A C 1
ATOM 3338 O O . GLU A 1 453 ? 8.073 7.648 3.801 1.00 47.19 453 GLU A O 1
ATOM 3343 N N . LYS A 1 454 ? 7.334 7.817 5.917 1.00 48.91 454 LYS A N 1
ATOM 3344 C CA . LYS A 1 454 ? 8.518 8.538 6.408 1.00 48.91 454 LYS A CA 1
ATOM 3345 C C . LYS A 1 454 ? 9.788 7.794 5.950 1.00 48.91 454 LYS A C 1
ATOM 3347 O O . LYS A 1 454 ? 9.823 6.573 6.078 1.00 48.91 454 LYS A O 1
ATOM 3352 N N . PRO A 1 455 ? 10.827 8.481 5.444 1.00 58.16 455 PRO A N 1
ATOM 3353 C CA . PRO A 1 455 ? 12.033 7.806 4.975 1.00 58.16 455 PRO A CA 1
ATOM 3354 C C . PRO A 1 455 ? 12.611 6.915 6.080 1.00 58.16 455 PRO A C 1
ATOM 3356 O O . PRO A 1 455 ? 12.675 7.318 7.248 1.00 58.16 455 PRO A O 1
ATOM 3359 N N . ALA A 1 456 ? 13.005 5.694 5.713 1.00 67.06 456 ALA A N 1
ATOM 3360 C CA . ALA A 1 456 ? 13.650 4.778 6.639 1.00 67.06 456 ALA A CA 1
ATOM 3361 C C . ALA A 1 456 ? 15.015 5.342 7.051 1.00 67.06 456 ALA A C 1
ATOM 3363 O O . ALA A 1 456 ? 15.811 5.760 6.213 1.00 67.06 456 ALA A O 1
ATOM 3364 N N . THR A 1 457 ? 15.280 5.358 8.351 1.00 81.31 457 THR A N 1
ATOM 3365 C CA . THR A 1 457 ? 16.565 5.786 8.914 1.00 81.31 457 THR A CA 1
ATOM 3366 C C . THR A 1 457 ? 17.110 4.672 9.791 1.00 81.31 457 THR A C 1
ATOM 3368 O O . THR A 1 457 ? 16.322 3.893 10.332 1.00 81.31 457 THR A O 1
ATOM 3371 N N . ASP A 1 458 ? 18.430 4.606 9.961 1.00 88.12 458 ASP A N 1
ATOM 3372 C CA . ASP A 1 458 ? 19.024 3.756 10.995 1.00 88.12 458 ASP A CA 1
ATOM 3373 C C . ASP A 1 458 ? 18.583 4.258 12.372 1.00 88.12 458 ASP A C 1
ATOM 3375 O O . ASP A 1 458 ? 18.562 5.469 12.628 1.00 88.12 458 ASP A O 1
ATOM 3379 N N . ARG A 1 459 ? 18.120 3.340 13.215 1.00 91.75 459 ARG A N 1
ATOM 3380 C CA . ARG A 1 459 ? 17.513 3.648 14.508 1.00 91.75 459 ARG A CA 1
ATOM 3381 C C . ARG A 1 459 ? 17.939 2.633 15.536 1.00 91.75 459 ARG A C 1
ATOM 3383 O O . ARG A 1 459 ? 17.941 1.430 15.274 1.00 91.75 459 ARG A O 1
ATOM 3390 N N . ARG A 1 460 ? 18.222 3.128 16.735 1.00 96.25 460 ARG A N 1
ATOM 3391 C CA . ARG A 1 460 ? 18.615 2.301 17.870 1.00 96.25 460 ARG A CA 1
ATOM 3392 C C . ARG A 1 460 ? 17.893 2.746 19.125 1.00 96.25 460 ARG A C 1
ATOM 3394 O O . ARG A 1 460 ? 17.684 3.939 19.318 1.00 96.25 460 ARG A O 1
ATOM 3401 N N . ALA A 1 461 ? 17.543 1.795 19.977 1.00 97.25 461 ALA A N 1
ATOM 3402 C CA . ALA A 1 461 ? 16.983 2.050 21.293 1.00 97.25 461 ALA A CA 1
ATOM 3403 C C . ALA A 1 461 ? 17.638 1.127 22.319 1.00 97.25 461 ALA A C 1
ATOM 3405 O O . ALA A 1 461 ? 17.864 -0.053 22.044 1.00 97.25 461 ALA A O 1
ATOM 3406 N N . THR A 1 462 ? 17.906 1.669 23.500 1.00 98.00 462 THR A N 1
ATOM 3407 C CA . THR A 1 462 ? 18.374 0.922 24.662 1.00 98.00 462 THR A CA 1
ATOM 3408 C C . THR A 1 462 ? 17.404 1.154 25.808 1.00 98.00 462 THR A C 1
ATOM 3410 O O . THR A 1 462 ? 17.095 2.300 26.147 1.00 98.00 462 THR A O 1
ATOM 3413 N N . ALA A 1 463 ? 16.928 0.070 26.410 1.00 98.38 463 ALA A N 1
ATOM 3414 C CA . ALA A 1 463 ? 16.084 0.083 27.595 1.00 98.38 463 ALA A CA 1
ATOM 3415 C C . ALA A 1 463 ? 16.776 -0.660 28.739 1.00 98.38 463 ALA A C 1
ATOM 3417 O O . ALA A 1 463 ? 17.580 -1.564 28.508 1.00 98.38 463 ALA A O 1
ATOM 3418 N N . ARG A 1 464 ? 16.448 -0.281 29.972 1.00 98.19 464 ARG A N 1
ATOM 3419 C CA . ARG A 1 464 ? 16.920 -0.943 31.189 1.00 98.19 464 ARG A CA 1
ATOM 3420 C C . ARG A 1 464 ? 15.761 -1.310 32.092 1.00 98.19 464 ARG A C 1
ATOM 3422 O O . ARG A 1 464 ? 14.704 -0.701 31.997 1.00 98.19 464 ARG A O 1
ATOM 3429 N N . GLY A 1 465 ? 15.989 -2.284 32.958 1.00 97.88 465 GLY A N 1
ATOM 3430 C CA . GLY A 1 465 ? 15.131 -2.655 34.077 1.00 97.88 465 GLY A CA 1
ATOM 3431 C C . GLY A 1 465 ? 15.934 -3.456 35.092 1.00 97.88 465 GLY A C 1
ATOM 3432 O O . GLY A 1 465 ? 17.080 -3.825 34.830 1.00 97.88 465 GLY A O 1
ATOM 3433 N N . LYS A 1 466 ? 15.350 -3.730 36.254 1.00 98.00 466 LYS A N 1
ATOM 3434 C CA . LYS A 1 466 ? 16.032 -4.463 37.321 1.00 98.00 466 LYS A CA 1
ATOM 3435 C C . LYS A 1 466 ? 15.097 -5.445 37.996 1.00 98.00 466 LYS A C 1
ATOM 3437 O O . LYS A 1 466 ? 13.980 -5.087 38.351 1.00 98.00 466 LYS A O 1
ATOM 3442 N N . LEU A 1 467 ? 15.550 -6.677 38.205 1.00 98.00 467 LEU A N 1
ATOM 3443 C CA . LEU A 1 467 ? 14.855 -7.620 39.074 1.00 98.00 467 LEU A CA 1
ATOM 3444 C C . LEU A 1 467 ? 15.519 -7.622 40.451 1.00 98.00 467 LEU A C 1
ATOM 3446 O O . LEU A 1 467 ? 16.602 -8.179 40.615 1.00 98.00 467 LEU A O 1
ATOM 3450 N N . MET A 1 468 ? 14.863 -7.013 41.434 1.00 97.44 468 MET A N 1
ATOM 3451 C CA . MET A 1 468 ? 15.292 -7.010 42.833 1.00 97.44 468 MET A CA 1
ATOM 3452 C C . MET A 1 468 ? 15.139 -8.406 43.438 1.00 97.44 468 MET A C 1
ATOM 3454 O O . MET A 1 468 ? 14.062 -8.999 43.335 1.00 97.44 468 MET A O 1
ATOM 3458 N N . LEU A 1 469 ? 16.193 -8.912 44.085 1.00 95.50 469 LEU A N 1
ATOM 3459 C CA . LEU A 1 469 ? 16.259 -10.257 44.673 1.00 95.50 469 LEU A CA 1
ATOM 3460 C C . LEU A 1 469 ? 16.997 -10.223 46.018 1.00 95.50 469 LEU A C 1
ATOM 3462 O O . LEU A 1 469 ? 17.824 -9.342 46.256 1.00 95.50 469 LEU A O 1
ATOM 3466 N N . SER A 1 470 ? 16.754 -11.205 46.889 1.00 95.00 470 SER A N 1
ATOM 3467 C CA . SER A 1 470 ? 17.583 -11.389 48.084 1.00 95.00 470 SER A CA 1
ATOM 3468 C C . SER A 1 470 ? 18.996 -11.875 47.737 1.00 95.00 470 SER A C 1
ATOM 3470 O O . SER A 1 470 ? 19.246 -12.491 46.695 1.00 95.00 470 SER A O 1
ATOM 3472 N N . ARG A 1 471 ? 19.942 -11.630 48.652 1.00 93.12 471 ARG A N 1
ATOM 3473 C CA . ARG A 1 471 ? 21.338 -12.068 48.515 1.00 93.12 471 ARG A CA 1
ATOM 3474 C C . ARG A 1 471 ? 21.467 -13.588 48.368 1.00 93.12 471 ARG A C 1
ATOM 3476 O O . ARG A 1 471 ? 22.272 -14.047 47.565 1.00 93.12 471 ARG A O 1
ATOM 3483 N N . GLU A 1 472 ? 20.656 -14.349 49.100 1.00 92.44 472 GLU A N 1
ATOM 3484 C CA . GLU A 1 472 ? 20.630 -15.815 49.027 1.00 92.44 472 GLU A CA 1
ATOM 3485 C C . GLU A 1 472 ? 20.224 -16.296 47.626 1.00 92.44 472 GLU A C 1
ATOM 3487 O O . GLU A 1 472 ? 20.912 -17.119 47.017 1.00 92.44 472 GLU A O 1
ATOM 3492 N N . THR A 1 473 ? 19.172 -15.706 47.051 1.00 93.38 473 THR A N 1
ATOM 3493 C CA . THR A 1 473 ? 18.743 -16.008 45.679 1.00 93.38 473 THR A CA 1
ATOM 3494 C C . THR A 1 473 ? 19.822 -15.651 44.654 1.00 93.38 473 THR A C 1
ATOM 3496 O O . THR A 1 473 ? 20.076 -16.424 43.729 1.00 93.38 473 THR A O 1
ATOM 3499 N N . LEU A 1 474 ? 20.513 -14.518 44.816 1.00 93.44 474 LEU A N 1
ATOM 3500 C CA . LEU A 1 474 ? 21.620 -14.136 43.930 1.00 93.44 474 LEU A CA 1
ATOM 3501 C C . LEU A 1 474 ? 22.788 -15.129 43.988 1.00 93.44 474 LEU A C 1
ATOM 3503 O O . LEU A 1 474 ? 23.396 -15.424 42.959 1.00 93.44 474 LEU A O 1
ATOM 3507 N N . GLU A 1 475 ? 23.096 -15.677 45.164 1.00 91.75 475 GLU A N 1
ATOM 3508 C CA . GLU A 1 475 ? 24.119 -16.715 45.327 1.00 91.75 475 GLU A CA 1
ATOM 3509 C C . GLU A 1 475 ? 23.700 -18.045 44.675 1.00 91.75 475 GLU A C 1
ATOM 3511 O O . GLU A 1 475 ? 24.532 -18.727 44.063 1.00 91.75 475 GLU A O 1
ATOM 3516 N N . LEU A 1 476 ? 22.410 -18.394 44.711 1.00 92.25 476 LEU A N 1
ATOM 3517 C CA . LEU A 1 476 ? 21.871 -19.542 43.972 1.00 92.25 476 LEU A CA 1
ATOM 3518 C C . LEU A 1 476 ? 22.012 -19.368 42.457 1.00 92.25 476 LEU A C 1
ATOM 3520 O O . LEU A 1 476 ? 22.473 -20.292 41.782 1.00 92.25 476 LEU A O 1
ATOM 3524 N N . VAL A 1 477 ? 21.681 -18.184 41.931 1.00 92.81 477 VAL A N 1
ATOM 3525 C CA . VAL A 1 477 ? 21.857 -17.860 40.506 1.00 92.81 477 VAL A CA 1
ATOM 3526 C C . VAL A 1 477 ? 23.336 -17.904 40.122 1.00 92.81 477 VAL A C 1
ATOM 3528 O O . VAL A 1 477 ? 23.695 -18.573 39.156 1.00 92.81 477 VAL A O 1
ATOM 3531 N N . ARG A 1 478 ? 24.217 -17.271 40.911 1.00 91.62 478 ARG A N 1
ATOM 3532 C CA . ARG A 1 478 ? 25.668 -17.237 40.657 1.00 91.62 478 ARG A CA 1
ATOM 3533 C C . ARG A 1 478 ? 26.307 -18.626 40.690 1.00 91.62 478 ARG A C 1
ATOM 3535 O O . ARG A 1 478 ? 27.232 -18.886 39.930 1.00 91.62 478 ARG A O 1
ATOM 3542 N N . SER A 1 479 ? 25.827 -19.508 41.565 1.00 91.12 479 SER A N 1
ATOM 3543 C CA . SER A 1 479 ? 26.323 -20.886 41.669 1.00 91.12 479 SER A CA 1
ATOM 3544 C C . SER A 1 479 ? 25.692 -21.854 40.661 1.00 91.12 479 SER A C 1
ATOM 3546 O O . SER A 1 479 ? 26.080 -23.018 40.636 1.00 91.12 479 SER A O 1
ATOM 3548 N N . GLY A 1 480 ? 24.727 -21.408 39.845 1.00 87.75 480 GLY A N 1
ATOM 3549 C CA . GLY A 1 480 ? 24.042 -22.254 38.862 1.00 87.75 480 GLY A CA 1
ATOM 3550 C C . GLY A 1 480 ? 23.157 -23.342 39.482 1.00 87.75 480 GLY A C 1
ATOM 3551 O O . GLY A 1 480 ? 22.795 -24.299 38.808 1.00 87.75 480 GLY A O 1
ATOM 3552 N N . ARG A 1 481 ? 22.803 -23.216 40.767 1.00 87.38 481 ARG A N 1
ATOM 3553 C CA . ARG A 1 481 ? 22.040 -24.224 41.529 1.00 87.38 481 ARG A CA 1
ATOM 3554 C C . ARG A 1 481 ? 20.543 -23.927 41.584 1.00 87.38 481 ARG A C 1
ATOM 3556 O O . ARG A 1 481 ? 19.859 -24.353 42.512 1.00 87.38 481 ARG A O 1
ATOM 3563 N N . THR A 1 482 ? 20.021 -23.162 40.627 1.00 88.50 482 THR A N 1
ATOM 3564 C CA . THR A 1 482 ? 18.587 -22.862 40.617 1.00 88.50 482 THR A CA 1
ATOM 3565 C C . THR A 1 482 ? 17.779 -24.101 40.194 1.00 88.50 482 THR A C 1
ATOM 3567 O O . THR A 1 482 ? 18.232 -24.854 39.327 1.00 88.50 482 THR A O 1
ATOM 3570 N N . PRO A 1 483 ? 16.567 -24.325 40.741 1.00 81.25 483 PRO A N 1
ATOM 3571 C CA . PRO A 1 483 ? 15.774 -25.523 40.436 1.00 81.25 483 PRO A CA 1
ATOM 3572 C C . PRO A 1 483 ? 15.363 -25.662 38.963 1.00 81.25 483 PRO A C 1
ATOM 3574 O O . PRO A 1 483 ? 15.099 -26.767 38.498 1.00 81.25 483 PRO A O 1
ATOM 3577 N N . LYS A 1 484 ? 15.277 -24.540 38.238 1.00 84.81 484 LYS A N 1
ATOM 3578 C CA . LYS A 1 484 ? 14.794 -24.465 36.851 1.00 84.81 484 LYS A CA 1
ATOM 3579 C C . LYS A 1 484 ? 15.924 -24.288 35.821 1.00 84.81 484 LYS A C 1
ATOM 3581 O O . LYS A 1 484 ? 15.642 -23.996 34.662 1.00 84.81 484 LYS A O 1
ATOM 3586 N N . GLY A 1 485 ? 17.186 -24.488 36.215 1.00 89.12 485 GLY A N 1
ATOM 3587 C CA . GLY A 1 485 ? 18.343 -24.467 35.312 1.00 89.12 485 GLY A CA 1
ATOM 3588 C C . GLY A 1 485 ? 18.992 -23.088 35.142 1.00 89.12 485 GLY A C 1
ATOM 3589 O O . GLY A 1 485 ? 19.081 -22.308 36.091 1.00 89.12 485 GLY A O 1
ATOM 3590 N N . ASP A 1 486 ? 19.500 -22.794 33.943 1.00 92.62 486 ASP A N 1
ATOM 3591 C CA . ASP A 1 486 ? 20.169 -21.519 33.656 1.00 92.62 486 ASP A CA 1
ATOM 3592 C C . ASP A 1 486 ? 19.146 -20.403 33.405 1.00 92.62 486 ASP A C 1
ATOM 3594 O O . ASP A 1 486 ? 18.635 -20.209 32.297 1.00 92.62 486 ASP A O 1
ATOM 3598 N N . VAL A 1 487 ? 18.851 -19.658 34.469 1.00 94.69 487 VAL A N 1
ATOM 3599 C CA . VAL A 1 487 ? 17.880 -18.560 34.441 1.00 94.69 487 VAL A CA 1
ATOM 3600 C C . VAL A 1 487 ? 18.325 -17.391 33.564 1.00 94.69 487 VAL A C 1
ATOM 3602 O O . VAL A 1 487 ? 17.481 -16.730 32.960 1.00 94.69 487 VAL A O 1
ATOM 3605 N N . LEU A 1 488 ? 19.635 -17.137 33.456 1.00 95.75 488 LEU A N 1
ATOM 3606 C CA . LEU A 1 488 ? 20.160 -16.004 32.693 1.00 95.75 488 LEU A CA 1
ATOM 3607 C C . LEU A 1 488 ? 20.083 -16.292 31.193 1.00 95.75 488 LEU A C 1
ATOM 3609 O O . LEU A 1 488 ? 19.658 -15.434 30.417 1.00 95.75 488 LEU A O 1
ATOM 3613 N N . ALA A 1 489 ? 20.443 -17.508 30.775 1.00 94.44 489 ALA A N 1
ATOM 3614 C CA . ALA A 1 489 ? 20.321 -17.916 29.378 1.00 94.44 489 ALA A CA 1
ATOM 3615 C C . ALA A 1 489 ? 18.856 -17.911 28.914 1.00 94.44 489 ALA A C 1
ATOM 3617 O O . ALA A 1 489 ? 18.542 -17.351 27.860 1.00 94.44 489 ALA A O 1
ATOM 3618 N N . ALA A 1 490 ? 17.950 -18.469 29.722 1.00 95.56 490 ALA A N 1
ATOM 3619 C CA . ALA A 1 490 ? 16.524 -18.501 29.411 1.00 95.56 490 ALA A CA 1
ATOM 3620 C C . ALA A 1 490 ? 15.926 -17.090 29.289 1.00 95.56 490 ALA A C 1
ATOM 3622 O O . ALA A 1 490 ? 15.263 -16.784 28.296 1.00 95.56 490 ALA A O 1
ATOM 3623 N N . ALA A 1 491 ? 16.217 -16.201 30.244 1.00 97.19 491 ALA A N 1
ATOM 3624 C CA . ALA A 1 491 ? 15.745 -14.819 30.213 1.00 97.19 491 ALA A CA 1
ATOM 3625 C C . ALA A 1 491 ? 16.289 -14.027 29.015 1.00 97.19 491 ALA A C 1
ATOM 3627 O O . ALA A 1 491 ? 15.552 -13.255 28.398 1.00 97.19 491 ALA A O 1
ATOM 3628 N N . ARG A 1 492 ? 17.552 -14.255 28.633 1.00 98.12 492 ARG A N 1
ATOM 3629 C CA . ARG A 1 492 ? 18.167 -13.631 27.454 1.00 98.12 492 ARG A CA 1
ATOM 3630 C C . ARG A 1 492 ? 17.458 -14.033 26.164 1.00 98.12 492 ARG A C 1
ATOM 3632 O O . ARG A 1 492 ? 17.121 -13.171 25.354 1.00 98.12 492 ARG A O 1
ATOM 3639 N N . ILE A 1 493 ? 17.203 -15.330 25.981 1.00 97.25 493 ILE A N 1
ATOM 3640 C CA . ILE A 1 493 ? 16.476 -15.842 24.811 1.00 97.25 493 ILE A CA 1
ATOM 3641 C C . ILE A 1 493 ? 15.056 -15.272 24.785 1.00 97.25 493 ILE A C 1
ATOM 3643 O O . ILE A 1 493 ? 14.623 -14.769 23.747 1.00 97.25 493 ILE A O 1
ATOM 3647 N N . ALA A 1 494 ? 14.359 -15.290 25.924 1.00 97.44 494 ALA A N 1
ATOM 3648 C CA . ALA A 1 494 ? 12.998 -14.780 26.033 1.00 97.44 494 ALA A CA 1
ATOM 3649 C C . ALA A 1 494 ? 12.911 -13.288 25.674 1.00 97.44 494 ALA A C 1
ATOM 3651 O O . ALA A 1 494 ? 12.040 -12.901 24.897 1.00 97.44 494 ALA A O 1
ATOM 3652 N N . GLY A 1 495 ? 13.846 -12.463 26.155 1.00 97.88 495 GLY A N 1
ATOM 3653 C CA . GLY A 1 495 ? 13.903 -11.043 25.807 1.00 97.88 495 GLY A CA 1
ATOM 3654 C C . GLY A 1 495 ? 14.167 -10.794 24.315 1.00 97.88 495 GLY A C 1
ATOM 3655 O O . GLY A 1 495 ? 13.496 -9.966 23.701 1.00 97.88 495 GLY A O 1
ATOM 3656 N N . ILE A 1 496 ? 15.070 -11.555 23.682 1.00 97.44 496 ILE A N 1
ATOM 3657 C CA . ILE A 1 496 ? 15.327 -11.444 22.231 1.00 97.44 496 ILE A CA 1
ATOM 3658 C C . ILE A 1 496 ? 14.101 -11.879 21.415 1.00 97.44 496 ILE A C 1
ATOM 3660 O O . ILE A 1 496 ? 13.755 -11.240 20.420 1.00 97.44 496 ILE A O 1
ATOM 3664 N N . MET A 1 497 ? 13.436 -12.966 21.816 1.00 96.94 497 MET A N 1
ATOM 3665 C CA . MET A 1 497 ? 12.202 -13.418 21.168 1.00 96.94 497 MET A CA 1
ATOM 3666 C C . MET A 1 497 ? 11.084 -12.387 21.317 1.00 96.94 497 MET A C 1
ATOM 3668 O O . MET A 1 497 ? 10.357 -12.146 20.356 1.00 96.94 497 MET A O 1
ATOM 3672 N N . ALA A 1 498 ? 10.976 -11.756 22.487 1.00 97.06 498 ALA A N 1
ATOM 3673 C CA . ALA A 1 498 ? 9.995 -10.716 22.751 1.00 97.06 498 ALA A CA 1
ATOM 3674 C C . ALA A 1 498 ? 10.209 -9.488 21.866 1.00 97.06 498 ALA A C 1
ATOM 3676 O O . ALA A 1 498 ? 9.253 -9.047 21.240 1.00 97.06 498 ALA A O 1
ATOM 3677 N N . ALA A 1 499 ? 11.451 -9.010 21.716 1.00 96.56 499 ALA A N 1
ATOM 3678 C CA . ALA A 1 499 ? 11.766 -7.906 20.805 1.00 96.56 499 ALA A CA 1
ATOM 3679 C C . ALA A 1 499 ? 11.249 -8.169 19.380 1.00 96.56 499 ALA A C 1
ATOM 3681 O O . ALA A 1 499 ? 10.660 -7.294 18.755 1.00 96.56 499 ALA A O 1
ATOM 3682 N N . LYS A 1 500 ? 11.420 -9.399 18.876 1.00 94.12 500 LYS A N 1
ATOM 3683 C CA . LYS A 1 500 ? 10.983 -9.802 17.528 1.00 94.12 500 LYS A CA 1
ATOM 3684 C C . LYS A 1 500 ? 9.466 -9.970 17.390 1.00 94.12 500 LYS A C 1
ATOM 3686 O O . LYS A 1 500 ? 8.978 -10.048 16.268 1.00 94.12 500 LYS A O 1
ATOM 3691 N N . ARG A 1 501 ? 8.740 -10.065 18.506 1.00 94.69 501 ARG A N 1
ATOM 3692 C CA . ARG A 1 501 ? 7.296 -10.342 18.571 1.00 94.69 501 ARG A CA 1
ATOM 3693 C C . ARG A 1 501 ? 6.497 -9.232 19.253 1.00 94.69 501 ARG A C 1
ATOM 3695 O O . ARG A 1 501 ? 5.326 -9.421 19.553 1.00 94.69 501 ARG A O 1
ATOM 3702 N N . THR A 1 502 ? 7.100 -8.068 19.475 1.00 95.00 502 THR A N 1
ATOM 3703 C CA . THR A 1 502 ? 6.428 -6.861 19.975 1.00 95.00 502 THR A CA 1
ATOM 3704 C C . THR A 1 502 ? 5.088 -6.562 19.282 1.00 95.00 502 THR A C 1
ATOM 3706 O O . THR A 1 502 ? 4.110 -6.387 20.011 1.00 95.00 502 THR A O 1
ATOM 3709 N N . PRO A 1 503 ? 4.969 -6.588 17.933 1.00 88.62 503 PRO A N 1
ATOM 3710 C CA . PRO A 1 503 ? 3.691 -6.345 17.247 1.00 88.62 503 PRO A CA 1
ATOM 3711 C C . PRO A 1 503 ? 2.595 -7.373 17.537 1.00 88.62 503 PRO A C 1
ATOM 3713 O O . PRO A 1 503 ? 1.419 -7.051 17.388 1.00 88.62 503 PRO A O 1
ATOM 3716 N N . ASP A 1 504 ? 2.945 -8.577 17.997 1.00 90.31 504 ASP A N 1
ATOM 3717 C CA . ASP A 1 504 ? 1.954 -9.588 18.379 1.00 90.31 504 ASP A CA 1
ATOM 3718 C C . ASP A 1 504 ? 1.262 -9.233 19.709 1.00 90.31 504 ASP A C 1
ATOM 3720 O O . ASP A 1 504 ? 0.187 -9.753 20.003 1.00 90.31 504 ASP A O 1
ATOM 3724 N N . LEU A 1 505 ? 1.905 -8.409 20.547 1.00 88.81 505 LEU A N 1
ATOM 3725 C CA . LEU A 1 505 ? 1.534 -8.210 21.952 1.00 88.81 505 LEU A CA 1
ATOM 3726 C C . LEU A 1 505 ? 1.171 -6.762 22.288 1.00 88.81 505 LEU A C 1
ATOM 3728 O O . LEU A 1 505 ? 0.347 -6.532 23.172 1.00 88.81 505 LEU A O 1
ATOM 3732 N N . VAL A 1 506 ? 1.783 -5.788 21.613 1.00 83.69 506 VAL A N 1
ATOM 3733 C CA . VAL A 1 506 ? 1.563 -4.361 21.864 1.00 83.69 506 VAL A CA 1
ATOM 3734 C C . VAL A 1 506 ? 0.747 -3.768 20.712 1.00 83.69 506 VAL A C 1
ATOM 3736 O O . VAL A 1 506 ? 1.270 -3.636 19.601 1.00 83.69 506 VAL A O 1
ATOM 3739 N N . PRO A 1 507 ? -0.519 -3.371 20.944 1.00 73.88 507 PRO A N 1
ATOM 3740 C CA . PRO A 1 507 ? -1.353 -2.777 19.907 1.00 73.88 507 PRO A CA 1
ATOM 3741 C C . PRO A 1 507 ? -0.688 -1.567 19.251 1.00 73.88 507 PRO A C 1
ATOM 3743 O O . PRO A 1 507 ? -0.011 -0.781 19.913 1.00 73.88 507 PRO A O 1
ATOM 3746 N N . LEU A 1 508 ? -0.933 -1.396 17.949 1.00 70.50 508 LEU A N 1
ATOM 3747 C CA . LEU A 1 508 ? -0.466 -0.252 17.151 1.00 70.50 508 LEU A CA 1
ATOM 3748 C C . LEU A 1 508 ? 1.063 -0.147 16.994 1.00 70.50 508 LEU A C 1
ATOM 3750 O O . LEU A 1 508 ? 1.557 0.841 16.444 1.00 70.50 508 LEU A O 1
ATOM 3754 N N . THR A 1 509 ? 1.819 -1.161 17.419 1.00 74.31 509 THR A N 1
ATOM 3755 C CA . THR A 1 509 ? 3.225 -1.294 17.028 1.00 74.31 509 THR A CA 1
ATOM 3756 C C . THR A 1 509 ? 3.318 -1.934 15.645 1.00 74.31 509 THR A C 1
ATOM 3758 O O . THR A 1 509 ? 2.539 -2.817 15.287 1.00 74.31 509 THR A O 1
ATOM 3761 N N . HIS A 1 510 ? 4.233 -1.426 14.821 1.00 75.31 510 HIS A N 1
ATOM 3762 C CA . HIS A 1 510 ? 4.411 -1.913 13.456 1.00 75.31 510 HIS A CA 1
ATOM 3763 C C . HIS A 1 510 ? 5.362 -3.112 13.474 1.00 75.31 510 HIS A C 1
ATOM 3765 O O . HIS A 1 510 ? 6.292 -3.124 14.279 1.00 75.31 510 HIS A O 1
ATOM 3771 N N . PRO A 1 511 ? 5.204 -4.099 12.581 1.00 80.25 511 PRO A N 1
ATOM 3772 C CA . PRO A 1 511 ? 6.229 -5.114 12.403 1.00 80.25 511 PRO A CA 1
ATOM 3773 C C . PRO A 1 511 ? 7.510 -4.473 11.861 1.00 80.25 511 PRO A C 1
ATOM 3775 O O . PRO A 1 511 ? 7.505 -3.874 10.784 1.00 80.25 511 PRO A O 1
ATOM 3778 N N . LEU A 1 512 ? 8.609 -4.597 12.613 1.00 85.50 512 LEU A N 1
ATOM 3779 C CA . LEU A 1 512 ? 9.903 -4.014 12.254 1.00 85.50 512 LEU A CA 1
ATOM 3780 C C . LEU A 1 512 ? 10.945 -5.081 11.895 1.00 85.50 512 LEU A C 1
ATOM 3782 O O . LEU A 1 512 ? 11.130 -6.044 12.644 1.00 85.50 512 LEU A O 1
ATOM 3786 N N . PRO A 1 513 ? 11.690 -4.902 10.787 1.00 82.62 513 PRO A N 1
ATOM 3787 C CA . PRO A 1 513 ? 12.829 -5.748 10.468 1.00 82.62 513 PRO A CA 1
ATOM 3788 C C . PRO A 1 513 ? 14.008 -5.364 11.368 1.00 82.62 513 PRO A C 1
ATOM 3790 O O . PRO A 1 513 ? 14.745 -4.415 11.094 1.00 82.62 513 PRO A O 1
ATOM 3793 N N . LEU A 1 514 ? 14.179 -6.074 12.481 1.00 92.19 514 LEU A N 1
ATOM 3794 C CA . LEU A 1 514 ? 15.266 -5.796 13.418 1.00 92.19 514 LEU A CA 1
ATOM 3795 C C . LEU A 1 514 ? 16.613 -6.194 12.808 1.00 92.19 514 LEU A C 1
ATOM 3797 O O . LEU A 1 514 ? 16.826 -7.354 12.456 1.00 92.19 514 LEU A O 1
ATOM 3801 N N . SER A 1 515 ? 17.532 -5.235 12.714 1.00 91.00 515 SER A N 1
ATOM 3802 C CA . SER A 1 515 ? 18.919 -5.471 12.304 1.00 91.00 515 SER A CA 1
ATOM 3803 C C . SER A 1 515 ? 19.780 -5.944 13.477 1.00 91.00 515 SER A C 1
ATOM 3805 O O . SER A 1 515 ? 20.786 -6.620 13.273 1.00 91.00 515 SER A O 1
ATOM 3807 N N . HIS A 1 516 ? 19.376 -5.619 14.711 1.00 95.38 516 HIS A N 1
ATOM 3808 C CA . HIS A 1 516 ? 20.072 -5.991 15.941 1.00 95.38 516 HIS A CA 1
ATOM 3809 C C . HIS A 1 516 ? 19.086 -6.158 17.100 1.00 95.38 516 HIS A C 1
ATOM 3811 O O . HIS A 1 516 ? 18.171 -5.353 17.251 1.00 95.38 516 HIS A O 1
ATOM 3817 N N . ALA A 1 517 ? 19.303 -7.158 17.953 1.00 96.44 517 ALA A N 1
ATOM 3818 C CA . ALA A 1 517 ? 18.639 -7.281 19.248 1.00 96.44 517 ALA A CA 1
ATOM 3819 C C . ALA A 1 517 ? 19.566 -8.020 20.222 1.00 96.44 517 ALA A C 1
ATOM 3821 O O . ALA A 1 517 ? 19.939 -9.167 19.973 1.00 96.44 517 ALA A O 1
ATOM 3822 N N . SER A 1 518 ? 19.929 -7.372 21.325 1.00 97.62 518 SER A N 1
ATOM 3823 C CA . SER A 1 518 ? 20.707 -7.962 22.415 1.00 97.62 518 SER A CA 1
ATOM 3824 C C . SER A 1 518 ? 20.034 -7.690 23.753 1.00 97.62 518 SER A C 1
ATOM 3826 O O . SER A 1 518 ? 19.396 -6.656 23.933 1.00 97.62 518 SER A O 1
ATOM 3828 N N . VAL A 1 519 ? 20.185 -8.632 24.680 1.00 98.19 519 VAL A N 1
ATOM 3829 C CA . VAL A 1 519 ? 19.730 -8.521 26.068 1.00 98.19 519 VAL A CA 1
ATOM 3830 C C . VAL A 1 519 ? 20.885 -8.954 26.946 1.00 98.19 519 VAL A C 1
ATOM 3832 O O . VAL A 1 519 ? 21.334 -10.089 26.812 1.00 98.19 519 VAL A O 1
ATOM 3835 N N . ASP A 1 520 ? 21.356 -8.074 27.813 1.00 97.81 520 ASP A N 1
ATOM 3836 C CA . ASP A 1 520 ? 22.448 -8.285 28.749 1.00 97.81 520 ASP A CA 1
ATOM 3837 C C . ASP A 1 520 ? 21.925 -8.292 30.182 1.00 97.81 520 ASP A C 1
ATOM 3839 O O . ASP A 1 520 ? 21.054 -7.510 30.558 1.00 97.81 520 ASP A O 1
ATOM 3843 N N . LEU A 1 521 ? 22.435 -9.242 30.963 1.00 97.62 521 LEU A N 1
ATOM 3844 C CA . LEU A 1 521 ? 21.997 -9.522 32.324 1.00 97.62 521 LEU A CA 1
ATOM 3845 C C . LEU A 1 521 ? 23.223 -9.505 33.229 1.00 97.62 521 LEU A C 1
ATOM 3847 O O . LEU A 1 521 ? 24.145 -10.299 33.022 1.00 97.62 521 LEU A O 1
ATOM 3851 N N . VAL A 1 522 ? 23.234 -8.616 34.219 1.00 96.81 522 VAL A N 1
ATOM 3852 C CA . VAL A 1 522 ? 24.363 -8.430 35.136 1.00 96.81 522 VAL A CA 1
ATOM 3853 C C . VAL A 1 522 ? 23.889 -8.635 36.568 1.00 96.81 522 VAL A C 1
ATOM 3855 O O . VAL A 1 522 ? 22.917 -8.031 37.008 1.00 96.81 522 VAL A O 1
ATOM 3858 N N . LEU A 1 523 ? 24.574 -9.504 37.312 1.00 95.06 523 LEU A N 1
ATOM 3859 C CA . LEU A 1 523 ? 24.290 -9.708 38.733 1.00 95.06 523 LEU A CA 1
ATOM 3860 C C . LEU A 1 523 ? 24.831 -8.518 39.540 1.00 95.06 523 LEU A C 1
ATOM 3862 O O . LEU A 1 523 ? 26.047 -8.355 39.653 1.00 95.06 523 LEU A O 1
ATOM 3866 N N . ALA A 1 524 ? 23.931 -7.729 40.119 1.00 92.88 524 ALA A N 1
ATOM 3867 C CA . ALA A 1 524 ? 24.230 -6.623 41.022 1.00 92.88 524 ALA A CA 1
ATOM 3868 C C . ALA A 1 524 ? 24.196 -7.079 42.495 1.00 92.88 524 ALA A C 1
ATOM 3870 O O . ALA A 1 524 ? 23.987 -8.254 42.805 1.00 92.88 524 ALA A O 1
ATOM 3871 N N . THR A 1 525 ? 24.426 -6.157 43.432 1.00 89.69 525 THR A N 1
ATOM 3872 C CA . THR A 1 525 ? 24.419 -6.456 44.879 1.00 89.69 525 THR A CA 1
ATOM 3873 C C . THR A 1 525 ? 23.028 -6.755 45.438 1.00 89.69 525 THR A C 1
ATOM 3875 O O . THR A 1 525 ? 22.905 -7.444 46.445 1.00 89.69 525 THR A O 1
ATOM 3878 N N . ASP A 1 526 ? 21.994 -6.232 44.792 1.00 92.56 526 ASP A N 1
ATOM 3879 C CA . ASP A 1 526 ? 20.598 -6.184 45.236 1.00 92.56 526 ASP A CA 1
ATOM 3880 C C . ASP A 1 526 ? 19.618 -6.736 44.180 1.00 92.56 526 ASP A C 1
ATOM 3882 O O . ASP A 1 526 ? 18.401 -6.665 44.349 1.00 92.56 526 ASP A O 1
ATOM 3886 N N . GLY A 1 527 ? 20.126 -7.299 43.079 1.00 96.00 527 GLY A N 1
ATOM 3887 C CA . GLY A 1 527 ? 19.289 -7.857 42.025 1.00 96.00 527 GLY A CA 1
ATOM 3888 C C . GLY A 1 527 ? 20.042 -8.225 40.752 1.00 96.00 527 GLY A C 1
ATOM 3889 O O . GLY A 1 527 ? 21.259 -8.401 40.751 1.00 96.00 527 GLY A O 1
ATOM 3890 N N . ILE A 1 528 ? 19.292 -8.341 39.661 1.00 97.81 528 ILE A N 1
ATOM 3891 C CA . ILE A 1 528 ? 19.806 -8.565 38.308 1.00 97.81 528 ILE A CA 1
ATOM 3892 C C . ILE A 1 528 ? 19.447 -7.346 37.466 1.00 97.81 528 ILE A C 1
ATOM 3894 O O . ILE A 1 528 ? 18.263 -7.074 37.256 1.00 97.81 528 ILE A O 1
ATOM 3898 N N . ASP A 1 529 ? 20.460 -6.634 36.988 1.00 98.00 529 ASP A N 1
ATOM 3899 C CA . ASP A 1 529 ? 20.293 -5.544 36.035 1.00 98.00 529 ASP A CA 1
ATOM 3900 C C . ASP A 1 529 ? 20.078 -6.126 34.636 1.00 98.00 529 ASP A C 1
ATOM 3902 O O . ASP A 1 529 ? 20.783 -7.046 34.211 1.00 98.00 529 ASP A O 1
ATOM 3906 N N . ILE A 1 530 ? 19.084 -5.593 33.932 1.00 98.44 530 ILE A N 1
ATOM 3907 C CA . ILE A 1 530 ? 18.651 -6.028 32.607 1.00 98.44 530 ILE A CA 1
ATOM 3908 C C . ILE A 1 530 ? 18.816 -4.842 31.666 1.00 98.44 530 ILE A C 1
ATOM 3910 O O . ILE A 1 530 ? 18.192 -3.803 31.868 1.00 98.44 530 ILE A O 1
ATOM 3914 N N . GLU A 1 531 ? 19.612 -4.996 30.616 1.00 98.44 531 GLU A N 1
ATOM 3915 C CA . GLU A 1 531 ? 19.745 -4.005 29.549 1.00 98.44 531 GLU A CA 1
ATOM 3916 C C . GLU A 1 531 ? 19.423 -4.658 28.209 1.00 98.44 531 GLU A C 1
ATOM 3918 O O . GLU A 1 531 ? 19.958 -5.713 27.887 1.00 98.44 531 GLU A O 1
ATOM 3923 N N . ALA A 1 532 ? 18.559 -4.042 27.408 1.00 98.50 532 ALA A N 1
ATOM 3924 C CA . ALA A 1 532 ? 18.293 -4.495 26.050 1.00 98.50 532 ALA A CA 1
ATOM 3925 C C . ALA A 1 532 ? 18.613 -3.393 25.049 1.00 98.50 532 ALA A C 1
ATOM 3927 O O . ALA A 1 532 ? 18.172 -2.258 25.222 1.00 98.50 532 ALA A O 1
ATOM 3928 N N . THR A 1 533 ? 19.333 -3.739 23.983 1.00 98.06 533 THR A N 1
ATOM 3929 C CA . THR A 1 533 ? 19.616 -2.837 22.862 1.00 98.06 533 THR A CA 1
ATOM 3930 C C . THR A 1 533 ? 19.058 -3.426 21.576 1.00 98.06 533 THR A C 1
ATOM 3932 O O . THR A 1 533 ? 19.398 -4.546 21.192 1.00 98.06 533 THR A O 1
ATOM 3935 N N . VAL A 1 534 ? 18.232 -2.649 20.879 1.00 98.12 534 VAL A N 1
ATOM 3936 C CA . VAL A 1 534 ? 17.565 -3.045 19.635 1.00 98.12 534 VAL A CA 1
ATOM 3937 C C . VAL A 1 534 ? 17.875 -2.030 18.540 1.00 98.12 534 VAL A C 1
ATOM 3939 O O . VAL A 1 534 ? 17.981 -0.833 18.808 1.00 98.12 534 VAL A O 1
ATOM 3942 N N . GLY A 1 535 ? 18.067 -2.510 17.311 1.00 96.19 535 GLY A N 1
ATOM 3943 C CA . GLY A 1 535 ? 18.346 -1.691 16.134 1.00 96.19 535 GLY A CA 1
ATOM 3944 C C . GLY A 1 535 ? 17.517 -2.102 14.917 1.00 96.19 535 GLY A C 1
ATOM 3945 O O . GLY A 1 535 ? 17.175 -3.275 14.758 1.00 96.19 535 GLY A O 1
ATOM 3946 N N . THR A 1 536 ? 17.200 -1.136 14.055 1.00 93.56 536 THR A N 1
ATOM 3947 C CA . THR A 1 536 ? 16.533 -1.350 12.759 1.00 93.56 536 THR A CA 1
ATOM 3948 C C . THR A 1 536 ? 16.892 -0.248 11.763 1.00 93.56 536 THR A C 1
ATOM 3950 O O . THR A 1 536 ? 17.368 0.821 12.135 1.00 93.56 536 THR A O 1
ATOM 3953 N N . THR A 1 537 ? 16.575 -0.477 10.492 1.00 86.38 537 THR A N 1
ATOM 3954 C CA . THR A 1 537 ? 16.470 0.574 9.476 1.00 86.38 537 THR A CA 1
ATOM 3955 C C . THR A 1 537 ? 15.009 0.679 9.042 1.00 86.38 537 THR A C 1
ATOM 3957 O O . THR A 1 537 ? 14.543 -0.124 8.236 1.00 86.38 537 THR A O 1
ATOM 3960 N N . ALA A 1 538 ? 14.271 1.645 9.603 1.00 78.44 538 ALA A N 1
ATOM 3961 C CA . ALA A 1 538 ? 12.823 1.758 9.403 1.00 78.44 538 ALA A CA 1
ATOM 3962 C C . ALA A 1 538 ? 12.280 3.204 9.535 1.00 78.44 538 ALA A C 1
ATOM 3964 O O . ALA A 1 538 ? 12.957 4.086 10.084 1.00 78.44 538 ALA A O 1
ATOM 3965 N N . PRO A 1 539 ? 11.047 3.473 9.048 1.00 74.00 539 PRO A N 1
ATOM 3966 C CA . PRO A 1 539 ? 10.347 4.760 9.203 1.00 74.00 539 PRO A CA 1
ATOM 3967 C C . PRO A 1 539 ? 10.007 5.152 10.653 1.00 74.00 539 PRO A C 1
ATOM 3969 O O . PRO A 1 539 ? 9.783 6.334 10.947 1.00 74.00 539 PRO A O 1
ATOM 3972 N N . THR A 1 540 ? 9.968 4.179 11.566 1.00 82.94 540 THR A N 1
ATOM 3973 C CA . THR A 1 540 ? 9.603 4.335 12.984 1.00 82.94 540 THR A CA 1
ATOM 3974 C C . THR A 1 540 ? 10.669 3.733 13.905 1.00 82.94 540 THR A C 1
ATOM 3976 O O . THR A 1 540 ? 11.497 2.947 13.453 1.00 82.94 540 THR A O 1
ATOM 3979 N N . GLY A 1 541 ? 10.706 4.178 15.164 1.00 88.94 541 GLY A N 1
ATOM 3980 C CA . GLY A 1 541 ? 11.693 3.749 16.161 1.00 88.94 541 GLY A CA 1
ATOM 3981 C C . GLY A 1 541 ? 11.421 2.370 16.764 1.00 88.94 541 GLY A C 1
ATOM 3982 O O . GLY A 1 541 ? 10.366 1.790 16.525 1.00 88.94 541 GLY A O 1
ATOM 3983 N N . VAL A 1 542 ? 12.422 1.867 17.498 1.00 94.50 542 VAL A N 1
ATOM 3984 C CA . VAL A 1 542 ? 12.472 0.525 18.117 1.00 94.50 542 VAL A CA 1
ATOM 3985 C C . VAL A 1 542 ? 12.386 0.566 19.648 1.00 94.50 542 VAL A C 1
ATOM 3987 O O . VAL A 1 542 ? 12.890 -0.311 20.353 1.00 94.50 542 VAL A O 1
ATOM 3990 N N . GLU A 1 543 ? 11.817 1.641 20.197 1.00 95.94 543 GLU A N 1
ATOM 3991 C CA . GLU A 1 543 ? 11.704 1.840 21.643 1.00 95.94 543 GLU A CA 1
ATOM 3992 C C . GLU A 1 543 ? 10.866 0.741 22.303 1.00 95.94 543 GLU A C 1
ATOM 3994 O O . GLU A 1 543 ? 11.227 0.243 23.372 1.00 95.94 543 GLU A O 1
ATOM 3999 N N . MET A 1 544 ? 9.771 0.342 21.650 1.00 96.94 544 MET A N 1
ATOM 4000 C CA . MET A 1 544 ? 8.857 -0.663 22.185 1.00 96.94 544 MET A CA 1
ATOM 4001 C C . MET A 1 544 ? 9.497 -2.046 22.206 1.00 96.94 544 MET A C 1
ATOM 4003 O O . MET A 1 544 ? 9.324 -2.771 23.178 1.00 96.94 544 MET A O 1
ATOM 4007 N N . GLU A 1 545 ? 10.303 -2.386 21.206 1.00 97.88 545 GLU A N 1
ATOM 4008 C CA . GLU A 1 545 ? 11.026 -3.652 21.141 1.00 97.88 545 GLU A CA 1
ATOM 4009 C C . GLU A 1 545 ? 12.091 -3.753 22.235 1.00 97.88 545 GLU A C 1
ATOM 4011 O O . GLU A 1 545 ? 12.239 -4.811 22.848 1.00 97.88 545 GLU A O 1
ATOM 4016 N N . ALA A 1 546 ? 12.803 -2.657 22.523 1.00 97.88 546 ALA A N 1
ATOM 4017 C CA . ALA A 1 546 ? 13.770 -2.615 23.618 1.00 97.88 546 ALA A CA 1
ATOM 4018 C C . ALA A 1 546 ? 13.081 -2.752 24.987 1.00 97.88 546 ALA A C 1
ATOM 4020 O O . ALA A 1 546 ? 13.517 -3.549 25.821 1.00 97.88 546 ALA A O 1
ATOM 4021 N N . LEU A 1 547 ? 11.980 -2.026 25.213 1.00 98.19 547 LEU A N 1
ATOM 4022 C CA . LEU A 1 547 ? 11.197 -2.118 26.450 1.00 98.19 547 LEU A CA 1
ATOM 4023 C C . LEU A 1 547 ? 10.600 -3.518 26.636 1.00 98.19 547 LEU A C 1
ATOM 4025 O O . LEU A 1 547 ? 10.733 -4.105 27.709 1.00 98.19 547 LEU A O 1
ATOM 4029 N N . MET A 1 548 ? 10.017 -4.087 25.579 1.00 98.00 548 MET A N 1
ATOM 4030 C CA . MET A 1 548 ? 9.427 -5.424 25.610 1.00 98.00 548 MET A CA 1
ATOM 4031 C C . MET A 1 548 ? 10.475 -6.496 25.928 1.00 98.00 548 MET A C 1
ATOM 4033 O O . MET A 1 548 ? 10.209 -7.407 26.716 1.00 98.00 548 MET A O 1
ATOM 4037 N N . ALA A 1 549 ? 11.682 -6.370 25.369 1.00 98.25 549 ALA A N 1
ATOM 4038 C CA . ALA A 1 549 ? 12.789 -7.274 25.655 1.00 98.25 549 ALA A CA 1
ATOM 4039 C C . ALA A 1 549 ? 13.167 -7.278 27.142 1.00 98.25 549 ALA A C 1
ATOM 4041 O O . ALA A 1 549 ? 13.290 -8.352 27.735 1.00 98.25 549 ALA A O 1
ATOM 4042 N N . VAL A 1 550 ? 13.295 -6.095 27.756 1.00 98.56 550 VAL A N 1
ATOM 4043 C CA . VAL A 1 550 ? 13.574 -5.956 29.195 1.00 98.56 550 VAL A CA 1
ATOM 4044 C C . VAL A 1 550 ? 12.442 -6.555 30.027 1.00 98.56 550 VAL A C 1
ATOM 4046 O O . VAL A 1 550 ? 12.700 -7.339 30.942 1.00 98.56 550 VAL A O 1
ATOM 4049 N N . THR A 1 551 ? 11.189 -6.221 29.707 1.00 98.31 551 THR A N 1
ATOM 4050 C CA . THR A 1 551 ? 10.024 -6.689 30.466 1.00 98.31 551 THR A CA 1
ATOM 4051 C C . THR A 1 551 ? 9.912 -8.209 30.441 1.00 98.31 551 THR A C 1
ATOM 4053 O O . THR A 1 551 ? 9.771 -8.825 31.497 1.00 98.31 551 THR A O 1
ATOM 4056 N N . ILE A 1 552 ? 10.015 -8.840 29.268 1.00 98.38 552 ILE A N 1
ATOM 4057 C CA . ILE A 1 552 ? 9.896 -10.300 29.167 1.00 98.38 552 ILE A CA 1
ATOM 4058 C C . ILE A 1 552 ? 11.104 -11.012 29.766 1.00 98.38 552 ILE A C 1
ATOM 4060 O O . ILE A 1 552 ? 10.919 -12.036 30.426 1.00 98.38 552 ILE A O 1
ATOM 4064 N N . ALA A 1 553 ? 12.319 -10.479 29.617 1.00 98.38 553 ALA A N 1
ATOM 4065 C CA . ALA A 1 553 ? 13.480 -11.027 30.314 1.00 98.38 553 ALA A CA 1
ATOM 4066 C C . ALA A 1 553 ? 13.266 -11.001 31.839 1.00 98.38 553 ALA A C 1
ATOM 4068 O O . ALA A 1 553 ? 13.454 -12.018 32.505 1.00 98.38 553 ALA A O 1
ATOM 4069 N N . GLY A 1 554 ? 12.775 -9.882 32.382 1.00 97.94 554 GLY A N 1
ATOM 4070 C CA . GLY A 1 554 ? 12.462 -9.734 33.804 1.00 97.94 554 GLY A CA 1
ATOM 4071 C C . GLY A 1 554 ? 11.358 -10.673 34.294 1.00 97.94 554 GLY A C 1
ATOM 4072 O O . GLY A 1 554 ? 11.520 -11.320 35.328 1.00 97.94 554 GLY A O 1
ATOM 4073 N N . LEU A 1 555 ? 10.261 -10.810 33.542 1.00 97.88 555 LEU A N 1
ATOM 4074 C CA . LEU A 1 555 ? 9.179 -11.749 33.866 1.00 97.88 555 LEU A CA 1
ATOM 4075 C C . LEU A 1 555 ? 9.634 -13.210 33.786 1.00 97.88 555 LEU A C 1
ATOM 4077 O O . LEU A 1 555 ? 9.202 -14.031 34.592 1.00 97.88 555 LEU A O 1
ATOM 4081 N N . THR A 1 556 ? 10.535 -13.532 32.858 1.00 97.62 556 THR A N 1
ATOM 4082 C CA . THR A 1 556 ? 11.121 -14.874 32.745 1.00 97.62 556 THR A CA 1
ATOM 4083 C C . THR A 1 556 ? 11.990 -15.183 33.960 1.00 97.62 556 THR A C 1
ATOM 4085 O O . THR A 1 556 ? 11.824 -16.232 34.578 1.00 97.62 556 THR A O 1
ATOM 4088 N N . LEU A 1 557 ? 12.858 -14.248 34.366 1.00 96.94 557 LEU A N 1
ATOM 4089 C CA . LEU A 1 557 ? 13.634 -14.378 35.602 1.00 96.94 557 LEU A CA 1
ATOM 4090 C C . LEU A 1 557 ? 12.718 -14.546 36.820 1.00 96.94 557 LEU A C 1
ATOM 4092 O O . LEU A 1 557 ? 12.954 -15.426 37.646 1.00 96.94 557 LEU A O 1
ATOM 4096 N N . TYR A 1 558 ? 11.647 -13.751 36.908 1.00 96.50 558 TYR A N 1
ATOM 4097 C CA . TYR A 1 558 ? 10.660 -13.868 37.978 1.00 96.50 558 TYR A CA 1
ATOM 4098 C C . TYR A 1 558 ? 10.032 -15.266 38.004 1.00 96.50 558 TYR A C 1
ATOM 4100 O O . TYR A 1 558 ? 10.042 -15.926 39.042 1.00 96.50 558 TYR A O 1
ATOM 4108 N N . ASP A 1 559 ? 9.509 -15.758 36.875 1.00 96.06 559 ASP A N 1
ATOM 4109 C CA . ASP A 1 559 ? 8.879 -17.082 36.821 1.00 96.06 559 ASP A CA 1
ATOM 4110 C C . ASP A 1 559 ? 9.849 -18.200 37.214 1.00 96.06 559 ASP A C 1
ATOM 4112 O O . ASP A 1 559 ? 9.475 -19.154 37.910 1.00 96.06 559 ASP A O 1
ATOM 4116 N N . MET A 1 560 ? 11.105 -18.079 36.790 1.00 94.38 560 MET A N 1
ATOM 4117 C CA . MET A 1 560 ? 12.125 -19.072 37.084 1.00 94.38 560 MET A CA 1
ATOM 4118 C C . MET A 1 560 ? 12.573 -19.067 38.549 1.00 94.38 560 MET A C 1
ATOM 4120 O O . MET A 1 560 ? 12.997 -20.108 39.049 1.00 94.38 560 MET A O 1
ATOM 4124 N N . LEU A 1 561 ? 12.438 -17.939 39.249 1.00 94.12 561 LEU A N 1
ATOM 4125 C CA . LEU A 1 561 ? 12.906 -17.770 40.627 1.00 94.12 561 LEU A CA 1
ATOM 4126 C C . LEU A 1 561 ? 11.785 -17.753 41.675 1.00 94.12 561 LEU A C 1
ATOM 4128 O O . LEU A 1 561 ? 12.079 -17.941 42.852 1.00 94.12 561 LEU A O 1
ATOM 4132 N N . LYS A 1 562 ? 10.505 -17.626 41.293 1.00 92.12 562 LYS A N 1
ATOM 4133 C CA . LYS A 1 562 ? 9.372 -17.497 42.239 1.00 92.12 562 LYS A CA 1
ATOM 4134 C C . LYS A 1 562 ? 9.225 -18.638 43.258 1.00 92.12 562 LYS A C 1
ATOM 4136 O O . LYS A 1 562 ? 8.551 -18.476 44.272 1.00 92.12 562 LYS A O 1
ATOM 4141 N N . SER A 1 563 ? 9.817 -19.807 42.994 1.00 91.00 563 SER A N 1
ATOM 4142 C CA . SER A 1 563 ? 9.825 -20.937 43.935 1.00 91.00 563 SER A CA 1
ATOM 4143 C C . SER A 1 563 ? 10.818 -20.761 45.086 1.00 91.00 563 SER A C 1
ATOM 4145 O O . SER A 1 563 ? 10.616 -21.360 46.138 1.00 91.00 563 SER A O 1
ATOM 4147 N N . VAL A 1 564 ? 11.878 -19.971 44.885 1.00 91.81 564 VAL A N 1
ATOM 4148 C CA . VAL A 1 564 ? 12.939 -19.703 45.874 1.00 91.81 564 VAL A CA 1
ATOM 4149 C C . VAL A 1 564 ? 12.939 -18.251 46.365 1.00 91.81 564 VAL A C 1
ATOM 4151 O O . VAL A 1 564 ? 13.449 -17.981 47.442 1.00 91.81 564 VAL A O 1
ATOM 4154 N N . GLU A 1 565 ? 12.313 -17.331 45.628 1.00 90.25 565 GLU A N 1
ATOM 4155 C CA . GLU A 1 565 ? 12.205 -15.912 45.966 1.00 90.25 565 GLU A CA 1
ATOM 4156 C C . GLU A 1 565 ? 10.759 -15.432 45.809 1.00 90.25 565 GLU A C 1
ATOM 4158 O O . GLU A 1 565 ? 10.265 -15.249 44.696 1.00 90.25 565 GLU A O 1
ATOM 4163 N N . ARG A 1 566 ? 10.069 -15.199 46.930 1.00 86.50 566 ARG A N 1
ATOM 4164 C CA . ARG A 1 566 ? 8.682 -14.700 46.922 1.00 86.50 566 ARG A CA 1
ATOM 4165 C C . ARG A 1 566 ? 8.597 -13.173 46.858 1.00 86.50 566 ARG A C 1
ATOM 4167 O O . ARG A 1 566 ? 7.552 -12.649 46.488 1.00 86.50 566 ARG A O 1
ATOM 4174 N N . GLY A 1 567 ? 9.669 -12.468 47.228 1.00 88.62 567 GLY A N 1
ATOM 4175 C CA . GLY A 1 567 ? 9.723 -11.008 47.311 1.00 88.62 567 GLY A CA 1
ATOM 4176 C C . GLY A 1 567 ? 10.302 -10.319 46.074 1.00 88.62 567 GLY A C 1
ATOM 4177 O O . GLY A 1 567 ? 10.557 -9.112 46.131 1.00 88.62 567 GLY A O 1
ATOM 4178 N N . ALA A 1 568 ? 10.529 -11.059 44.982 1.00 93.75 568 ALA A N 1
ATOM 4179 C CA . ALA A 1 568 ? 11.098 -10.516 43.754 1.00 93.75 568 ALA A CA 1
ATOM 4180 C C . ALA A 1 568 ? 10.258 -9.343 43.230 1.00 93.75 568 ALA A C 1
ATOM 4182 O O . ALA A 1 568 ? 9.027 -9.378 43.265 1.00 93.75 568 ALA A O 1
ATOM 4183 N N . ARG A 1 569 ? 10.914 -8.292 42.733 1.00 96.62 569 ARG A N 1
ATOM 4184 C CA . ARG A 1 569 ? 10.241 -7.120 42.150 1.00 96.62 569 ARG A CA 1
ATOM 4185 C C . ARG A 1 569 ? 10.960 -6.685 40.886 1.00 96.62 569 ARG A C 1
ATOM 4187 O O . ARG A 1 569 ? 12.151 -6.404 40.936 1.00 96.62 569 ARG A O 1
ATOM 4194 N N . LEU A 1 570 ? 10.237 -6.636 39.770 1.00 97.25 570 LEU A N 1
ATOM 4195 C CA . LEU A 1 570 ? 10.732 -6.031 38.537 1.00 97.25 570 LEU A CA 1
ATOM 4196 C C . LEU A 1 570 ? 10.480 -4.523 38.617 1.00 97.25 570 LEU A C 1
ATOM 4198 O O . LEU A 1 570 ? 9.330 -4.094 38.696 1.00 97.25 570 LEU A O 1
ATOM 4202 N N . THR A 1 571 ? 11.546 -3.736 38.635 1.00 96.12 571 THR A N 1
ATOM 4203 C CA . THR A 1 571 ? 11.506 -2.280 38.775 1.00 96.12 571 THR A CA 1
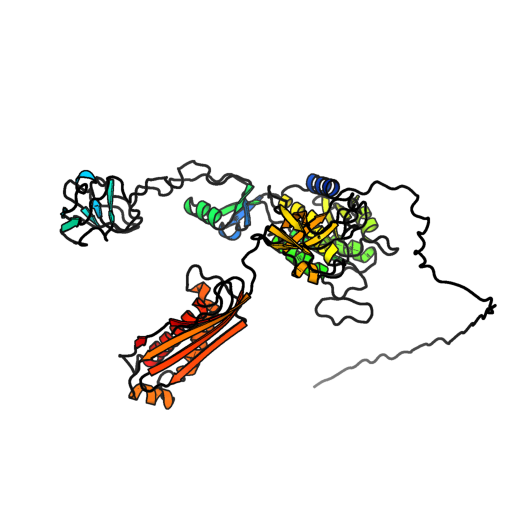ATOM 4204 C C . THR A 1 571 ? 12.239 -1.606 37.623 1.00 96.12 571 THR A C 1
ATOM 4206 O O . THR A 1 571 ? 12.909 -2.253 36.814 1.00 96.12 571 THR A O 1
ATOM 4209 N N . ASP A 1 572 ? 12.085 -0.284 37.544 1.00 93.25 572 ASP A N 1
ATOM 4210 C CA . ASP A 1 572 ? 12.926 0.590 36.723 1.00 93.25 572 ASP A CA 1
ATOM 4211 C C . ASP A 1 572 ? 12.936 0.283 35.221 1.00 93.25 572 ASP A C 1
ATOM 4213 O O . ASP A 1 572 ? 13.890 0.644 34.536 1.00 93.25 572 ASP A O 1
ATOM 4217 N N . VAL A 1 573 ? 11.878 -0.349 34.695 1.00 97.56 573 VAL A N 1
ATOM 4218 C CA . VAL A 1 573 ? 11.742 -0.582 33.252 1.00 97.56 573 VAL A CA 1
ATOM 4219 C C . VAL A 1 573 ? 11.548 0.756 32.547 1.00 97.56 573 VAL A C 1
ATOM 4221 O O . VAL A 1 573 ? 10.483 1.367 32.637 1.00 97.56 573 VAL A O 1
ATOM 4224 N N . ARG A 1 574 ? 12.584 1.225 31.854 1.00 97.00 574 ARG A N 1
ATOM 4225 C CA . ARG A 1 574 ? 12.577 2.511 31.153 1.00 97.00 574 ARG A CA 1
ATOM 4226 C C . ARG A 1 574 ? 13.490 2.515 29.940 1.00 97.00 574 ARG A C 1
ATOM 4228 O O . ARG A 1 574 ? 14.469 1.774 29.864 1.00 97.00 574 ARG A O 1
ATOM 4235 N N . LEU A 1 575 ? 13.194 3.411 29.008 1.00 97.06 575 LEU A N 1
ATOM 4236 C CA . LEU A 1 575 ? 14.091 3.734 27.908 1.00 97.06 575 LEU A CA 1
ATOM 4237 C C . LEU A 1 575 ? 15.244 4.596 28.443 1.00 97.06 575 LEU A C 1
ATOM 4239 O O . LEU A 1 575 ? 14.995 5.575 29.140 1.00 97.06 575 LEU A O 1
ATOM 4243 N N . VAL A 1 576 ? 16.488 4.250 28.115 1.00 96.19 576 VAL A N 1
ATOM 4244 C CA . VAL A 1 576 ? 17.679 4.996 28.565 1.00 96.19 576 VAL A CA 1
ATOM 4245 C C . VAL A 1 576 ? 18.393 5.722 27.440 1.00 96.19 576 VAL A C 1
ATOM 4247 O O . VAL A 1 576 ? 19.013 6.752 27.680 1.00 96.19 576 VAL A O 1
ATOM 4250 N N . ALA A 1 577 ? 18.298 5.222 26.212 1.00 95.12 577 ALA A N 1
ATOM 4251 C CA . ALA A 1 577 ? 18.832 5.910 25.052 1.00 95.12 577 ALA A CA 1
ATOM 4252 C C . ALA A 1 577 ? 18.033 5.563 23.801 1.00 95.12 577 ALA A C 1
ATOM 4254 O O . ALA A 1 577 ? 17.526 4.450 23.664 1.00 95.12 577 ALA A O 1
ATOM 4255 N N . LYS A 1 578 ? 17.965 6.500 22.860 1.00 94.25 578 LYS A N 1
ATOM 4256 C CA . LYS A 1 578 ? 17.611 6.206 21.473 1.00 94.25 578 LYS A CA 1
ATOM 4257 C C . LYS A 1 578 ? 18.330 7.140 20.514 1.00 94.25 578 LYS A C 1
ATOM 4259 O O . LYS A 1 578 ? 18.658 8.267 20.872 1.00 94.25 578 LYS A O 1
ATOM 4264 N N . SER A 1 579 ? 18.548 6.679 19.294 1.00 90.94 579 SER A N 1
ATOM 4265 C CA . SER A 1 579 ? 19.147 7.462 18.218 1.00 90.94 579 SER A CA 1
ATOM 4266 C C . SER A 1 579 ? 18.435 7.209 16.890 1.00 90.94 579 SER A C 1
ATOM 4268 O O . SER A 1 579 ? 17.806 6.165 16.686 1.00 90.94 579 SER A O 1
ATOM 4270 N N . GLY A 1 580 ? 18.537 8.187 15.987 1.00 83.44 580 GLY A N 1
ATOM 4271 C CA . GLY A 1 580 ? 17.922 8.156 14.661 1.00 83.44 580 GLY A CA 1
ATOM 4272 C C . GLY A 1 580 ? 16.542 8.824 14.588 1.00 83.44 580 GLY A C 1
ATOM 4273 O O . GLY A 1 580 ? 15.919 9.174 15.590 1.00 83.44 580 GLY A O 1
ATOM 4274 N N . GLY A 1 581 ? 16.041 9.010 13.364 1.00 74.94 581 GLY A N 1
ATOM 4275 C CA . GLY A 1 581 ? 14.796 9.741 13.100 1.00 74.94 581 GLY A CA 1
ATOM 4276 C C . GLY A 1 581 ? 14.895 11.262 13.321 1.00 74.94 581 GLY A C 1
ATOM 4277 O O . GLY A 1 581 ? 15.963 11.805 13.588 1.00 74.94 581 GLY A O 1
ATOM 4278 N N . ARG A 1 582 ? 13.761 11.974 13.193 1.00 65.31 582 ARG A N 1
ATOM 4279 C CA . ARG A 1 582 ? 13.699 13.454 13.284 1.00 65.31 582 ARG A CA 1
ATOM 4280 C C . ARG A 1 582 ? 14.024 14.011 14.675 1.00 65.31 582 ARG A C 1
ATOM 4282 O O . ARG A 1 582 ? 14.451 15.151 14.776 1.00 65.31 582 ARG A O 1
ATOM 4289 N N . SER A 1 583 ? 13.800 13.229 15.730 1.00 67.00 583 SER A N 1
ATOM 4290 C CA . SER A 1 583 ? 14.027 13.644 17.120 1.00 67.00 583 SER A CA 1
ATOM 4291 C C . SER A 1 583 ? 15.495 13.578 17.558 1.00 67.00 583 SER A C 1
ATOM 4293 O O . SER A 1 583 ? 15.787 13.969 18.680 1.00 67.00 583 SER A O 1
ATOM 4295 N N . GLY A 1 584 ? 16.404 13.089 16.704 1.00 75.62 584 GLY A N 1
ATOM 4296 C CA . GLY A 1 584 ? 17.831 13.003 17.018 1.00 75.62 584 GLY A CA 1
ATOM 4297 C C . GLY A 1 584 ? 18.157 11.974 18.105 1.00 75.62 584 GLY A C 1
ATOM 4298 O O . GLY A 1 584 ? 17.495 10.940 18.218 1.00 75.62 584 GLY A O 1
ATOM 4299 N N . GLU A 1 585 ? 19.210 12.243 18.878 1.00 85.38 585 GLU A N 1
ATOM 4300 C CA . GLU A 1 585 ? 19.589 11.421 20.028 1.00 85.38 585 GLU A CA 1
ATOM 4301 C C . GLU A 1 585 ? 18.820 11.830 21.285 1.00 85.38 585 GLU A C 1
ATOM 4303 O O . GLU A 1 585 ? 18.689 13.007 21.609 1.00 85.38 585 GLU A O 1
ATOM 4308 N N . TYR A 1 586 ? 18.358 10.831 22.026 1.00 89.12 586 TYR A N 1
ATOM 4309 C CA . TYR A 1 586 ? 17.837 10.973 23.376 1.00 89.12 586 TYR A CA 1
ATOM 4310 C C . TYR A 1 586 ? 18.662 10.093 24.307 1.00 89.12 586 TYR A C 1
ATOM 4312 O O . TYR A 1 586 ? 18.948 8.937 23.986 1.00 89.12 586 TYR A O 1
ATOM 4320 N N . ARG A 1 587 ? 18.999 10.629 25.476 1.00 88.94 587 ARG A N 1
ATOM 4321 C CA . ARG A 1 587 ? 19.523 9.882 26.617 1.00 88.94 587 ARG A CA 1
ATOM 4322 C C . ARG A 1 587 ? 18.739 10.310 27.849 1.00 88.94 587 ARG A C 1
ATOM 4324 O O . ARG A 1 587 ? 18.510 11.502 28.031 1.00 88.94 587 ARG A O 1
ATOM 4331 N N . ALA A 1 588 ? 18.302 9.345 28.647 1.00 79.44 588 ALA A N 1
ATOM 4332 C CA . ALA A 1 588 ? 17.749 9.630 29.961 1.00 79.44 588 ALA A CA 1
ATOM 4333 C C . ALA A 1 588 ? 18.893 10.107 30.868 1.00 79.44 588 ALA A C 1
ATOM 4335 O O . ALA A 1 588 ? 19.934 9.444 30.908 1.00 79.44 588 ALA A O 1
ATOM 4336 N N . GLU A 1 589 ? 18.709 11.255 31.525 1.00 57.53 589 GLU A N 1
ATOM 4337 C CA . GLU A 1 589 ? 19.608 11.740 32.585 1.00 57.53 589 GLU A CA 1
ATOM 4338 C C . GLU A 1 589 ? 19.614 10.803 33.799 1.00 57.53 589 GLU A C 1
ATOM 4340 O O . GLU A 1 589 ? 18.538 10.245 34.137 1.00 57.53 589 GLU A O 1
#

Sequence (589 aa):
MGGRAAARARCVAVRPTRGAARRQRTRERTTGTNVDSERMPTSPSAAKAATKLLSVDEALSRILSQIKPLETTEAPLLEALGSVLAEDAAADRNVPPFRNSAMDGYAVRGSDVGSAGARLRVVGSVAAGAVPDRRVDAGEAIRIMTGAPLPDGADTVVRVEDTDNGTEMVTITRSTPTGMAVRQAGEDLRSGEVVLRRGAVLRAAEIGVLASIGHARVTVHRRPNVAVLSTGDELVDITEQPAPGKIRDTNRYSISAAVRATGSAAFELGIAGDDASDLRHSLGNAAFGDMVVTSGGVSVGDHDHVKPVVDAMGAMDFWSIAIRPGRPLAFGHLRTKRGDVPIFGLPGNPVSALLTFELFVRPALLKMAGHTRLHRPRATARLLDRIEKPTGLRTFARGVYDRDAETVRATGPQGSGILRSLSLANCLIDIPEPLASVEPGTDVTVVLTDLPEKPATDRRATARGKLMLSRETLELVRSGRTPKGDVLAAARIAGIMAAKRTPDLVPLTHPLPLSHASVDLVLATDGIDIEATVGTTAPTGVEMEALMAVTIAGLTLYDMLKSVERGARLTDVRLVAKSGGRSGEYRAE

Radius of gyration: 35.38 Å; chains: 1; bounding box: 88×86×97 Å

Secondary structure (DSSP, 8-state):
-------------------------------------PPPP--TT--S----PBPHHHHHHHHHHH--PPPEEEEETGGGTTPBB-S-EE-SS-BSSS-EESSSEEEE-GGGSSSTT-EEEEEEEE-TTPPP-S---TTEEEEE-TTPBPPTT--EEEEGGGB---SSEEEBSS---TTTTEEPTTSSB-TT-EEE-TT-B--HHHHHHHHHTT-SEEEEEPPPEEEEEEE-TTEE-TTS-PPTT-EE--HHHHHHHHHHHTT-EEEEEEEE-SSHHHHHHHHHHHTTSSEEEEES--SSSTT--HHHHHHHHEEEEES-BSEES----EEEEEEETTEEEEEEEE-SSHHHHHHHIIIIIHHHHHHHTT-S--SPPEEEEEE-S-EE--TTSEEEEEEEEETTTTEEEE-S---TT-THHHHT-SEEEEE-TT-SEE-TT-EEEEEESS--PPPPEEEEEEEEEEEE--HHHHHHHHTT--TTS-HHHHHHHHHHHHHHHHHHHSTTPPP--EEEEEEEEEE-SSEEEEEEEEEEEESS--HHHHHHHHHHHHHHHHHHHTTT-SS-EEEEEEEEEEE-STT--EE--